Protein AF-A0A0V0QJ19-F1 (afdb_monomer_lite)

Structure (mmCIF, N/CA/C/O backbone):
data_AF-A0A0V0QJ19-F1
#
_entry.id   AF-A0A0V0QJ19-F1
#
loop_
_atom_site.group_PDB
_atom_site.id
_atom_site.type_symbol
_atom_site.label_atom_id
_atom_site.label_alt_id
_atom_site.label_comp_id
_atom_site.label_asym_id
_atom_site.label_entity_id
_atom_site.label_seq_id
_atom_site.pdbx_PDB_ins_code
_atom_site.Cartn_x
_atom_site.Cartn_y
_atom_site.Cartn_z
_atom_site.occupancy
_atom_site.B_iso_or_equiv
_atom_site.auth_seq_id
_atom_site.auth_comp_id
_atom_site.auth_asym_id
_atom_site.auth_atom_id
_atom_site.pdbx_PDB_model_num
ATOM 1 N N . MET A 1 1 ? -19.596 -45.651 6.943 1.00 38.59 1 MET A N 1
ATOM 2 C CA . MET A 1 1 ? -19.412 -46.473 8.155 1.00 38.59 1 MET A CA 1
ATOM 3 C C . MET A 1 1 ? -18.485 -47.663 7.898 1.00 38.59 1 MET A C 1
ATOM 5 O O . MET A 1 1 ? -18.664 -48.693 8.514 1.00 38.59 1 MET A O 1
ATOM 9 N N . GLU A 1 2 ? -17.453 -47.507 7.065 1.00 29.28 2 GLU A N 1
ATOM 10 C CA . GLU A 1 2 ? -16.288 -48.402 6.989 1.00 29.28 2 GLU A CA 1
ATOM 11 C C . GLU A 1 2 ? -15.279 -47.685 6.083 1.00 29.28 2 GLU A C 1
ATOM 13 O O . GLU A 1 2 ? -15.492 -47.658 4.879 1.00 29.28 2 GLU A O 1
ATOM 18 N N . LEU A 1 3 ? -14.320 -46.957 6.686 1.00 26.89 3 LEU A N 1
ATOM 19 C CA . LEU A 1 3 ? -13.044 -46.457 6.109 1.00 26.89 3 LEU A CA 1
ATOM 20 C C . LEU A 1 3 ? -12.362 -45.334 6.933 1.00 26.89 3 LEU A C 1
ATOM 22 O O . LEU A 1 3 ? -11.350 -44.797 6.501 1.00 26.89 3 LEU A O 1
ATOM 26 N N . GLU A 1 4 ? -12.825 -45.015 8.150 1.00 27.14 4 GLU A N 1
ATOM 27 C CA . GLU A 1 4 ? -12.166 -44.034 9.045 1.00 27.14 4 GLU A CA 1
ATOM 28 C C . GLU A 1 4 ? -11.782 -44.623 10.417 1.00 27.14 4 GLU A C 1
ATOM 30 O O . GLU A 1 4 ? -12.104 -44.058 11.459 1.00 27.14 4 GLU A O 1
ATOM 35 N N . LYS A 1 5 ? -11.105 -45.781 10.457 1.00 29.83 5 LYS A N 1
ATOM 36 C CA . LYS A 1 5 ? -10.670 -46.370 11.744 1.00 29.83 5 LYS A CA 1
ATOM 37 C C . LYS A 1 5 ? -9.209 -46.801 11.897 1.00 29.83 5 LYS A C 1
ATOM 39 O O . LYS A 1 5 ? -8.884 -47.287 12.967 1.00 29.83 5 LYS A O 1
ATOM 44 N N . ASN A 1 6 ? -8.309 -46.543 10.944 1.00 28.28 6 ASN A N 1
ATOM 45 C CA . ASN A 1 6 ? -6.908 -47.000 11.054 1.00 28.28 6 ASN A CA 1
ATOM 46 C C . ASN A 1 6 ? -5.848 -45.904 10.850 1.00 28.28 6 ASN A C 1
ATOM 48 O O . ASN A 1 6 ? -4.897 -46.100 10.103 1.00 28.28 6 ASN A O 1
ATOM 52 N N . ILE A 1 7 ? -5.972 -44.756 11.524 1.00 29.95 7 ILE A N 1
ATOM 53 C CA . ILE A 1 7 ? -4.833 -43.841 11.722 1.00 29.95 7 ILE A CA 1
ATOM 54 C C . ILE A 1 7 ? -4.952 -43.224 13.116 1.00 29.95 7 ILE A C 1
ATOM 56 O O . ILE A 1 7 ? -5.562 -42.171 13.269 1.00 29.95 7 ILE A O 1
ATOM 60 N N . ASN A 1 8 ? -4.450 -43.927 14.131 1.00 28.95 8 ASN A N 1
ATOM 61 C CA . ASN A 1 8 ? -3.860 -43.376 15.359 1.00 28.95 8 ASN A CA 1
ATOM 62 C C . ASN A 1 8 ? -3.781 -44.476 16.412 1.00 28.95 8 ASN A C 1
ATOM 64 O O . ASN A 1 8 ? -4.690 -44.650 17.215 1.00 28.95 8 ASN A O 1
ATOM 68 N N . THR A 1 9 ? -2.681 -45.209 16.410 1.00 28.42 9 THR A N 1
ATOM 69 C CA . THR A 1 9 ? -2.032 -45.755 17.605 1.00 28.42 9 THR A CA 1
ATOM 70 C C . THR A 1 9 ? -0.672 -46.274 17.149 1.00 28.42 9 THR A C 1
ATOM 72 O O . THR A 1 9 ? -0.549 -46.741 16.025 1.00 28.42 9 THR A O 1
ATOM 75 N N . GLU A 1 10 ? 0.321 -46.146 18.026 1.00 26.28 10 GLU A N 1
ATOM 76 C CA . GLU A 1 10 ? 1.722 -46.573 17.886 1.00 26.28 10 GLU A CA 1
ATOM 77 C C . GLU A 1 10 ? 2.726 -45.512 17.393 1.00 26.28 10 GLU A C 1
ATOM 79 O O . GLU A 1 10 ? 2.529 -44.801 16.410 1.00 26.28 10 GLU A O 1
ATOM 84 N N . ASN A 1 11 ? 3.829 -45.443 18.149 1.00 27.28 11 ASN A N 1
ATOM 85 C CA . ASN A 1 11 ? 5.039 -44.625 18.006 1.00 27.28 11 ASN A CA 1
ATOM 86 C C . ASN A 1 11 ? 5.053 -43.259 18.715 1.00 27.28 11 ASN A C 1
ATOM 88 O O . ASN A 1 11 ? 5.445 -42.227 18.167 1.00 27.28 11 ASN A O 1
ATOM 92 N N . LYS A 1 12 ? 4.722 -43.288 20.011 1.00 28.73 12 LYS A N 1
ATOM 93 C CA . LYS A 1 12 ? 5.571 -42.639 21.020 1.00 28.73 12 LYS A CA 1
ATOM 94 C C . LYS A 1 12 ? 6.523 -43.703 21.569 1.00 28.73 12 LYS A C 1
ATOM 96 O O . LYS A 1 12 ? 6.094 -44.834 21.748 1.00 28.73 12 LYS A O 1
ATOM 101 N N . ASP A 1 13 ? 7.756 -43.284 21.832 1.00 27.61 13 ASP A N 1
ATOM 102 C CA . ASP A 1 13 ? 8.856 -44.038 22.448 1.00 27.61 13 ASP A CA 1
ATOM 103 C C . ASP A 1 13 ? 9.685 -44.912 21.494 1.00 27.61 13 ASP A C 1
ATOM 105 O O . ASP A 1 13 ? 9.416 -46.086 21.316 1.00 27.61 13 ASP A O 1
ATOM 109 N N . GLU A 1 14 ? 10.730 -44.308 20.907 1.00 25.81 14 GLU A N 1
ATOM 110 C CA . GLU A 1 14 ? 12.067 -44.911 20.741 1.00 25.81 14 GLU A CA 1
ATOM 111 C C . GLU A 1 14 ? 13.042 -43.864 20.160 1.00 25.81 14 GLU A C 1
ATOM 113 O O . GLU A 1 14 ? 13.209 -43.701 18.951 1.00 25.81 14 GLU A O 1
ATOM 118 N N . VAL A 1 15 ? 13.721 -43.113 21.036 1.00 29.77 15 VAL A N 1
ATOM 119 C CA . VAL A 1 15 ? 14.964 -42.409 20.669 1.00 29.77 15 VAL A CA 1
ATOM 120 C C . VAL A 1 15 ? 16.086 -43.443 20.743 1.00 29.77 15 VAL A C 1
ATOM 122 O O . VAL A 1 15 ? 16.846 -43.506 21.706 1.00 29.77 15 VAL A O 1
ATOM 125 N N . GLY A 1 16 ? 16.133 -44.308 19.731 1.00 24.88 16 GLY A N 1
ATOM 126 C CA . GLY A 1 16 ? 17.216 -45.256 19.518 1.00 24.88 16 GLY A CA 1
ATOM 127 C C . GLY A 1 16 ? 18.446 -44.531 18.981 1.00 24.88 16 GLY A C 1
ATOM 128 O O . GLY A 1 16 ? 18.395 -43.836 17.966 1.00 24.88 16 GLY A O 1
ATOM 129 N N . SER A 1 17 ? 19.570 -44.686 19.675 1.00 26.20 17 SER A N 1
ATOM 130 C CA . SER A 1 17 ? 20.891 -44.279 19.209 1.00 26.20 17 SER A CA 1
ATOM 131 C C . SER A 1 17 ? 21.206 -44.940 17.864 1.00 26.20 17 SER A C 1
ATOM 133 O O . SER A 1 17 ? 21.500 -46.134 17.809 1.00 26.20 17 SER A O 1
ATOM 135 N N . MET A 1 18 ? 21.179 -44.162 16.785 1.00 24.83 18 MET A N 1
ATOM 136 C CA . MET A 1 18 ? 21.726 -44.574 15.496 1.00 24.83 18 MET A CA 1
ATOM 137 C C . MET A 1 18 ? 23.249 -44.715 15.650 1.00 24.83 18 MET A C 1
ATOM 139 O O . MET A 1 18 ? 23.981 -43.725 15.656 1.00 24.83 18 MET A O 1
ATOM 143 N N . LYS A 1 19 ? 23.738 -45.948 15.822 1.00 27.84 19 LYS A N 1
ATOM 144 C CA . LYS A 1 19 ? 25.137 -46.273 15.527 1.00 27.84 19 LYS A CA 1
ATOM 145 C C . LYS A 1 19 ? 25.309 -46.107 14.017 1.00 27.84 19 LYS A C 1
ATOM 147 O O . LYS A 1 19 ? 24.700 -46.852 13.258 1.00 27.84 19 LYS A O 1
ATOM 152 N N . MET A 1 20 ? 26.076 -45.100 13.595 1.00 29.30 20 MET A N 1
ATOM 153 C CA . MET A 1 20 ? 26.515 -45.003 12.204 1.00 29.30 20 MET A CA 1
ATOM 154 C C . MET A 1 20 ? 27.410 -46.202 11.893 1.00 29.30 20 MET A C 1
ATOM 156 O O . MET A 1 20 ? 28.327 -46.505 12.659 1.00 29.30 20 MET A O 1
ATOM 160 N N . ASP A 1 21 ? 27.115 -46.865 10.780 1.00 28.78 21 ASP A N 1
ATOM 161 C CA . ASP A 1 21 ? 27.951 -47.905 10.196 1.00 28.78 21 ASP A CA 1
ATOM 162 C C . ASP A 1 21 ? 29.390 -47.402 10.027 1.00 28.78 21 ASP A C 1
ATOM 164 O O . ASP A 1 21 ? 29.640 -46.300 9.531 1.00 28.78 21 ASP A O 1
ATOM 168 N N . SER A 1 22 ? 30.350 -48.228 10.434 1.00 36.84 22 SER A N 1
ATOM 169 C CA . SER A 1 22 ? 31.792 -47.957 10.436 1.00 36.84 22 SER A CA 1
ATOM 170 C C . SER A 1 22 ? 32.433 -47.943 9.038 1.00 36.84 22 SER A C 1
ATOM 172 O O . SER A 1 22 ? 33.622 -48.212 8.898 1.00 36.84 22 SER A O 1
ATOM 174 N N . THR A 1 23 ? 31.662 -47.665 7.990 1.00 35.81 23 THR A N 1
ATOM 175 C CA . THR A 1 23 ? 32.080 -47.773 6.581 1.00 35.81 23 THR A CA 1
ATOM 176 C C . THR A 1 23 ? 31.840 -46.503 5.774 1.00 35.81 23 THR A C 1
ATOM 178 O O . THR A 1 23 ? 32.076 -46.492 4.568 1.00 35.81 23 THR A O 1
ATOM 181 N N . VAL A 1 24 ? 31.438 -45.400 6.411 1.00 38.72 24 VAL A N 1
ATOM 182 C CA . VAL A 1 24 ? 31.343 -44.110 5.721 1.00 38.72 24 VAL A CA 1
ATOM 183 C C . VAL A 1 24 ? 32.750 -43.575 5.458 1.00 38.72 24 VAL A C 1
ATOM 185 O O . VAL A 1 24 ? 33.413 -43.017 6.338 1.00 38.72 24 VAL A O 1
ATOM 188 N N . ASN A 1 25 ? 33.216 -43.760 4.227 1.00 39.91 25 ASN A N 1
ATOM 189 C CA . ASN A 1 25 ? 34.484 -43.229 3.766 1.00 39.91 25 ASN A CA 1
ATOM 190 C C . ASN A 1 25 ? 34.380 -41.696 3.674 1.00 39.91 25 ASN A C 1
ATOM 192 O O . ASN A 1 25 ? 33.677 -41.147 2.829 1.00 39.91 25 ASN A O 1
ATOM 196 N N . PHE A 1 26 ? 35.068 -40.982 4.566 1.00 40.44 26 PHE A N 1
ATOM 197 C CA . PHE A 1 26 ? 35.105 -39.513 4.614 1.00 40.44 26 PHE A CA 1
ATOM 198 C C . PHE A 1 26 ? 35.501 -38.882 3.264 1.00 40.44 26 PHE A C 1
ATOM 200 O O . PHE A 1 26 ? 35.011 -37.804 2.929 1.00 40.44 26 PHE A O 1
ATOM 207 N N . GLN A 1 27 ? 36.316 -39.578 2.456 1.00 40.12 27 GLN A N 1
ATOM 208 C CA . GLN A 1 27 ? 36.669 -39.146 1.098 1.00 40.12 27 GLN A CA 1
ATOM 209 C C . GLN A 1 27 ? 35.476 -39.147 0.126 1.00 40.12 27 GLN A C 1
ATOM 211 O O . GLN A 1 27 ? 35.451 -38.328 -0.791 1.00 40.12 27 GLN A O 1
ATOM 216 N N . GLU A 1 28 ? 34.481 -40.019 0.321 1.00 43.81 28 GLU A N 1
ATOM 217 C CA . GLU A 1 28 ? 33.287 -40.091 -0.535 1.00 43.81 28 GLU A CA 1
ATOM 218 C C . GLU A 1 28 ? 32.259 -39.008 -0.196 1.00 43.81 28 GLU A C 1
ATOM 220 O O . GLU A 1 28 ? 31.606 -38.476 -1.093 1.00 43.81 28 GLU A O 1
ATOM 225 N N . LEU A 1 29 ? 32.135 -38.633 1.082 1.00 42.66 29 LEU A N 1
ATOM 226 C CA . LEU A 1 29 ? 31.233 -37.552 1.497 1.00 42.66 29 LEU A CA 1
ATOM 227 C C . LEU A 1 29 ? 31.748 -36.162 1.104 1.00 42.66 29 LEU A C 1
ATOM 229 O O . LEU A 1 29 ? 30.952 -35.243 0.900 1.00 42.66 29 LEU A O 1
ATOM 233 N N . TYR A 1 30 ? 33.068 -35.999 1.007 1.00 49.44 30 TYR A N 1
ATOM 234 C CA . TYR A 1 30 ? 33.716 -34.697 0.891 1.00 49.44 30 TYR A CA 1
ATOM 235 C C . TYR A 1 30 ? 34.907 -34.736 -0.068 1.00 49.44 30 TYR A C 1
ATOM 237 O O . TYR A 1 30 ? 36.044 -34.520 0.359 1.00 49.44 30 TYR A O 1
ATOM 245 N N . PRO A 1 31 ? 34.688 -34.971 -1.374 1.00 45.25 31 PRO A N 1
ATOM 246 C CA . PRO A 1 31 ? 35.791 -35.067 -2.307 1.00 45.25 31 PRO A CA 1
ATOM 247 C C . PRO A 1 31 ? 36.525 -33.721 -2.365 1.00 45.25 31 PRO A C 1
ATOM 249 O O . PRO A 1 31 ? 36.031 -32.738 -2.923 1.00 45.25 31 PRO A O 1
ATOM 252 N N . ASN A 1 32 ? 37.748 -33.706 -1.826 1.00 50.75 32 ASN A N 1
ATOM 253 C CA . ASN A 1 32 ? 38.823 -32.811 -2.245 1.00 50.75 32 ASN A CA 1
ATOM 254 C C . ASN A 1 32 ? 38.660 -31.312 -1.921 1.00 50.75 32 ASN A C 1
ATOM 256 O O . ASN A 1 32 ? 39.194 -30.464 -2.632 1.00 50.75 32 ASN A O 1
ATOM 260 N N . LYS A 1 33 ? 37.926 -30.926 -0.868 1.00 50.50 33 LYS A N 1
ATOM 261 C CA . LYS A 1 33 ? 37.690 -29.488 -0.595 1.00 50.50 33 LYS A CA 1
ATOM 262 C C . LYS A 1 33 ? 37.782 -29.046 0.856 1.00 50.50 33 LYS A C 1
ATOM 264 O O . LYS A 1 33 ? 37.618 -27.856 1.087 1.00 50.50 33 LYS A O 1
ATOM 269 N N . LEU A 1 34 ? 38.048 -29.944 1.806 1.00 50.78 34 LEU A N 1
ATOM 270 C CA . LEU A 1 34 ? 37.869 -29.656 3.230 1.00 50.78 34 LEU A CA 1
ATOM 271 C C . LEU A 1 34 ? 39.167 -29.753 4.032 1.00 50.78 34 LEU A C 1
ATOM 273 O O . LEU A 1 34 ? 40.005 -30.624 3.785 1.00 50.78 34 LEU A O 1
ATOM 277 N N . ILE A 1 35 ? 39.339 -28.807 4.957 1.00 56.31 35 ILE A N 1
ATOM 278 C CA . ILE A 1 35 ? 40.437 -28.765 5.923 1.00 56.31 35 ILE A CA 1
ATOM 279 C C . ILE A 1 35 ? 39.862 -28.457 7.301 1.00 56.31 35 ILE A C 1
ATOM 281 O O . ILE A 1 35 ? 39.064 -27.528 7.458 1.00 56.31 35 ILE A O 1
ATOM 285 N N . LEU A 1 36 ? 40.280 -29.252 8.282 1.00 53.47 36 LEU A N 1
ATOM 286 C CA . LEU A 1 36 ? 39.767 -29.250 9.640 1.00 53.47 36 LEU A CA 1
ATOM 287 C C . LEU A 1 36 ? 40.794 -28.606 10.569 1.00 53.47 36 LEU A C 1
ATOM 289 O O . LEU A 1 36 ? 41.857 -29.167 10.830 1.00 53.47 36 LEU A O 1
ATOM 293 N N . ILE A 1 37 ? 40.492 -27.405 11.057 1.00 57.59 37 ILE A N 1
ATOM 294 C CA . ILE A 1 37 ? 41.377 -26.674 11.966 1.00 57.59 37 ILE A CA 1
ATOM 295 C C . ILE A 1 37 ? 40.889 -26.889 13.394 1.00 57.59 37 ILE A C 1
ATOM 297 O O . ILE A 1 37 ? 39.824 -26.391 13.747 1.00 57.59 37 ILE A O 1
ATOM 301 N N . ASN A 1 38 ? 41.660 -27.596 14.220 1.00 55.50 38 ASN A N 1
ATOM 302 C CA . ASN A 1 38 ? 41.405 -27.686 15.655 1.00 55.50 38 ASN A CA 1
ATOM 303 C C . ASN A 1 38 ? 42.280 -26.678 16.397 1.00 55.50 38 ASN A C 1
ATOM 305 O O . ASN A 1 38 ? 43.507 -26.663 16.252 1.00 55.50 38 ASN A O 1
ATOM 309 N N . VAL A 1 39 ? 41.643 -25.856 17.217 1.00 56.97 39 VAL A N 1
ATOM 310 C CA . VAL A 1 39 ? 42.301 -24.843 18.022 1.00 56.97 39 VAL A CA 1
ATOM 311 C C . VAL A 1 39 ? 41.973 -25.070 19.487 1.00 56.97 39 VAL A C 1
ATOM 313 O O . VAL A 1 39 ? 40.815 -24.984 19.882 1.00 56.97 39 VAL A O 1
ATOM 316 N N . ASN A 1 40 ? 42.986 -25.294 20.326 1.00 51.22 40 ASN A N 1
ATOM 317 C CA . ASN A 1 40 ? 42.819 -25.479 21.779 1.00 51.22 40 ASN A CA 1
ATOM 318 C C . ASN A 1 40 ? 42.538 -24.158 22.541 1.00 51.22 40 ASN A C 1
ATOM 320 O O . ASN A 1 40 ? 42.883 -24.022 23.714 1.00 51.22 40 ASN A O 1
ATOM 324 N N . LYS A 1 41 ? 41.942 -23.163 21.870 1.00 58.66 41 LYS A N 1
ATOM 325 C CA . LYS A 1 41 ? 41.500 -21.886 22.444 1.00 58.66 41 LYS A CA 1
ATOM 326 C C . LYS A 1 41 ? 40.282 -21.371 21.668 1.00 58.66 41 LYS A C 1
ATOM 328 O O . LYS A 1 41 ? 40.134 -21.660 20.479 1.00 58.66 41 LYS A O 1
ATOM 333 N N . GLN A 1 42 ? 39.400 -20.610 22.321 1.00 57.19 42 GLN A N 1
ATOM 334 C CA . GLN A 1 42 ? 38.264 -19.979 21.642 1.00 57.19 42 GLN A CA 1
ATOM 335 C C . GLN A 1 42 ? 38.731 -18.780 20.809 1.00 57.19 42 GLN A C 1
ATOM 337 O O . GLN A 1 42 ? 39.171 -17.780 21.370 1.00 57.19 42 GLN A O 1
ATOM 342 N N . TYR A 1 43 ? 38.590 -18.869 19.486 1.00 60.94 43 TYR A N 1
ATOM 343 C CA . TYR A 1 43 ? 38.808 -17.754 18.558 1.00 60.94 43 TYR A CA 1
ATOM 344 C C . TYR A 1 43 ? 37.481 -17.325 17.925 1.00 60.94 43 TYR A C 1
ATOM 346 O O . TYR A 1 43 ? 36.564 -18.138 17.777 1.00 60.94 43 TYR A O 1
ATOM 354 N N . ASN A 1 44 ? 37.315 -16.039 17.608 1.00 57.25 44 ASN A N 1
ATOM 355 C CA . ASN A 1 44 ? 36.167 -15.583 16.818 1.00 57.25 44 ASN A CA 1
ATOM 356 C C . ASN A 1 44 ? 36.448 -15.732 15.307 1.00 57.25 44 ASN A C 1
ATOM 358 O O . ASN A 1 44 ? 37.569 -16.021 14.894 1.00 57.25 44 ASN A O 1
ATOM 362 N N . GLU A 1 45 ? 35.411 -15.572 14.486 1.00 56.91 45 GLU A N 1
ATOM 363 C CA . GLU A 1 45 ? 35.485 -15.735 13.027 1.00 56.91 45 GLU A CA 1
ATOM 364 C C . GLU A 1 45 ? 36.521 -14.823 12.370 1.00 56.91 45 GLU A C 1
ATOM 366 O O . GLU A 1 45 ? 37.318 -15.266 11.544 1.00 56.91 45 GLU A O 1
ATOM 371 N N . LYS A 1 46 ? 36.567 -13.567 12.815 1.00 58.41 46 LYS A N 1
ATOM 372 C CA . LYS A 1 46 ? 37.497 -12.556 12.319 1.00 58.41 46 LYS A CA 1
ATOM 373 C C . LYS A 1 46 ? 38.948 -12.901 12.667 1.00 58.41 46 LYS A C 1
ATOM 375 O O . LYS A 1 46 ? 39.830 -12.707 11.836 1.00 58.41 46 LYS A O 1
ATOM 380 N N . ASP A 1 47 ? 39.199 -13.461 13.849 1.00 61.41 47 ASP A N 1
ATOM 381 C CA . ASP A 1 47 ? 40.534 -13.896 14.276 1.00 61.41 47 ASP A CA 1
ATOM 382 C C . ASP A 1 47 ? 41.031 -15.085 13.450 1.00 61.41 47 ASP A C 1
ATOM 384 O O . ASP A 1 47 ? 42.193 -15.110 13.048 1.00 61.41 47 ASP A O 1
ATOM 388 N N . ILE A 1 48 ? 40.151 -16.055 13.173 1.00 58.97 48 ILE A N 1
ATOM 389 C CA . ILE A 1 48 ? 40.471 -17.235 12.358 1.00 58.97 48 ILE A CA 1
ATOM 390 C C . ILE A 1 48 ? 40.747 -16.814 10.914 1.00 58.97 48 ILE A C 1
ATOM 392 O O . ILE A 1 48 ? 41.744 -17.239 10.333 1.00 58.97 48 ILE A O 1
ATOM 396 N N . TYR A 1 49 ? 39.914 -15.935 10.357 1.00 61.00 49 TYR A N 1
ATOM 397 C CA . TYR A 1 49 ? 40.090 -15.414 9.005 1.00 61.00 49 TYR A CA 1
ATOM 398 C C . 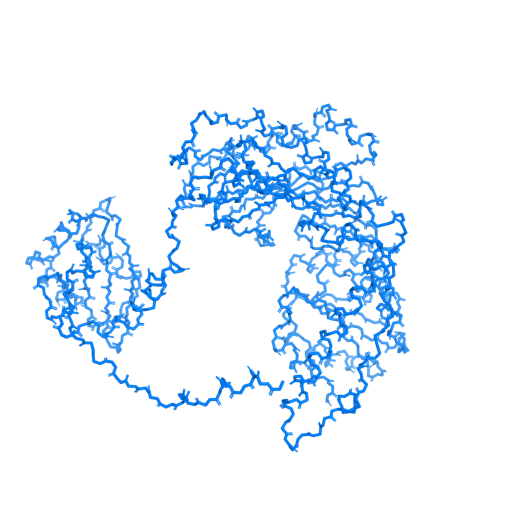TYR A 1 49 ? 41.404 -14.627 8.860 1.00 61.00 49 TYR A C 1
ATOM 400 O O . TYR A 1 49 ? 42.212 -14.916 7.976 1.00 61.00 49 TYR A O 1
ATOM 408 N N . ASN A 1 50 ? 41.676 -13.696 9.781 1.00 62.28 50 ASN A N 1
ATOM 409 C CA . ASN A 1 50 ? 42.918 -12.916 9.799 1.00 62.28 50 ASN A CA 1
ATOM 410 C C . ASN A 1 50 ? 44.158 -13.798 10.015 1.00 62.28 50 ASN A C 1
ATOM 412 O O . ASN A 1 50 ? 45.214 -13.539 9.439 1.00 62.28 50 ASN A O 1
ATOM 416 N N . PHE A 1 51 ? 44.043 -14.849 10.832 1.00 64.44 51 PHE A N 1
ATOM 417 C CA . PHE A 1 51 ? 45.105 -15.831 11.033 1.00 64.44 51 PHE A CA 1
ATOM 418 C C . PHE A 1 51 ? 45.420 -16.587 9.738 1.00 64.44 51 PHE A C 1
ATOM 420 O O . PHE A 1 51 ? 46.585 -16.661 9.349 1.00 64.44 51 PHE A O 1
ATOM 427 N N . ILE A 1 52 ? 44.399 -17.095 9.041 1.00 64.38 52 ILE A N 1
ATOM 428 C CA . ILE A 1 52 ? 44.581 -17.825 7.781 1.00 64.38 52 ILE A CA 1
ATOM 429 C C . ILE A 1 52 ? 45.270 -16.931 6.739 1.00 64.38 52 ILE A C 1
ATOM 431 O O . ILE A 1 52 ? 46.264 -17.344 6.140 1.00 64.38 52 ILE A O 1
ATOM 435 N N . GLN A 1 53 ? 44.829 -15.677 6.598 1.00 64.62 53 GLN A N 1
ATOM 436 C CA . GLN A 1 53 ? 45.444 -14.735 5.657 1.00 64.62 53 GLN A CA 1
ATOM 437 C C . GLN A 1 53 ? 46.895 -14.363 6.004 1.00 64.62 53 GLN A C 1
ATOM 439 O O . GLN A 1 53 ? 47.691 -14.097 5.105 1.00 64.62 53 GLN A O 1
ATOM 444 N N . LYS A 1 54 ? 47.271 -14.363 7.291 1.00 64.00 54 LYS A N 1
ATOM 445 C CA . LYS A 1 54 ? 48.628 -14.010 7.741 1.00 64.00 54 LYS A CA 1
ATOM 446 C C . LYS A 1 54 ? 49.683 -15.063 7.379 1.00 64.00 54 LYS A C 1
ATOM 448 O O . LYS A 1 54 ? 50.823 -14.694 7.110 1.00 64.00 54 LYS A O 1
ATOM 453 N N . TYR A 1 55 ? 49.330 -16.351 7.401 1.00 58.59 55 TYR A N 1
ATOM 454 C CA . TYR A 1 55 ? 50.283 -17.458 7.195 1.00 58.59 55 TYR A CA 1
ATOM 455 C C . TYR A 1 55 ? 50.132 -18.168 5.839 1.00 58.59 55 TYR A C 1
ATOM 457 O O . TYR A 1 55 ? 51.057 -18.860 5.418 1.00 58.59 55 TYR A O 1
ATOM 465 N N . ALA A 1 56 ? 49.018 -17.955 5.130 1.00 57.84 56 ALA A N 1
ATOM 466 C CA . ALA A 1 56 ? 48.818 -18.367 3.740 1.00 57.84 56 ALA A CA 1
ATOM 467 C C . ALA A 1 56 ? 48.341 -17.174 2.881 1.00 57.84 56 ALA A C 1
ATOM 469 O O . ALA A 1 56 ? 47.205 -17.165 2.407 1.00 57.84 56 ALA A O 1
ATOM 470 N N . PRO A 1 57 ? 49.176 -16.133 2.690 1.00 50.09 57 PRO A N 1
ATOM 471 C CA . PRO A 1 57 ? 48.798 -14.978 1.892 1.00 50.09 57 PRO A CA 1
ATOM 472 C C . PRO A 1 57 ? 48.809 -15.359 0.410 1.00 50.09 57 PRO A C 1
ATOM 474 O O . PRO A 1 57 ? 49.862 -15.415 -0.226 1.00 50.09 57 PRO A O 1
ATOM 477 N N . SER A 1 58 ? 47.641 -15.596 -0.177 1.00 46.91 58 SER A N 1
ATOM 478 C CA . SER A 1 58 ? 47.487 -15.578 -1.628 1.00 46.91 58 SER A CA 1
ATOM 479 C C . SER A 1 58 ? 46.514 -14.462 -1.998 1.00 46.91 58 SER A C 1
ATOM 481 O O . SER A 1 58 ? 45.448 -14.300 -1.412 1.00 46.91 58 SER A O 1
ATOM 483 N N . LYS A 1 59 ? 46.916 -13.625 -2.958 1.00 45.25 59 LYS A N 1
ATOM 484 C CA . LYS A 1 59 ? 46.148 -12.448 -3.389 1.00 45.25 59 LYS A CA 1
ATOM 485 C C . LYS A 1 59 ? 44.821 -12.790 -4.093 1.00 45.25 59 LYS A C 1
ATOM 487 O O . LYS A 1 59 ? 44.116 -11.853 -4.424 1.00 45.25 59 LYS A O 1
ATOM 492 N N . ASN A 1 60 ? 44.498 -14.072 -4.320 1.00 44.25 60 ASN A N 1
ATOM 493 C CA . ASN A 1 60 ? 43.416 -14.510 -5.217 1.00 44.25 60 ASN A CA 1
ATOM 494 C C . ASN A 1 60 ? 42.720 -15.842 -4.832 1.00 44.25 60 ASN A C 1
ATOM 496 O O . ASN A 1 60 ? 42.015 -16.383 -5.675 1.00 44.25 60 ASN A O 1
ATOM 500 N N . GLU A 1 61 ? 42.903 -16.424 -3.639 1.00 51.41 61 GLU A N 1
ATOM 501 C CA . GLU A 1 61 ? 42.225 -17.700 -3.312 1.00 51.41 61 GLU A CA 1
ATOM 502 C C . GLU A 1 61 ? 40.989 -17.453 -2.435 1.00 51.41 61 GLU A C 1
ATOM 504 O O . GLU A 1 61 ? 41.090 -17.089 -1.263 1.00 51.41 61 GLU A O 1
ATOM 509 N N . GLU A 1 62 ? 39.809 -17.659 -3.020 1.00 56.28 62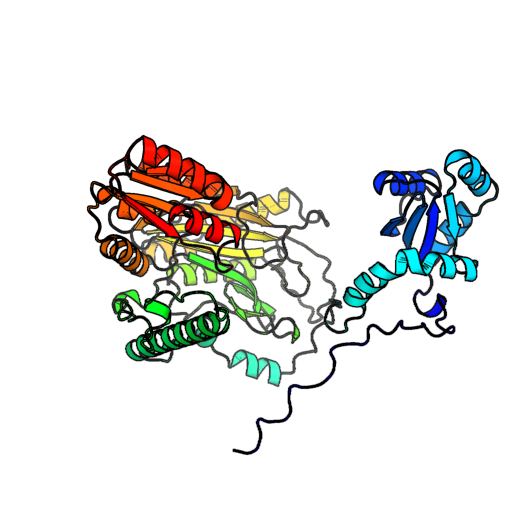 GLU A N 1
ATOM 510 C CA . GLU A 1 62 ? 38.523 -17.642 -2.325 1.00 56.28 62 GLU A CA 1
ATOM 511 C C . GLU A 1 62 ? 38.313 -18.996 -1.630 1.00 56.28 62 GLU A C 1
ATOM 513 O O . GLU A 1 62 ? 37.959 -19.993 -2.265 1.00 56.28 62 GLU A O 1
ATOM 518 N N . PHE A 1 63 ? 38.549 -19.053 -0.317 1.00 58.09 63 PHE A N 1
ATOM 519 C CA . PHE A 1 63 ? 38.017 -20.123 0.525 1.00 58.09 63 PHE A CA 1
ATOM 520 C C . PHE A 1 63 ? 36.774 -19.619 1.260 1.00 58.09 63 PHE A C 1
ATOM 522 O O . PHE A 1 63 ? 36.733 -18.484 1.736 1.00 58.09 63 PHE A O 1
ATOM 529 N N . GLN A 1 64 ? 35.763 -20.476 1.389 1.00 56.53 64 GLN A N 1
ATOM 530 C CA . GLN A 1 64 ? 34.584 -20.185 2.196 1.00 56.53 64 GLN A CA 1
ATOM 531 C C . GLN A 1 64 ? 34.731 -20.826 3.577 1.00 56.53 64 GLN A C 1
ATOM 533 O O . GLN A 1 64 ? 35.047 -22.012 3.707 1.00 56.53 64 GLN A O 1
ATOM 538 N N . LEU A 1 65 ? 34.466 -20.043 4.622 1.00 57.25 65 LEU A N 1
ATOM 539 C CA . LEU A 1 65 ? 34.312 -20.562 5.974 1.00 57.25 65 LEU A CA 1
ATOM 540 C C . LEU A 1 65 ? 32.921 -21.186 6.103 1.00 57.25 65 LEU A C 1
ATOM 542 O O . LEU A 1 65 ? 31.920 -20.477 6.040 1.00 57.25 65 LEU A O 1
ATOM 546 N N . LEU A 1 66 ? 32.840 -22.509 6.248 1.00 51.59 66 LEU A N 1
ATOM 547 C CA . LEU A 1 66 ? 31.541 -23.187 6.293 1.00 51.59 66 LEU A CA 1
ATOM 548 C C . LEU A 1 66 ? 30.937 -23.217 7.694 1.00 51.59 66 LEU A C 1
ATOM 550 O O . LEU A 1 66 ? 29.722 -23.111 7.849 1.00 51.59 66 LEU A O 1
ATOM 554 N N . SER A 1 67 ? 31.774 -23.382 8.718 1.00 53.62 67 SER A N 1
ATOM 555 C CA . SER A 1 67 ? 31.313 -23.433 10.104 1.00 53.62 67 SER A CA 1
ATOM 556 C C . SER A 1 67 ? 32.459 -23.253 11.094 1.00 53.62 67 SER A C 1
ATOM 558 O O . SER A 1 67 ? 33.553 -23.779 10.875 1.00 53.62 67 SER A O 1
ATOM 560 N N . ILE A 1 68 ? 32.16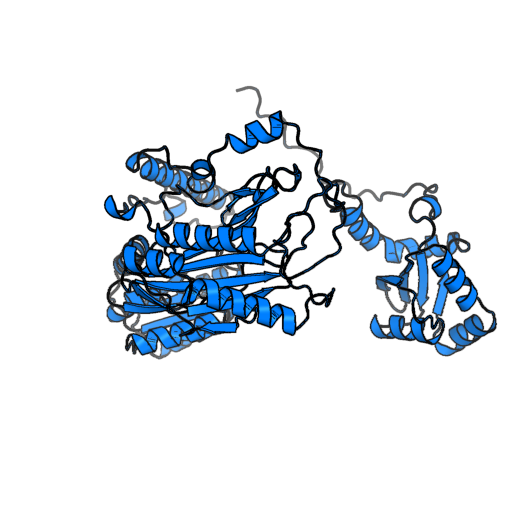5 -22.595 12.218 1.00 54.56 68 ILE A N 1
ATOM 561 C CA . ILE A 1 68 ? 33.010 -22.548 13.415 1.00 54.56 68 ILE A CA 1
ATOM 562 C C . ILE A 1 68 ? 32.234 -23.216 14.544 1.00 54.56 68 ILE A C 1
ATOM 564 O O . ILE A 1 68 ? 31.164 -22.741 14.926 1.00 54.56 68 ILE A O 1
ATOM 568 N N . HIS A 1 69 ? 32.782 -24.283 15.110 1.00 58.22 69 HIS A N 1
ATOM 569 C CA . HIS A 1 69 ? 32.227 -24.908 16.303 1.00 58.22 69 HIS A CA 1
ATOM 570 C C . HIS A 1 69 ? 33.047 -24.536 17.525 1.00 58.22 69 HIS A C 1
ATOM 572 O O . HIS A 1 69 ? 34.273 -24.610 17.488 1.00 58.22 69 HIS A O 1
ATOM 578 N N . LYS A 1 70 ? 32.373 -24.165 18.613 1.00 56.06 70 LYS A N 1
ATOM 579 C CA . LYS A 1 70 ? 33.000 -23.866 19.902 1.00 56.06 70 LYS A CA 1
ATOM 580 C C . LYS A 1 70 ? 32.426 -24.804 20.944 1.00 56.06 70 LYS A C 1
ATOM 582 O O . LYS A 1 70 ? 31.259 -24.681 21.304 1.00 56.06 70 LYS A O 1
ATOM 587 N N . GLU A 1 71 ? 33.253 -25.701 21.466 1.00 53.00 71 GLU A N 1
ATOM 588 C CA . GLU A 1 71 ? 32.857 -26.559 22.578 1.00 53.00 71 GLU A CA 1
ATOM 589 C C . GLU A 1 71 ? 33.943 -26.583 23.645 1.00 53.00 71 GLU A C 1
ATOM 591 O O . GLU A 1 71 ? 35.105 -26.921 23.397 1.00 53.00 71 GLU A O 1
ATOM 596 N N . LYS A 1 72 ? 33.563 -26.176 24.860 1.00 65.19 72 LYS A N 1
ATOM 597 C CA . LYS A 1 72 ? 34.490 -25.915 25.970 1.00 65.19 72 LYS A CA 1
ATOM 598 C C . LYS A 1 72 ? 35.611 -24.952 25.528 1.00 65.19 72 LYS A C 1
ATOM 600 O O . LYS A 1 72 ? 35.325 -23.813 25.163 1.00 65.19 72 LYS A O 1
ATOM 605 N N . GLN A 1 73 ? 36.870 -25.399 25.562 1.00 55.75 73 GLN A N 1
ATOM 606 C CA . GLN A 1 73 ? 38.064 -24.637 25.164 1.00 55.75 73 GLN A CA 1
ATOM 607 C C . GLN A 1 73 ? 38.571 -24.975 23.750 1.00 55.75 73 GLN A C 1
ATOM 609 O O . GLN A 1 73 ? 39.659 -24.539 23.387 1.00 55.75 73 GLN A O 1
ATOM 614 N N . LYS A 1 74 ? 37.823 -25.746 22.950 1.00 55.53 74 LYS A N 1
ATOM 615 C CA . LYS A 1 74 ? 38.231 -26.131 21.594 1.00 55.53 74 LYS A CA 1
ATOM 616 C C . LYS A 1 74 ? 37.375 -25.429 20.544 1.00 55.53 74 LYS A C 1
ATOM 618 O O . LYS A 1 74 ? 36.154 -25.348 20.689 1.00 55.53 74 LYS A O 1
ATOM 623 N N . THR A 1 75 ? 38.026 -24.945 19.493 1.00 60.41 75 THR A N 1
ATOM 624 C CA . THR A 1 75 ? 37.375 -24.426 18.289 1.00 60.41 75 THR A CA 1
ATOM 625 C C . THR A 1 75 ? 37.705 -25.340 17.120 1.00 60.41 75 THR A C 1
ATOM 627 O O . THR A 1 75 ? 38.883 -25.580 16.867 1.00 60.41 75 THR A O 1
ATOM 630 N N . ALA A 1 76 ? 36.691 -25.845 16.421 1.00 62.00 76 ALA A N 1
ATOM 631 C CA . ALA A 1 76 ? 36.871 -26.625 15.202 1.00 62.00 76 ALA A CA 1
ATOM 632 C C . ALA A 1 76 ? 36.286 -25.862 14.013 1.00 62.00 76 ALA A C 1
ATOM 634 O O . ALA A 1 76 ? 35.127 -25.449 14.053 1.00 62.00 76 ALA A O 1
ATOM 635 N N . THR A 1 77 ? 37.083 -25.678 12.966 1.00 60.59 77 THR A N 1
ATOM 636 C CA . THR A 1 77 ? 36.687 -24.896 11.793 1.00 60.59 77 THR A CA 1
ATOM 637 C C . THR A 1 77 ? 36.851 -25.703 10.524 1.00 60.59 77 THR A C 1
ATOM 639 O O . THR A 1 77 ? 37.831 -26.429 10.361 1.00 60.59 77 THR A O 1
ATOM 642 N N . VAL A 1 78 ? 35.891 -25.526 9.621 1.00 62.69 78 VAL A N 1
ATOM 643 C CA . VAL A 1 78 ? 35.816 -26.228 8.348 1.00 62.69 78 VAL A CA 1
ATOM 644 C C . VAL A 1 78 ? 35.974 -25.226 7.203 1.00 62.69 78 VAL A C 1
ATOM 646 O O . VAL A 1 78 ? 35.163 -24.307 7.064 1.00 62.69 78 VAL A O 1
ATOM 649 N N . LEU A 1 79 ? 37.024 -25.399 6.399 1.00 61.53 79 LEU A N 1
ATOM 650 C CA . LEU A 1 79 ? 37.307 -24.563 5.226 1.00 61.53 79 LEU A CA 1
ATOM 651 C C . LEU A 1 79 ? 36.920 -25.281 3.942 1.00 61.53 79 LEU A C 1
ATOM 653 O O . LEU A 1 79 ? 37.306 -26.434 3.776 1.00 61.53 79 LEU A O 1
ATOM 657 N N . GLN A 1 80 ? 36.229 -24.591 3.032 1.00 62.31 80 GLN A N 1
ATOM 658 C CA . GLN A 1 80 ? 35.955 -25.085 1.687 1.00 62.31 80 GLN A CA 1
ATOM 659 C C . GLN A 1 80 ? 36.762 -24.325 0.637 1.00 62.31 80 GLN A C 1
ATOM 661 O O . GLN A 1 80 ? 36.688 -23.100 0.570 1.00 62.31 80 GLN A O 1
ATOM 666 N N . PHE A 1 81 ? 37.484 -25.058 -0.210 1.00 60.41 81 PHE A N 1
ATOM 667 C CA . PHE A 1 81 ? 38.260 -24.493 -1.318 1.00 60.41 81 PHE A CA 1
ATOM 668 C C . PHE A 1 81 ? 37.523 -24.623 -2.654 1.00 60.41 81 PHE A C 1
ATOM 670 O O . PHE A 1 81 ? 36.864 -25.634 -2.924 1.00 60.41 81 PHE A O 1
ATOM 677 N N . THR A 1 82 ? 37.669 -23.615 -3.514 1.00 58.56 82 THR A N 1
ATOM 678 C CA . THR A 1 82 ? 37.038 -23.570 -4.841 1.00 58.56 82 THR A CA 1
ATOM 679 C C . THR A 1 82 ? 37.580 -24.679 -5.747 1.00 58.56 82 THR A C 1
ATOM 681 O O . THR A 1 82 ? 36.794 -25.433 -6.338 1.00 58.56 82 THR A O 1
ATOM 684 N N . THR A 1 83 ? 38.902 -24.884 -5.758 1.00 61.22 83 THR A N 1
ATOM 685 C CA . THR A 1 83 ? 39.577 -25.943 -6.524 1.00 61.22 83 THR A CA 1
ATOM 686 C C . THR A 1 83 ? 40.503 -26.824 -5.670 1.00 61.22 83 THR A C 1
ATOM 688 O O . THR A 1 83 ? 41.065 -26.401 -4.661 1.00 61.22 83 THR A O 1
ATOM 691 N N . GLN A 1 84 ? 40.730 -28.067 -6.117 1.00 61.09 84 GLN A N 1
ATOM 692 C CA . GLN A 1 84 ? 41.663 -29.008 -5.471 1.00 61.09 84 GLN A CA 1
ATOM 693 C C . GLN A 1 84 ? 43.119 -28.511 -5.510 1.00 61.09 84 GLN A C 1
ATOM 695 O O . GLN A 1 84 ? 43.912 -28.801 -4.617 1.00 61.09 84 GLN A O 1
ATOM 700 N N . LYS A 1 85 ? 43.488 -27.739 -6.541 1.00 65.38 85 LYS A N 1
ATOM 701 C CA . LYS A 1 85 ? 44.832 -27.165 -6.680 1.00 65.38 85 LYS A CA 1
ATOM 702 C C . LYS A 1 85 ? 45.115 -26.137 -5.581 1.00 65.38 85 LYS A C 1
ATOM 704 O O . LYS A 1 85 ? 46.198 -26.161 -5.001 1.00 65.38 85 LYS A O 1
ATOM 709 N N . GLU A 1 86 ? 44.142 -25.281 -5.278 1.00 64.94 86 GLU A N 1
ATOM 710 C CA . GLU A 1 86 ? 44.226 -24.288 -4.197 1.00 64.94 86 GLU A CA 1
ATOM 711 C C . GLU A 1 86 ? 44.274 -24.967 -2.836 1.00 64.94 86 GLU A C 1
ATOM 713 O O . GLU A 1 86 ? 45.128 -24.639 -2.017 1.00 64.94 86 GLU A O 1
ATOM 718 N N . ARG A 1 87 ? 43.439 -25.992 -2.630 1.00 68.88 87 ARG A N 1
ATOM 719 C CA . ARG A 1 87 ? 43.489 -26.810 -1.418 1.00 68.88 87 ARG A CA 1
ATOM 720 C C . ARG A 1 87 ? 44.872 -27.426 -1.204 1.00 68.88 87 ARG A C 1
ATOM 722 O O . ARG A 1 87 ? 45.454 -27.261 -0.138 1.00 68.88 87 ARG A O 1
ATOM 729 N N . ASN A 1 88 ? 45.416 -28.118 -2.203 1.00 69.12 88 ASN A N 1
ATOM 730 C CA . ASN A 1 88 ? 46.709 -28.796 -2.077 1.00 69.12 88 ASN A CA 1
ATOM 731 C C . ASN A 1 88 ? 47.848 -27.801 -1.836 1.00 69.12 88 ASN A C 1
ATOM 733 O O . ASN A 1 88 ? 48.749 -28.058 -1.037 1.00 69.12 88 ASN A O 1
ATOM 737 N N . ARG A 1 89 ? 47.786 -26.633 -2.484 1.00 69.31 89 ARG A N 1
ATOM 738 C CA . ARG A 1 89 ? 48.725 -25.539 -2.239 1.00 69.31 89 ARG A CA 1
ATOM 739 C C . ARG A 1 89 ? 48.616 -25.027 -0.805 1.00 69.31 89 ARG A C 1
ATOM 741 O O . ARG A 1 89 ? 49.644 -24.912 -0.140 1.00 69.31 89 ARG A O 1
ATOM 748 N N . PHE A 1 90 ? 47.402 -24.788 -0.314 1.00 71.75 90 PHE A N 1
ATOM 749 C CA . PHE A 1 90 ? 47.151 -24.363 1.059 1.00 71.75 90 PHE A CA 1
ATOM 750 C C . PHE A 1 90 ? 47.710 -25.370 2.068 1.00 71.75 90 PHE A C 1
ATOM 752 O O . PHE A 1 90 ? 48.491 -24.992 2.939 1.00 71.75 90 PHE A O 1
ATOM 759 N N . VAL A 1 91 ? 47.394 -26.659 1.899 1.00 68.88 91 VAL A N 1
ATOM 760 C CA . VAL A 1 91 ? 47.926 -27.752 2.728 1.00 68.88 91 VAL A CA 1
ATOM 761 C C . VAL A 1 91 ? 49.457 -27.746 2.715 1.00 68.88 91 VAL A C 1
ATOM 763 O O . VAL A 1 91 ? 50.069 -27.815 3.775 1.00 68.88 91 VAL A O 1
ATOM 766 N N . SER A 1 92 ? 50.092 -27.593 1.548 1.00 70.44 92 SER A N 1
ATOM 767 C CA . SER A 1 92 ? 51.559 -27.597 1.428 1.00 70.44 92 SER A CA 1
ATOM 768 C C . SER A 1 92 ? 52.239 -26.407 2.116 1.00 70.44 92 SER A C 1
ATOM 770 O O . SER A 1 92 ? 53.267 -26.578 2.770 1.00 70.44 92 SER A O 1
ATOM 772 N N . ILE A 1 93 ? 51.650 -25.208 2.019 1.00 69.94 93 ILE A N 1
ATOM 773 C CA . ILE A 1 93 ? 52.161 -23.998 2.678 1.00 69.94 93 ILE A CA 1
ATOM 774 C C . ILE A 1 93 ? 52.015 -24.150 4.192 1.00 69.94 93 ILE A C 1
ATOM 776 O O . ILE A 1 93 ? 52.919 -23.798 4.953 1.00 69.94 93 ILE A O 1
ATOM 780 N N . PHE A 1 94 ? 50.881 -24.689 4.631 1.00 68.38 94 PHE A N 1
ATOM 781 C CA . PHE A 1 94 ? 50.536 -24.782 6.040 1.00 68.38 94 PHE A CA 1
ATOM 782 C C . PHE A 1 94 ? 51.285 -25.910 6.764 1.00 68.38 94 PHE A C 1
ATOM 784 O O . PHE A 1 94 ? 51.738 -25.722 7.892 1.00 68.38 94 PHE A O 1
ATOM 791 N N . ASN A 1 95 ? 51.480 -27.057 6.107 1.00 68.31 95 ASN A N 1
ATOM 792 C CA . ASN A 1 95 ? 52.223 -28.200 6.643 1.00 68.31 95 ASN A CA 1
ATOM 793 C C . ASN A 1 95 ? 53.747 -28.064 6.514 1.00 68.31 95 ASN A C 1
ATOM 795 O O . ASN A 1 95 ? 54.470 -29.002 6.852 1.00 68.31 95 ASN A O 1
ATOM 799 N N . SER A 1 96 ? 54.260 -26.907 6.081 1.00 75.56 96 SER A N 1
ATOM 800 C CA . SER A 1 96 ? 55.699 -26.656 6.120 1.00 75.56 96 SER A CA 1
ATOM 801 C C . SER A 1 96 ? 56.212 -26.722 7.574 1.00 75.56 96 SER A C 1
ATOM 803 O O . SER A 1 96 ? 55.535 -26.230 8.489 1.00 75.56 96 SER A O 1
ATOM 805 N N . PRO A 1 97 ? 57.397 -27.315 7.830 1.00 71.81 97 PRO A N 1
ATOM 806 C CA . PRO A 1 97 ? 57.924 -27.475 9.189 1.00 71.81 97 PRO A CA 1
ATOM 807 C C . PRO A 1 97 ? 57.998 -26.151 9.961 1.00 71.81 97 PRO A C 1
ATOM 809 O O . PRO A 1 97 ? 57.646 -26.091 11.138 1.00 71.81 97 PRO A O 1
ATOM 812 N N . GLU A 1 98 ? 58.375 -25.074 9.267 1.00 74.81 98 GLU A N 1
ATOM 813 C CA . GLU A 1 98 ? 58.492 -23.727 9.824 1.00 74.81 98 GLU A CA 1
ATOM 814 C C . GLU A 1 98 ? 57.136 -23.160 10.283 1.00 74.81 98 GLU A C 1
ATOM 816 O O . GLU A 1 98 ? 57.029 -22.602 11.381 1.00 74.81 98 GLU A O 1
ATOM 821 N N . ASN A 1 99 ? 56.079 -23.333 9.481 1.00 68.19 99 ASN A N 1
ATOM 822 C CA . ASN A 1 99 ? 54.741 -22.851 9.825 1.00 68.19 99 ASN A CA 1
ATOM 823 C C . ASN A 1 99 ? 54.102 -23.700 10.928 1.00 68.19 99 ASN A C 1
ATOM 825 O O . ASN A 1 99 ? 53.539 -23.138 11.871 1.00 68.19 99 ASN A O 1
ATOM 829 N N . GLN A 1 100 ? 54.258 -25.028 10.892 1.00 67.25 100 GLN A N 1
ATOM 830 C CA . GLN A 1 100 ? 53.758 -25.893 11.962 1.00 67.25 100 GLN A CA 1
ATOM 831 C C . GLN A 1 100 ? 54.397 -25.571 13.321 1.00 67.25 100 GLN A C 1
ATOM 833 O O . GLN A 1 100 ? 53.709 -25.586 14.347 1.00 67.25 100 GLN A O 1
ATOM 838 N N . GLU A 1 101 ? 55.697 -25.269 13.358 1.00 68.81 101 GLU A N 1
ATOM 839 C CA . GLU A 1 101 ? 56.392 -24.942 14.604 1.00 68.81 101 GLU A CA 1
ATOM 840 C C . GLU A 1 101 ? 55.963 -23.572 15.158 1.00 68.81 101 GLU A C 1
ATOM 842 O O . GLU A 1 101 ? 55.652 -23.452 16.350 1.00 68.81 101 GLU A O 1
ATOM 847 N N . LYS A 1 102 ? 55.850 -22.556 14.288 1.00 67.12 102 LYS A N 1
ATOM 848 C CA . LYS A 1 102 ? 55.342 -21.218 14.644 1.00 67.12 102 LYS A CA 1
ATOM 849 C C . LYS A 1 102 ? 53.920 -21.282 15.208 1.00 67.12 102 LYS A C 1
ATOM 851 O O . LYS A 1 102 ? 53.630 -20.654 16.228 1.00 67.12 102 LYS A O 1
ATOM 856 N N . MET A 1 103 ? 53.041 -22.078 14.603 1.00 65.75 103 MET A N 1
ATOM 857 C CA . MET A 1 103 ? 51.636 -22.182 15.013 1.00 65.75 103 MET A CA 1
ATOM 858 C C . MET A 1 103 ? 51.436 -22.984 16.296 1.00 65.75 103 MET A C 1
ATOM 860 O O . MET A 1 103 ? 50.634 -22.580 17.144 1.00 65.75 103 MET A O 1
ATOM 864 N N . LYS A 1 104 ? 52.194 -24.074 16.488 1.00 62.78 104 LYS A N 1
ATOM 865 C CA . LYS A 1 104 ? 52.192 -24.824 17.755 1.00 62.78 104 LYS A CA 1
ATOM 866 C C . LYS A 1 104 ? 52.634 -23.944 18.928 1.00 62.78 104 LYS A C 1
ATOM 868 O O . LYS A 1 104 ? 52.047 -24.072 20.001 1.00 62.78 104 LYS A O 1
ATOM 873 N N . LYS A 1 105 ? 53.614 -23.053 18.716 1.00 62.34 105 LYS A N 1
ATOM 874 C CA . LYS A 1 105 ? 54.151 -22.137 19.740 1.00 62.34 105 LYS A CA 1
ATOM 875 C C . LYS A 1 105 ? 53.261 -20.915 20.012 1.00 62.34 105 LYS A C 1
ATOM 877 O O . LYS A 1 105 ? 53.137 -20.533 21.168 1.00 62.34 105 LYS A O 1
ATOM 882 N N . GLN A 1 106 ? 52.652 -20.300 18.990 1.00 61.41 106 GLN A N 1
ATOM 883 C CA . GLN A 1 106 ? 51.914 -19.031 19.150 1.00 61.41 106 GLN A CA 1
ATOM 884 C C . GLN A 1 106 ? 50.394 -19.181 19.310 1.00 61.41 106 GLN A C 1
ATOM 886 O O . GLN A 1 106 ? 49.775 -18.363 19.990 1.00 61.41 106 GLN A O 1
ATOM 891 N N . HIS A 1 107 ? 49.777 -20.189 18.685 1.00 61.47 107 HIS A N 1
ATOM 892 C CA . HIS A 1 107 ? 48.315 -20.237 18.538 1.00 61.47 107 HIS A CA 1
ATOM 893 C C . HIS A 1 107 ? 47.676 -21.584 18.920 1.00 61.47 107 HIS A C 1
ATOM 895 O O . HIS A 1 107 ? 46.454 -21.667 19.012 1.00 61.47 107 HIS A O 1
ATOM 901 N N . HIS A 1 108 ? 48.471 -22.631 19.180 1.00 62.81 108 HIS A N 1
ATOM 902 C CA . HIS A 1 108 ? 47.994 -23.997 19.461 1.00 62.81 108 HIS A CA 1
ATOM 903 C C . HIS A 1 108 ? 47.007 -24.532 18.406 1.00 62.81 108 HIS A C 1
ATOM 905 O O . HIS A 1 108 ? 46.057 -25.250 18.730 1.00 62.81 108 HIS A O 1
ATOM 911 N N . ILE A 1 109 ? 47.241 -24.171 17.143 1.00 62.88 109 ILE A N 1
ATOM 912 C CA . ILE A 1 109 ? 46.417 -24.559 15.998 1.00 62.88 109 ILE A CA 1
ATOM 913 C C . ILE A 1 109 ? 47.018 -25.799 15.339 1.00 62.88 109 ILE A C 1
ATOM 915 O O . ILE A 1 109 ? 48.227 -25.856 15.103 1.00 62.88 109 ILE A O 1
ATOM 919 N N . ARG A 1 110 ? 46.175 -26.791 15.037 1.00 63.25 110 ARG A N 1
ATOM 920 C CA . ARG A 1 110 ? 46.525 -27.946 14.202 1.00 63.25 110 ARG A CA 1
ATOM 921 C C . ARG A 1 110 ? 45.538 -28.068 13.055 1.00 63.25 110 ARG A C 1
ATOM 923 O O . ARG A 1 110 ? 44.339 -27.889 13.254 1.00 63.25 110 ARG A O 1
ATOM 930 N N . ILE A 1 111 ? 46.067 -28.382 11.882 1.00 62.78 111 ILE A N 1
ATOM 931 C CA . ILE A 1 111 ? 45.284 -28.658 10.688 1.00 62.78 111 ILE A CA 1
ATOM 932 C C . ILE A 1 111 ? 45.333 -30.150 10.400 1.00 62.78 111 ILE A C 1
ATOM 934 O O . ILE A 1 111 ? 46.402 -30.749 10.466 1.00 62.78 111 ILE A O 1
ATOM 938 N N . TYR A 1 112 ? 44.167 -30.703 10.091 1.00 65.44 112 TYR A N 1
ATOM 939 C CA . TYR A 1 112 ? 43.974 -32.072 9.651 1.00 65.44 112 TYR A CA 1
ATOM 940 C C . TYR A 1 112 ? 43.369 -32.050 8.244 1.00 65.44 112 TYR A C 1
ATOM 942 O O . TYR A 1 112 ? 42.446 -31.273 7.966 1.00 65.44 112 TYR A O 1
ATOM 950 N N . ASP A 1 113 ? 43.920 -32.870 7.356 1.00 60.72 113 ASP A N 1
ATOM 951 C CA . ASP A 1 113 ? 43.424 -33.084 5.997 1.00 60.72 113 ASP A CA 1
ATOM 952 C C . ASP A 1 113 ? 42.962 -34.543 5.814 1.00 60.72 113 ASP A C 1
ATOM 954 O O . ASP A 1 113 ? 42.822 -35.290 6.787 1.00 60.72 113 ASP A O 1
ATOM 958 N N . ASP A 1 114 ? 42.696 -34.957 4.572 1.00 56.69 114 ASP A N 1
ATOM 959 C CA . ASP A 1 114 ? 42.189 -36.308 4.279 1.00 56.69 114 ASP A CA 1
ATOM 960 C C . ASP A 1 114 ? 43.179 -37.420 4.666 1.00 56.69 114 ASP A C 1
ATOM 962 O O . ASP A 1 114 ? 42.771 -38.572 4.804 1.00 56.69 114 ASP A O 1
ATOM 966 N N . SER A 1 115 ? 44.467 -37.100 4.836 1.00 57.53 115 SER A N 1
ATOM 967 C CA . SER A 1 115 ? 45.491 -38.058 5.266 1.00 57.53 115 SER A CA 1
ATOM 968 C C . SER A 1 115 ? 45.451 -38.343 6.775 1.00 57.53 115 SER A C 1
ATOM 970 O O . SER A 1 115 ? 45.932 -39.386 7.211 1.00 57.53 115 SER A O 1
ATOM 972 N N . ASP A 1 116 ? 44.805 -37.483 7.572 1.00 60.06 116 ASP A N 1
ATOM 973 C CA . ASP A 1 116 ? 44.610 -37.625 9.024 1.00 60.06 116 ASP A CA 1
ATOM 974 C C . ASP A 1 116 ? 43.215 -38.203 9.364 1.00 60.06 116 ASP A C 1
ATOM 976 O O . ASP A 1 116 ? 42.538 -37.768 10.302 1.00 60.06 116 ASP A O 1
ATOM 980 N N . PHE A 1 117 ? 42.769 -39.194 8.590 1.00 53.91 117 PHE A N 1
ATOM 981 C CA . PHE A 1 117 ? 41.397 -39.714 8.593 1.00 53.91 117 PHE A CA 1
ATOM 982 C C . PHE A 1 117 ? 40.836 -40.057 9.986 1.00 53.91 117 PHE A C 1
ATOM 984 O O . PHE A 1 117 ? 39.752 -39.594 10.343 1.00 53.91 117 PHE A O 1
ATOM 991 N N . GLU A 1 118 ? 41.575 -40.810 10.808 1.00 54.44 118 GLU A N 1
ATOM 992 C CA . GLU A 1 118 ? 41.126 -41.221 12.152 1.00 54.44 118 GLU A CA 1
ATOM 993 C C . GLU A 1 118 ? 40.897 -40.025 13.091 1.00 54.44 118 GLU A C 1
ATOM 995 O O . GLU A 1 118 ? 39.936 -39.994 13.860 1.00 54.44 118 GLU A O 1
ATOM 1000 N N . LYS A 1 119 ? 41.739 -38.988 12.998 1.00 60.72 119 LYS A N 1
ATOM 1001 C CA . LYS A 1 119 ? 41.595 -37.773 13.818 1.00 60.72 119 LYS A CA 1
ATOM 1002 C C . LYS A 1 119 ? 40.455 -36.895 13.312 1.00 60.72 119 LYS A C 1
ATOM 1004 O O . LYS A 1 119 ? 39.748 -36.282 14.111 1.00 60.72 119 LYS A O 1
ATOM 1009 N N . CYS A 1 120 ? 40.251 -36.848 11.996 1.00 56.19 120 CYS A N 1
ATOM 1010 C CA . CYS A 1 120 ? 39.090 -36.202 11.389 1.00 56.19 120 CYS A CA 1
ATOM 1011 C C . CYS A 1 120 ? 37.782 -36.872 11.843 1.00 56.19 120 CYS A C 1
ATOM 1013 O O . CYS A 1 120 ? 36.821 -36.166 12.150 1.00 56.19 120 CYS A O 1
ATOM 1015 N N . GLN A 1 121 ? 37.761 -38.204 11.978 1.00 56.41 121 GLN A N 1
ATOM 1016 C CA . GLN A 1 121 ? 36.629 -38.941 12.548 1.00 56.41 121 GLN A CA 1
ATOM 1017 C C . GLN A 1 121 ? 36.399 -38.629 14.034 1.00 56.41 121 GLN A C 1
ATOM 1019 O O . GLN A 1 121 ? 35.253 -38.447 14.433 1.00 56.41 121 GLN A O 1
ATOM 1024 N N . GLU A 1 122 ? 37.446 -38.496 14.853 1.00 58.91 122 GLU A N 1
ATOM 1025 C CA . GLU A 1 122 ? 37.302 -38.115 16.271 1.00 58.91 122 GLU A CA 1
ATOM 1026 C C . GLU A 1 122 ? 36.716 -36.700 16.441 1.00 58.91 122 GLU A C 1
ATOM 1028 O O . GLU A 1 122 ? 35.939 -36.435 17.360 1.00 58.91 122 GLU A O 1
ATOM 1033 N N . LEU A 1 123 ? 37.053 -35.779 15.533 1.00 56.69 123 LEU A N 1
ATOM 1034 C CA . LEU A 1 123 ? 36.512 -34.416 15.514 1.00 56.69 123 LEU A CA 1
ATOM 1035 C C . LEU A 1 123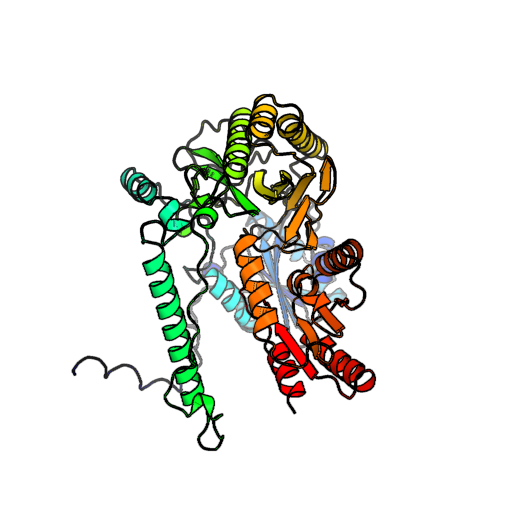 ? 35.119 -34.332 14.879 1.00 56.69 123 LEU A C 1
ATOM 1037 O O . LEU A 1 123 ? 34.431 -33.323 15.037 1.00 56.69 123 LEU A O 1
ATOM 1041 N N . TYR A 1 124 ? 34.673 -35.383 14.192 1.00 52.59 124 TYR A N 1
ATOM 1042 C CA . TYR A 1 124 ? 33.406 -35.397 13.472 1.00 52.59 124 TYR A CA 1
ATOM 1043 C C . TYR A 1 124 ? 32.177 -35.181 14.369 1.00 52.59 124 TYR A C 1
ATOM 1045 O O . TYR A 1 124 ? 31.341 -34.366 13.994 1.00 52.59 124 TYR A O 1
ATOM 1053 N N . PRO A 1 125 ? 32.036 -35.779 15.570 1.00 52.34 125 PRO A N 1
ATOM 1054 C CA . PRO A 1 125 ? 30.872 -35.554 16.434 1.00 52.34 125 PRO A CA 1
ATOM 1055 C C . PRO A 1 125 ? 30.714 -34.100 16.906 1.00 52.34 125 PRO A C 1
ATOM 1057 O O . PRO A 1 125 ? 29.587 -33.648 17.106 1.00 52.34 125 PRO A O 1
ATOM 1060 N N . LEU A 1 126 ? 31.823 -33.358 17.037 1.00 54.06 126 LEU A N 1
ATOM 1061 C CA . LEU A 1 126 ? 31.819 -31.924 17.368 1.00 54.06 126 LEU A CA 1
ATOM 1062 C C . LEU A 1 126 ? 31.182 -31.090 16.244 1.00 54.06 126 LEU A C 1
ATOM 1064 O O . LEU A 1 126 ? 30.571 -30.061 16.494 1.00 54.06 126 LEU A O 1
ATOM 1068 N N . ILE A 1 127 ? 31.294 -31.544 14.998 1.00 51.66 127 ILE A N 1
ATOM 1069 C CA . ILE A 1 127 ? 30.899 -30.797 13.797 1.00 51.66 127 ILE A CA 1
ATOM 1070 C C . ILE A 1 127 ? 29.578 -31.344 13.216 1.00 51.66 127 ILE A C 1
ATOM 1072 O O . ILE A 1 127 ? 28.749 -30.610 12.670 1.00 51.66 127 ILE A O 1
ATOM 1076 N N . GLY A 1 128 ? 29.344 -32.643 13.393 1.00 46.38 128 GLY A N 1
ATOM 1077 C CA . GLY A 1 128 ? 28.322 -33.448 12.732 1.00 46.38 128 GLY A CA 1
ATOM 1078 C C . GLY A 1 128 ? 26.891 -33.052 13.066 1.00 46.38 128 GLY A C 1
ATOM 1079 O O . GLY A 1 128 ? 26.034 -33.136 12.196 1.00 46.38 128 GLY A O 1
ATOM 1080 N N . LYS A 1 129 ? 26.605 -32.513 14.261 1.00 43.47 129 LYS A N 1
ATOM 1081 C CA . LYS A 1 129 ? 25.228 -32.097 14.600 1.00 43.47 129 LYS A CA 1
ATOM 1082 C C . LYS A 1 129 ? 24.713 -30.929 13.757 1.00 43.47 129 LYS A C 1
ATOM 1084 O O . LYS A 1 129 ? 23.508 -30.854 13.534 1.00 43.47 129 LYS A O 1
ATOM 1089 N N . ASN A 1 130 ? 25.594 -30.050 13.272 1.00 41.09 130 ASN A N 1
ATOM 1090 C CA . ASN A 1 130 ? 25.216 -28.952 12.380 1.00 41.09 130 ASN A CA 1
ATOM 1091 C C . ASN A 1 130 ? 25.618 -29.188 10.926 1.00 41.09 130 ASN A C 1
ATOM 1093 O O . ASN A 1 130 ? 24.946 -28.652 10.055 1.00 41.09 130 ASN A O 1
ATOM 1097 N N . ILE A 1 131 ? 26.606 -30.038 10.628 1.00 43.28 131 ILE A N 1
ATOM 1098 C CA . ILE A 1 131 ? 26.793 -30.523 9.256 1.00 43.28 131 ILE A CA 1
ATOM 1099 C C . ILE A 1 131 ? 25.617 -31.393 8.824 1.00 43.28 131 ILE A C 1
ATOM 1101 O O . ILE A 1 131 ? 25.212 -31.259 7.687 1.00 43.28 131 ILE A O 1
ATOM 1105 N N . ASP A 1 132 ? 24.969 -32.160 9.704 1.00 38.69 132 ASP A N 1
ATOM 1106 C CA . ASP A 1 132 ? 23.689 -32.810 9.390 1.00 38.69 132 ASP A CA 1
ATOM 1107 C C . ASP A 1 132 ? 22.517 -31.827 9.301 1.00 38.69 132 ASP A C 1
ATOM 1109 O O . ASP A 1 132 ? 21.497 -32.172 8.723 1.00 38.69 132 ASP A O 1
ATOM 1113 N N . LEU A 1 133 ? 22.614 -30.600 9.822 1.00 36.69 133 LEU A N 1
ATOM 1114 C CA . LEU A 1 133 ? 21.600 -29.553 9.613 1.00 36.69 133 LEU A CA 1
ATOM 1115 C C . LEU A 1 133 ? 21.862 -28.766 8.328 1.00 36.69 133 LEU A C 1
ATOM 1117 O O . LEU A 1 133 ? 20.923 -28.496 7.581 1.00 36.69 133 LEU A O 1
ATOM 1121 N N . ILE A 1 134 ? 23.128 -28.500 8.011 1.00 37.84 134 ILE A N 1
ATOM 1122 C CA . ILE A 1 134 ? 23.578 -27.986 6.719 1.00 37.84 134 ILE A CA 1
ATOM 1123 C C . ILE A 1 134 ? 23.293 -29.034 5.645 1.00 37.84 134 ILE A C 1
ATOM 1125 O O . ILE A 1 134 ? 22.756 -28.654 4.624 1.00 37.84 134 ILE A O 1
ATOM 1129 N N . ASN A 1 135 ? 23.486 -30.331 5.902 1.00 40.25 135 ASN A N 1
ATOM 1130 C CA . ASN A 1 135 ? 23.134 -31.477 5.057 1.00 40.25 135 ASN A CA 1
ATOM 1131 C C . ASN A 1 135 ? 21.665 -31.887 5.165 1.00 40.25 135 ASN A C 1
ATOM 1133 O O . ASN A 1 135 ? 21.159 -32.469 4.231 1.00 40.25 135 ASN A O 1
ATOM 1137 N N . LYS A 1 136 ? 20.883 -31.532 6.182 1.00 36.88 136 LYS A N 1
ATOM 1138 C CA . LYS A 1 136 ? 19.408 -31.601 6.082 1.00 36.88 136 LYS A CA 1
ATOM 1139 C C . LYS A 1 136 ? 18.847 -30.410 5.315 1.00 36.88 136 LYS A C 1
ATOM 1141 O O . LYS A 1 136 ? 17.759 -30.518 4.754 1.00 36.88 136 LYS A O 1
ATOM 1146 N N . ALA A 1 137 ? 19.585 -29.305 5.234 1.00 34.56 137 ALA A N 1
ATOM 1147 C CA . ALA A 1 137 ? 19.325 -28.214 4.302 1.00 34.56 137 ALA A CA 1
ATOM 1148 C C . ALA A 1 137 ? 19.878 -28.520 2.893 1.00 34.56 137 ALA A C 1
ATOM 1150 O O . ALA A 1 137 ? 19.279 -28.104 1.905 1.00 34.56 137 ALA A O 1
ATOM 1151 N N . GLN A 1 138 ? 20.962 -29.299 2.792 1.00 37.75 138 GLN A N 1
ATOM 1152 C CA . GLN A 1 138 ? 21.691 -29.594 1.557 1.00 37.75 138 GLN A CA 1
ATOM 1153 C C . GLN A 1 138 ? 21.349 -30.973 0.936 1.00 37.75 138 GLN A C 1
ATOM 1155 O O . GLN A 1 138 ? 21.469 -31.153 -0.266 1.00 37.75 138 GLN A O 1
ATOM 1160 N N . ASN A 1 139 ? 20.880 -31.943 1.705 1.00 34.03 139 ASN A N 1
ATOM 1161 C CA . ASN A 1 139 ? 20.498 -33.304 1.293 1.00 34.03 139 ASN A CA 1
ATOM 1162 C C . ASN A 1 139 ? 19.038 -33.620 1.663 1.00 34.03 139 ASN A C 1
ATOM 1164 O O . ASN A 1 139 ? 18.617 -34.767 1.567 1.00 34.03 139 ASN A O 1
ATOM 1168 N N . ASN A 1 140 ? 18.222 -32.610 1.999 1.00 31.27 140 ASN A N 1
ATOM 1169 C CA . ASN A 1 140 ? 16.820 -32.675 1.591 1.00 31.27 140 ASN A CA 1
ATOM 1170 C C . ASN A 1 140 ? 16.799 -32.495 0.070 1.00 31.27 140 ASN A C 1
ATOM 1172 O O . ASN A 1 140 ? 17.118 -31.390 -0.389 1.00 31.27 140 ASN A O 1
ATOM 1176 N N . PRO A 1 141 ? 16.342 -33.488 -0.713 1.00 33.59 141 PRO A N 1
ATOM 1177 C CA . PRO A 1 141 ? 16.168 -33.324 -2.158 1.00 33.59 141 PRO A CA 1
ATOM 1178 C C . PRO A 1 141 ? 15.216 -32.165 -2.499 1.00 33.59 141 PRO A C 1
ATOM 1180 O O . PRO A 1 141 ? 15.202 -31.672 -3.617 1.00 33.59 141 PRO A O 1
ATOM 1183 N N . ASN A 1 142 ? 14.454 -31.682 -1.510 1.00 34.00 142 ASN A N 1
ATOM 1184 C CA . ASN A 1 142 ? 13.490 -30.599 -1.647 1.00 34.00 142 ASN A CA 1
ATOM 1185 C C . ASN A 1 142 ? 13.970 -29.203 -1.200 1.00 34.00 142 ASN A C 1
ATOM 1187 O O . ASN A 1 142 ? 13.163 -28.273 -1.267 1.00 34.00 142 ASN A O 1
ATOM 1191 N N . LYS A 1 143 ? 15.219 -29.005 -0.735 1.00 30.25 143 LYS A N 1
ATOM 1192 C CA . LYS A 1 143 ? 15.678 -27.666 -0.282 1.00 30.25 143 LYS A CA 1
ATOM 1193 C C . LYS A 1 143 ? 17.139 -27.257 -0.564 1.00 30.25 143 LYS A C 1
ATOM 1195 O O . LYS A 1 143 ? 17.513 -26.165 -0.140 1.00 30.25 143 LYS A O 1
ATOM 1200 N N . LYS A 1 144 ? 17.911 -27.970 -1.398 1.00 26.61 144 LYS A N 1
ATOM 1201 C CA . LYS A 1 144 ? 18.923 -27.282 -2.231 1.00 26.61 144 LYS A CA 1
ATOM 1202 C C . LYS A 1 144 ? 18.179 -26.605 -3.373 1.00 26.61 144 LYS A C 1
ATOM 1204 O O . LYS A 1 144 ? 17.622 -27.291 -4.221 1.00 26.61 144 LYS A O 1
ATOM 1209 N N . ARG A 1 145 ? 18.209 -25.272 -3.456 1.00 31.56 145 ARG A N 1
ATOM 1210 C CA . ARG A 1 145 ? 18.049 -24.611 -4.759 1.00 31.56 145 ARG A CA 1
ATOM 1211 C C . ARG A 1 145 ? 19.298 -24.931 -5.585 1.00 31.56 145 ARG A C 1
ATOM 1213 O O . ARG A 1 145 ? 20.178 -24.094 -5.734 1.00 31.56 145 ARG A O 1
ATOM 1220 N N . GLN A 1 146 ? 19.395 -26.159 -6.095 1.00 26.86 146 GLN A N 1
ATOM 1221 C CA . GLN A 1 146 ? 20.010 -26.320 -7.400 1.00 26.86 146 GLN A CA 1
ATOM 1222 C C . GLN A 1 146 ? 19.132 -25.496 -8.336 1.00 26.86 146 GLN A C 1
ATOM 1224 O O . GLN A 1 146 ? 17.930 -25.747 -8.437 1.00 26.86 146 GLN A O 1
ATOM 1229 N N . PHE A 1 147 ? 19.708 -24.484 -8.975 1.00 33.38 147 PHE A N 1
ATOM 1230 C CA . PHE A 1 147 ? 19.142 -23.964 -10.208 1.00 33.38 147 PHE A CA 1
ATOM 1231 C C . PHE A 1 147 ? 19.254 -25.072 -11.249 1.00 33.38 147 PHE A C 1
ATOM 1233 O O . PHE A 1 147 ? 20.161 -25.087 -12.071 1.00 33.38 147 PHE A O 1
ATOM 1240 N N . GLN A 1 148 ? 18.353 -26.050 -11.175 1.00 31.89 148 GLN A N 1
ATOM 1241 C CA . GLN A 1 148 ? 17.982 -26.759 -12.379 1.00 31.89 148 GLN A CA 1
ATOM 1242 C C . GLN A 1 148 ? 17.305 -25.713 -13.248 1.00 31.89 148 GLN A C 1
ATOM 1244 O O . GLN A 1 148 ? 16.323 -25.091 -12.827 1.00 31.89 148 GLN A O 1
ATOM 1249 N N . MET A 1 149 ? 17.870 -25.485 -14.435 1.00 33.94 149 MET A N 1
ATOM 1250 C CA . MET A 1 149 ? 17.087 -24.882 -15.496 1.00 33.94 149 MET A CA 1
ATOM 1251 C C . MET A 1 149 ? 15.766 -25.641 -15.539 1.00 33.94 149 MET A C 1
ATOM 1253 O O . MET A 1 149 ? 15.786 -26.878 -15.512 1.00 33.94 149 MET A O 1
ATOM 1257 N N . PRO A 1 150 ? 14.632 -24.935 -15.526 1.00 37.66 150 PRO A N 1
ATOM 1258 C CA . PRO A 1 150 ? 13.375 -25.626 -15.643 1.00 37.66 150 PRO A CA 1
ATOM 1259 C C . PRO A 1 150 ? 13.369 -26.536 -16.875 1.00 37.66 150 PRO A C 1
ATOM 1261 O O . PRO A 1 150 ? 14.030 -26.207 -17.867 1.00 37.66 150 PRO A O 1
ATOM 1264 N N . PRO A 1 151 ? 12.652 -27.673 -16.826 1.00 42.50 151 PRO A N 1
ATOM 1265 C CA . PRO A 1 151 ? 12.509 -28.533 -17.992 1.00 42.50 151 PRO A CA 1
ATOM 1266 C C . PRO A 1 151 ? 12.075 -27.687 -19.192 1.00 42.50 151 PRO A C 1
ATOM 1268 O O . PRO A 1 151 ? 11.235 -26.795 -19.048 1.00 42.50 151 PRO A O 1
ATOM 1271 N N . GLN A 1 152 ? 12.681 -27.931 -20.360 1.00 49.59 152 GLN A N 1
ATOM 1272 C CA . GLN A 1 152 ? 12.278 -27.252 -21.590 1.00 49.59 152 GLN A CA 1
ATOM 1273 C C . GLN A 1 152 ? 10.777 -27.470 -21.781 1.00 49.59 152 GLN A C 1
ATOM 1275 O O . GLN A 1 152 ? 10.329 -28.604 -21.951 1.00 49.59 152 GLN A O 1
ATOM 1280 N N . LEU A 1 153 ? 10.010 -26.383 -21.697 1.00 52.12 153 LEU A N 1
ATOM 1281 C CA . LEU A 1 153 ? 8.563 -26.435 -21.828 1.00 52.12 153 LEU A CA 1
ATOM 1282 C C . LEU A 1 153 ? 8.208 -26.981 -23.209 1.00 52.12 153 LEU A C 1
ATOM 1284 O O . LEU A 1 153 ? 8.691 -26.480 -24.230 1.00 52.12 153 LEU A O 1
ATOM 1288 N N . THR A 1 154 ? 7.343 -27.990 -23.256 1.00 54.53 154 THR A N 1
ATOM 1289 C CA . THR A 1 154 ? 6.779 -28.429 -24.529 1.00 54.53 154 THR A CA 1
ATOM 1290 C C . THR A 1 154 ? 5.773 -27.385 -25.023 1.00 54.53 154 THR A C 1
ATOM 1292 O O . THR A 1 154 ? 5.212 -26.611 -24.243 1.00 54.53 154 THR A O 1
ATOM 1295 N N . LYS A 1 155 ? 5.488 -27.359 -26.333 1.00 55.94 155 LYS A N 1
ATOM 1296 C CA . LYS A 1 155 ? 4.434 -26.484 -26.887 1.00 55.94 155 LYS A CA 1
ATOM 1297 C C . LYS A 1 155 ? 3.084 -26.687 -26.181 1.00 55.94 155 LYS A C 1
ATOM 1299 O O . LYS A 1 155 ? 2.329 -25.732 -26.035 1.00 55.94 155 LYS A O 1
ATOM 1304 N N . THR A 1 156 ? 2.812 -27.903 -25.713 1.00 53.38 156 THR A N 1
ATOM 1305 C CA . THR A 1 156 ? 1.599 -28.263 -24.972 1.00 53.38 156 THR A CA 1
ATOM 1306 C C . THR A 1 156 ? 1.566 -27.634 -23.575 1.00 53.38 156 THR A C 1
ATOM 1308 O O . THR A 1 156 ? 0.536 -27.084 -23.192 1.00 53.38 156 THR A O 1
ATOM 1311 N N . ASP A 1 157 ? 2.688 -27.637 -22.845 1.00 55.03 157 ASP A N 1
ATOM 1312 C CA . ASP A 1 157 ? 2.795 -26.999 -21.519 1.00 55.03 157 ASP A CA 1
ATOM 1313 C C . ASP A 1 157 ? 2.579 -25.482 -21.613 1.00 55.03 157 ASP A C 1
ATOM 1315 O O . ASP A 1 157 ? 1.877 -24.881 -20.797 1.00 55.03 157 ASP A O 1
ATOM 1319 N N . ILE A 1 158 ? 3.127 -24.868 -22.667 1.00 57.31 158 ILE A N 1
ATOM 1320 C CA . ILE A 1 158 ? 2.937 -23.447 -22.980 1.00 57.31 158 ILE A CA 1
ATOM 1321 C C . ILE A 1 158 ? 1.459 -23.156 -23.276 1.00 57.31 158 ILE A C 1
ATOM 1323 O O . ILE A 1 158 ? 0.902 -22.207 -22.731 1.00 57.31 158 ILE A O 1
ATOM 1327 N N . GLN A 1 159 ? 0.793 -23.977 -24.095 1.00 53.72 159 GLN A N 1
ATOM 1328 C CA . GLN A 1 159 ? -0.625 -23.793 -24.434 1.00 53.72 159 GLN A CA 1
ATOM 1329 C C . GLN A 1 159 ? -1.553 -23.925 -23.219 1.00 53.72 159 GLN A C 1
ATOM 1331 O O . GLN A 1 159 ? -2.479 -23.125 -23.068 1.00 53.72 159 GLN A O 1
ATOM 1336 N N . GLN A 1 160 ? -1.301 -24.896 -22.338 1.00 58.47 160 GLN A N 1
ATOM 1337 C CA . GLN A 1 160 ? -2.083 -25.064 -21.112 1.00 58.47 160 GLN A CA 1
ATOM 1338 C C . GLN A 1 160 ? -1.908 -23.877 -20.163 1.00 58.47 160 GLN A C 1
ATOM 1340 O O . GLN A 1 160 ? -2.905 -23.357 -19.664 1.00 58.47 160 GLN A O 1
ATOM 1345 N N . GLU A 1 161 ? -0.684 -23.384 -19.961 1.00 62.25 161 GLU A N 1
ATOM 1346 C CA . GLU A 1 161 ? -0.488 -22.217 -19.098 1.00 62.25 161 GLU A CA 1
ATOM 1347 C C . GLU A 1 161 ? -1.040 -20.934 -19.704 1.00 62.25 161 GLU A C 1
ATOM 1349 O O . GLU A 1 161 ? -1.612 -20.118 -18.984 1.00 62.25 161 GLU A O 1
ATOM 1354 N N . ILE A 1 162 ? -0.971 -20.756 -21.025 1.00 57.84 162 ILE A N 1
ATOM 1355 C CA . ILE A 1 162 ? -1.642 -19.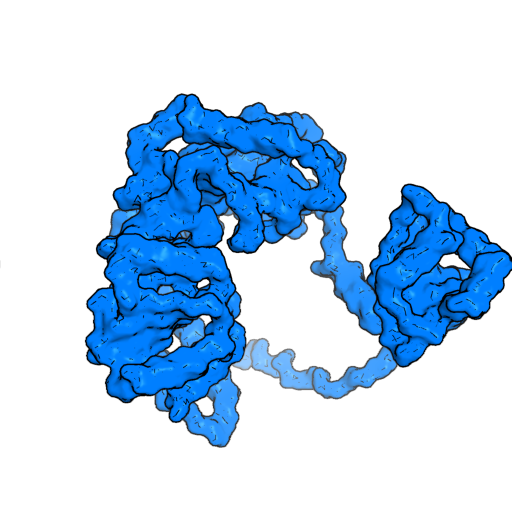636 -21.698 1.00 57.84 162 ILE A CA 1
ATOM 1356 C C . ILE A 1 162 ? -3.154 -19.675 -21.435 1.00 57.84 162 ILE A C 1
ATOM 1358 O O . ILE A 1 162 ? -3.739 -18.624 -21.180 1.00 57.84 162 ILE A O 1
ATOM 1362 N N . SER A 1 163 ? -3.770 -20.863 -21.415 1.00 53.56 163 SER A N 1
ATOM 1363 C CA . SER A 1 163 ? -5.226 -21.019 -21.276 1.00 53.56 163 SER A CA 1
ATOM 1364 C C . SER A 1 163 ? -5.811 -20.521 -19.944 1.00 53.56 163 SER A C 1
ATOM 1366 O O . SER A 1 163 ? -7.001 -20.205 -19.879 1.00 53.56 163 SER A O 1
ATOM 1368 N N . VAL A 1 164 ? -5.002 -20.406 -18.882 1.00 61.22 164 VAL A N 1
ATOM 1369 C CA . VAL A 1 164 ? -5.465 -19.882 -17.587 1.00 61.22 164 VAL A CA 1
ATOM 1370 C C . VAL A 1 164 ? -5.560 -18.354 -17.643 1.00 61.22 164 VAL A C 1
ATOM 1372 O O . VAL A 1 164 ? -4.564 -17.649 -17.537 1.00 61.22 164 VAL A O 1
ATOM 1375 N N . ASP A 1 165 ? -6.762 -17.819 -17.803 1.00 67.94 165 ASP A N 1
ATOM 1376 C CA . ASP A 1 165 ? -7.019 -16.374 -17.857 1.00 67.94 165 ASP A CA 1
ATOM 1377 C C . ASP A 1 165 ? -6.522 -15.639 -16.586 1.00 67.94 165 ASP A C 1
ATOM 1379 O O . ASP A 1 165 ? -6.737 -16.085 -15.456 1.00 67.94 165 ASP A O 1
ATOM 1383 N N . LEU A 1 166 ? -5.838 -14.501 -16.764 1.00 70.75 166 LEU A N 1
ATOM 1384 C CA . LEU A 1 166 ? -5.304 -13.678 -15.674 1.00 70.75 166 LEU A CA 1
ATOM 1385 C C . LEU A 1 166 ? -6.409 -13.183 -14.730 1.00 70.75 166 LEU A C 1
ATOM 1387 O O . LEU A 1 166 ? -6.176 -13.081 -13.520 1.00 70.75 166 LEU A O 1
ATOM 1391 N N . GLN A 1 167 ? -7.619 -12.944 -15.247 1.00 73.06 167 GLN A N 1
ATOM 1392 C CA . GLN A 1 167 ? -8.778 -12.618 -14.422 1.00 73.06 167 GLN A CA 1
ATOM 1393 C C . GLN A 1 167 ? -9.056 -13.729 -13.400 1.00 73.06 167 GLN A C 1
ATOM 1395 O O . GLN A 1 167 ? -9.337 -13.417 -12.248 1.00 73.06 167 GLN A O 1
ATOM 1400 N N . VAL A 1 168 ? -8.859 -15.011 -13.742 1.00 69.62 168 VAL A N 1
ATOM 1401 C CA . VAL A 1 168 ? -9.018 -16.138 -12.799 1.00 69.62 168 VAL A CA 1
ATOM 1402 C C . VAL A 1 168 ? -8.025 -16.031 -11.639 1.00 69.62 168 VAL A C 1
ATOM 1404 O O . VAL A 1 168 ? -8.395 -16.242 -10.487 1.00 69.62 168 VAL A O 1
ATOM 1407 N N . SER A 1 169 ? -6.759 -15.705 -11.917 1.00 74.00 169 SER A N 1
ATOM 1408 C CA . SER A 1 169 ? -5.719 -15.672 -10.880 1.00 74.00 169 SER A CA 1
ATOM 1409 C C . SER A 1 169 ? -5.796 -14.422 -10.006 1.00 74.00 169 SER A C 1
ATOM 1411 O O . SER A 1 169 ? -5.579 -14.501 -8.797 1.00 74.00 169 SER A O 1
ATOM 1413 N N . ALA A 1 170 ? -6.047 -13.258 -10.607 1.00 74.06 170 ALA A N 1
ATOM 1414 C CA . ALA A 1 170 ? -6.086 -11.986 -9.889 1.00 74.06 170 ALA A CA 1
ATOM 1415 C C . ALA A 1 170 ? -7.451 -11.735 -9.226 1.00 74.06 170 ALA A C 1
ATOM 1417 O O . ALA A 1 170 ? -7.519 -11.091 -8.177 1.00 74.06 170 ALA A O 1
ATOM 1418 N N . CYS A 1 171 ? -8.525 -12.251 -9.830 1.00 80.75 171 CYS A N 1
ATOM 1419 C CA . CYS A 1 171 ? -9.920 -12.038 -9.453 1.00 80.75 171 CYS A CA 1
ATOM 1420 C C . CYS A 1 171 ? -10.681 -13.383 -9.466 1.00 80.75 171 CYS A C 1
ATOM 1422 O O . CYS A 1 171 ? -11.533 -13.599 -10.321 1.00 80.75 171 CYS A O 1
ATOM 1424 N N . PRO A 1 172 ? -10.448 -14.301 -8.508 1.00 83.88 172 PRO A N 1
ATOM 1425 C CA . PRO A 1 172 ? -10.947 -15.686 -8.565 1.00 83.88 172 PRO A CA 1
ATOM 1426 C C . PRO A 1 172 ? -12.473 -15.841 -8.668 1.00 83.88 172 PRO A C 1
ATOM 1428 O O . PRO A 1 172 ? -12.962 -16.900 -9.054 1.00 83.88 172 PRO A O 1
ATOM 1431 N N . TYR A 1 173 ? -13.235 -14.792 -8.352 1.00 87.88 173 TYR A N 1
ATOM 1432 C CA . TYR A 1 173 ? -14.691 -14.771 -8.472 1.00 87.88 173 TYR A CA 1
ATOM 1433 C C . TYR A 1 173 ? -15.222 -13.940 -9.649 1.00 87.88 173 TYR A C 1
ATOM 1435 O O . TYR A 1 173 ? -16.421 -13.700 -9.697 1.00 87.88 173 TYR A O 1
ATOM 1443 N N . TYR A 1 174 ? -14.387 -13.524 -10.606 1.00 85.19 174 TYR A N 1
ATOM 1444 C CA . TYR A 1 174 ? -14.799 -12.638 -11.707 1.00 85.19 174 TYR A CA 1
ATOM 1445 C C . TYR A 1 174 ? -15.984 -13.171 -12.537 1.00 85.19 174 TYR A C 1
ATOM 1447 O O . TYR A 1 174 ? -16.852 -12.406 -12.932 1.00 85.19 174 TYR A O 1
ATOM 1455 N N . LYS A 1 175 ? -16.081 -14.497 -12.724 1.00 88.50 175 LYS A N 1
ATOM 1456 C CA . LYS A 1 175 ? -17.207 -15.169 -13.408 1.00 88.50 175 LYS A CA 1
ATOM 1457 C C . LYS A 1 175 ? -18.443 -15.396 -12.531 1.00 88.50 175 LYS A C 1
ATOM 1459 O O . LYS A 1 175 ? -19.462 -15.866 -13.021 1.00 88.50 175 LYS A O 1
ATOM 1464 N N . THR A 1 176 ? -18.344 -15.161 -11.225 1.00 91.50 176 THR A N 1
ATOM 1465 C CA . THR A 1 176 ? -19.448 -15.378 -10.280 1.00 91.50 176 THR A CA 1
ATOM 1466 C C . THR A 1 176 ? -20.255 -14.082 -10.142 1.00 91.50 176 THR A C 1
ATOM 1468 O O . THR A 1 176 ? -19.656 -13.052 -9.823 1.00 91.50 176 THR A O 1
ATOM 1471 N N . PRO A 1 177 ? -21.591 -14.100 -10.305 1.00 93.75 177 PRO A N 1
ATOM 1472 C CA . PRO A 1 177 ? -22.439 -12.937 -10.046 1.00 93.75 177 PRO A CA 1
ATOM 1473 C C . PRO A 1 177 ? -22.206 -12.347 -8.651 1.00 93.75 177 PRO A C 1
ATOM 1475 O O . PRO A 1 177 ? -22.062 -13.077 -7.672 1.00 93.75 177 PRO A O 1
ATOM 1478 N N . TYR A 1 178 ? -22.186 -11.018 -8.533 1.00 93.19 178 TYR A N 1
ATOM 1479 C CA . TYR A 1 178 ? -21.798 -10.344 -7.288 1.00 93.19 178 TYR A CA 1
ATOM 1480 C C . TYR A 1 178 ? -22.586 -10.784 -6.030 1.00 93.19 178 TYR A C 1
ATOM 1482 O O . TYR A 1 178 ? -21.944 -11.037 -5.007 1.00 93.19 178 TYR A O 1
ATOM 1490 N N . PRO A 1 179 ? -23.925 -10.968 -6.066 1.00 93.88 179 PRO A N 1
ATOM 1491 C CA . PRO A 1 179 ? -24.667 -11.480 -4.909 1.00 93.88 179 PRO A CA 1
ATOM 1492 C C . PRO A 1 179 ? -24.189 -12.865 -4.449 1.00 93.88 179 PRO A C 1
ATOM 1494 O O . PRO A 1 179 ? -24.042 -13.111 -3.252 1.00 93.88 179 PRO A O 1
ATOM 1497 N N . GLU A 1 180 ? -23.862 -13.754 -5.389 1.00 95.12 180 GLU A N 1
ATOM 1498 C CA . GLU A 1 180 ? -23.302 -15.070 -5.074 1.00 95.12 180 GLU A CA 1
ATOM 1499 C C . GLU A 1 180 ? -21.883 -14.964 -4.507 1.00 95.12 180 GLU A C 1
ATOM 1501 O O . GLU A 1 180 ? -21.498 -15.766 -3.656 1.00 95.12 180 GLU A O 1
ATOM 1506 N N . GLN A 1 181 ? -21.092 -13.968 -4.930 1.00 93.94 181 GLN A N 1
ATOM 1507 C CA . GLN A 1 181 ? -19.783 -13.716 -4.321 1.00 93.94 181 GLN A CA 1
ATOM 1508 C C . GLN A 1 181 ? -19.923 -13.379 -2.834 1.00 93.94 181 GLN A C 1
ATOM 1510 O O . GLN A 1 181 ? -19.154 -13.895 -2.022 1.00 93.94 181 GLN A O 1
ATOM 1515 N N . LEU A 1 182 ? -20.895 -12.533 -2.471 1.00 93.69 182 LEU A N 1
ATOM 1516 C CA . LEU A 1 182 ? -21.168 -12.183 -1.075 1.00 93.69 182 LEU A CA 1
ATOM 1517 C C . LEU A 1 182 ? -21.584 -13.417 -0.271 1.00 93.69 182 LEU A C 1
ATOM 1519 O O . LEU A 1 182 ? -20.998 -13.677 0.776 1.00 93.69 182 LEU A O 1
ATOM 1523 N N . GLN A 1 183 ? -22.503 -14.231 -0.796 1.00 92.94 183 GLN A N 1
ATOM 1524 C CA . GLN A 1 183 ? -22.933 -15.474 -0.143 1.00 92.94 183 GLN A CA 1
ATOM 1525 C C . GLN A 1 183 ? -21.777 -16.463 0.050 1.00 92.94 183 GLN A C 1
ATOM 1527 O O . GLN A 1 183 ? -21.606 -17.016 1.137 1.00 92.94 183 GLN A O 1
ATOM 1532 N N . LYS A 1 184 ? -20.932 -16.658 -0.973 1.00 93.62 184 LYS A N 1
ATOM 1533 C CA . LYS A 1 184 ? -19.745 -17.523 -0.876 1.00 93.62 184 LYS A CA 1
ATOM 1534 C C . LYS A 1 184 ? -18.771 -17.025 0.192 1.00 93.62 184 LYS A C 1
ATOM 1536 O O . LYS A 1 184 ? -18.259 -17.835 0.963 1.00 93.62 184 LYS A O 1
ATOM 1541 N N . LYS A 1 185 ? -18.522 -15.713 0.262 1.00 92.56 185 LYS A N 1
ATOM 1542 C CA . LYS A 1 185 ? -17.649 -15.107 1.281 1.00 92.56 185 LYS A CA 1
ATOM 1543 C C . LYS A 1 185 ? -18.238 -15.237 2.689 1.00 92.56 185 LYS A C 1
ATOM 1545 O O . LYS A 1 185 ? -17.513 -15.633 3.600 1.00 92.56 185 LYS A O 1
ATOM 1550 N N . GLN A 1 186 ? -19.538 -14.989 2.848 1.00 91.44 186 GLN A N 1
ATOM 1551 C CA . GLN A 1 186 ? -20.261 -15.172 4.109 1.00 91.44 186 GLN A CA 1
ATOM 1552 C C . GLN A 1 186 ? -20.112 -16.614 4.614 1.00 91.44 186 GLN A C 1
ATOM 1554 O O . GLN A 1 186 ? -19.608 -16.844 5.713 1.00 91.44 186 GLN A O 1
ATOM 1559 N N . ALA A 1 187 ? -20.439 -17.595 3.767 1.00 90.88 187 ALA A N 1
ATOM 1560 C CA . ALA A 1 187 ? -20.340 -19.014 4.101 1.00 90.88 187 ALA A CA 1
ATOM 1561 C C . ALA A 1 187 ? -18.901 -19.446 4.443 1.00 90.88 187 ALA A C 1
ATOM 1563 O O . ALA A 1 187 ? -18.684 -20.291 5.315 1.00 90.88 187 ALA A O 1
ATOM 1564 N N . GLN A 1 188 ? -17.894 -18.862 3.780 1.00 92.38 188 GLN A N 1
ATOM 1565 C CA . GLN A 1 188 ? -16.485 -19.107 4.099 1.00 92.38 188 GLN A CA 1
ATOM 1566 C C . GLN A 1 188 ? -16.117 -18.610 5.499 1.00 92.38 188 GLN A C 1
ATOM 1568 O O . GLN A 1 188 ? -15.480 -19.354 6.247 1.00 92.38 188 GLN A O 1
ATOM 1573 N N . VAL A 1 189 ? -16.535 -17.400 5.880 1.00 91.44 189 VAL A N 1
ATOM 1574 C CA . VAL A 1 189 ? -16.268 -16.872 7.226 1.00 91.44 189 VAL A CA 1
ATOM 1575 C C . VAL A 1 189 ? -17.011 -17.676 8.289 1.00 91.44 189 VAL A C 1
ATOM 1577 O O . VAL A 1 189 ? -16.394 -18.066 9.278 1.00 91.44 189 VAL A O 1
ATOM 1580 N N . GLU A 1 190 ? -18.274 -18.040 8.061 1.00 88.69 190 GLU A N 1
ATOM 1581 C CA . GLU A 1 190 ? -19.019 -18.922 8.969 1.00 88.69 190 GLU A CA 1
ATOM 1582 C C . GLU A 1 190 ? -18.298 -20.249 9.208 1.00 88.69 190 GLU A C 1
ATOM 1584 O O . GLU A 1 190 ? -18.197 -20.718 10.344 1.00 88.69 190 GLU A O 1
ATOM 1589 N N . LYS A 1 191 ? -17.752 -20.853 8.146 1.00 90.75 191 LYS A N 1
ATOM 1590 C CA . LYS A 1 191 ? -16.976 -22.092 8.250 1.00 90.75 191 LYS A CA 1
ATOM 1591 C C . LYS A 1 191 ? -15.702 -21.900 9.078 1.00 90.75 191 LYS A C 1
ATOM 1593 O O . LYS A 1 191 ? -15.380 -22.765 9.892 1.00 90.75 191 LYS A O 1
ATOM 1598 N N . ILE A 1 192 ? -14.993 -20.785 8.894 1.00 91.69 192 ILE A N 1
ATOM 1599 C CA . ILE A 1 192 ? -13.780 -20.453 9.659 1.00 91.69 192 ILE A CA 1
ATOM 1600 C C . ILE A 1 192 ? -14.112 -20.248 11.143 1.00 91.69 192 ILE A C 1
ATOM 1602 O O . ILE A 1 192 ? -13.429 -20.815 11.996 1.00 91.69 192 ILE A O 1
ATOM 1606 N N . ILE A 1 193 ? -15.172 -19.500 11.462 1.00 87.69 193 ILE A N 1
ATOM 1607 C CA . ILE A 1 193 ? -15.597 -19.265 12.850 1.00 87.69 193 ILE A CA 1
ATOM 1608 C C . ILE A 1 193 ? -16.009 -20.583 13.515 1.00 87.69 193 ILE A C 1
ATOM 1610 O O . ILE A 1 193 ? -15.520 -20.887 14.601 1.00 87.69 193 ILE A O 1
ATOM 1614 N N . LYS A 1 194 ? -16.820 -21.414 12.843 1.00 85.69 194 LYS A N 1
ATOM 1615 C CA . LYS A 1 194 ? -17.186 -22.763 13.319 1.00 85.69 194 LYS A CA 1
ATOM 1616 C C . LYS A 1 194 ? -15.949 -23.615 13.620 1.00 85.69 194 LYS A C 1
ATOM 1618 O O . LYS A 1 194 ? -15.868 -24.241 14.674 1.00 85.69 194 LYS A O 1
ATOM 1623 N N . PHE A 1 195 ? -14.968 -23.615 12.715 1.00 88.69 195 PHE A N 1
ATOM 1624 C CA . PHE A 1 195 ? -13.723 -24.363 12.893 1.00 88.69 195 PHE A CA 1
ATOM 1625 C C . PHE A 1 195 ? -12.947 -23.912 14.141 1.00 88.69 195 PHE A C 1
ATOM 1627 O O . PHE A 1 195 ? -12.539 -24.748 14.950 1.00 88.69 195 PHE A O 1
ATOM 1634 N N . TRP A 1 196 ? -12.760 -22.601 14.324 1.00 86.25 196 TRP A N 1
ATOM 1635 C CA . TRP A 1 196 ? -12.021 -22.071 15.472 1.00 86.25 196 TRP A CA 1
ATOM 1636 C C . TRP A 1 196 ? -12.774 -22.221 16.790 1.00 86.25 196 TRP A C 1
ATOM 1638 O O . TRP A 1 196 ? -12.139 -22.551 17.790 1.00 86.25 196 TRP A O 1
ATOM 1648 N N . LYS A 1 197 ? -14.104 -22.079 16.785 1.00 82.25 197 LYS A N 1
ATOM 1649 C CA . LYS A 1 197 ? -14.962 -22.363 17.941 1.00 82.25 197 LYS A CA 1
ATOM 1650 C C . LYS A 1 197 ? -14.779 -23.801 18.426 1.00 82.25 197 LYS A C 1
ATOM 1652 O O . LYS A 1 197 ? -14.420 -24.014 19.579 1.00 82.25 197 LYS A O 1
ATOM 1657 N N . ASN A 1 198 ? -14.921 -24.781 17.532 1.00 82.56 198 ASN A N 1
ATOM 1658 C CA . ASN A 1 198 ? -14.759 -26.198 17.877 1.00 82.56 198 ASN A CA 1
ATOM 1659 C C . ASN A 1 198 ? -13.346 -26.501 18.394 1.00 82.56 198 ASN A C 1
ATOM 1661 O O . ASN A 1 198 ? -13.160 -27.258 19.344 1.00 82.56 198 ASN A O 1
ATOM 1665 N N . ARG A 1 199 ? -12.326 -25.877 17.793 1.00 85.00 199 ARG A N 1
ATOM 1666 C CA . ARG A 1 199 ? -10.941 -26.014 18.253 1.00 85.00 199 ARG A CA 1
ATOM 1667 C C . ARG A 1 199 ? -10.709 -25.379 19.626 1.00 85.00 199 ARG A C 1
ATOM 1669 O O . ARG A 1 199 ? -9.872 -25.889 20.367 1.00 85.00 199 ARG A O 1
ATOM 1676 N N . ALA A 1 200 ? -11.384 -24.275 19.940 1.00 81.12 200 ALA A N 1
ATOM 1677 C CA . ALA A 1 200 ? -11.323 -23.637 21.250 1.00 81.12 200 ALA A CA 1
ATOM 1678 C C . ALA A 1 200 ? -12.006 -24.509 22.311 1.00 81.12 200 ALA A C 1
ATOM 1680 O O . ALA A 1 200 ? -11.364 -24.804 23.312 1.00 81.12 200 ALA A O 1
ATOM 1681 N N . LEU A 1 201 ? -13.217 -25.012 22.041 1.00 78.56 201 LEU A N 1
ATOM 1682 C CA . LEU A 1 201 ? -13.944 -25.939 22.919 1.00 78.56 201 LEU A CA 1
ATOM 1683 C C . LEU A 1 201 ? -13.107 -27.172 23.282 1.00 78.56 201 LEU A C 1
ATOM 1685 O O . LEU A 1 201 ? -12.925 -27.468 24.454 1.00 78.56 201 LEU A O 1
ATOM 1689 N N . ASN A 1 202 ? -12.481 -27.820 22.295 1.00 79.00 202 ASN A N 1
ATOM 1690 C CA . ASN A 1 202 ? -11.627 -28.992 22.533 1.00 79.00 202 ASN A CA 1
ATOM 1691 C C . ASN A 1 202 ? -10.352 -28.698 23.348 1.00 79.00 202 ASN A C 1
ATOM 1693 O O . ASN A 1 202 ? -9.661 -29.628 23.761 1.00 79.00 202 ASN A O 1
ATOM 1697 N N . LYS A 1 203 ? -9.966 -27.425 23.496 1.00 76.56 203 LYS A N 1
ATOM 1698 C CA . LYS A 1 203 ? -8.766 -27.005 24.236 1.00 76.56 203 LYS A CA 1
ATOM 1699 C C . LYS A 1 203 ? -9.059 -26.540 25.656 1.00 76.56 203 LYS A C 1
ATOM 1701 O O . LYS A 1 203 ? -8.107 -26.385 26.421 1.00 76.56 203 LYS A O 1
ATOM 1706 N N . ILE A 1 204 ? -10.317 -26.274 25.985 1.00 72.12 204 ILE A N 1
ATOM 1707 C CA . ILE A 1 204 ? -10.712 -25.949 27.349 1.00 72.12 204 ILE A CA 1
ATOM 1708 C C . ILE A 1 204 ? -10.574 -27.240 28.152 1.00 72.12 204 ILE A C 1
ATOM 1710 O O . ILE A 1 204 ? -11.200 -28.251 27.847 1.00 72.12 204 ILE A O 1
ATOM 1714 N N . GLN A 1 205 ? -9.629 -27.237 29.092 1.00 61.38 205 GLN A N 1
ATOM 1715 C CA . GLN A 1 205 ? -9.425 -28.352 30.012 1.00 61.38 205 GLN A CA 1
ATOM 1716 C C . GLN A 1 205 ? -10.660 -28.489 30.908 1.00 61.38 205 GLN A C 1
ATOM 1718 O O . GLN A 1 205 ? -11.330 -27.495 31.165 1.00 61.38 205 GLN A O 1
ATOM 1723 N N . HIS A 1 206 ? -10.929 -29.702 31.400 1.00 57.28 206 HIS A N 1
ATOM 1724 C CA . HIS A 1 206 ? -12.132 -30.035 32.176 1.00 57.28 206 HIS A CA 1
ATOM 1725 C C . HIS A 1 206 ? -12.407 -29.139 33.406 1.00 57.28 206 HIS A C 1
ATOM 1727 O O . HIS A 1 206 ? -13.544 -29.124 33.861 1.00 57.28 206 HIS A O 1
ATOM 1733 N N . ASP A 1 207 ? -11.423 -28.367 33.884 1.00 55.91 207 ASP A N 1
ATOM 1734 C CA . ASP A 1 207 ? -11.531 -27.493 35.065 1.00 55.91 207 ASP A CA 1
ATOM 1735 C C . ASP A 1 207 ? -11.571 -25.983 34.742 1.00 55.91 207 ASP A C 1
ATOM 1737 O O . ASP A 1 207 ? -11.453 -25.151 35.640 1.00 55.91 207 ASP A O 1
ATOM 1741 N N . MET A 1 208 ? -11.689 -25.594 33.468 1.00 65.25 208 MET A N 1
ATOM 1742 C CA . MET A 1 208 ? -11.860 -24.190 33.080 1.00 65.25 208 MET A CA 1
ATOM 1743 C C . MET A 1 208 ? -13.292 -23.936 32.612 1.00 65.25 208 MET A C 1
ATOM 1745 O O . MET A 1 208 ? -13.737 -24.560 31.652 1.00 65.25 208 MET A O 1
ATOM 1749 N N . GLU A 1 209 ? -13.976 -22.973 33.230 1.00 65.19 209 GLU A N 1
ATOM 1750 C CA . GLU A 1 209 ? -15.249 -22.456 32.715 1.00 65.19 209 GLU A CA 1
ATOM 1751 C C . GLU A 1 209 ? -15.029 -21.857 31.320 1.00 65.19 209 GLU A C 1
ATOM 1753 O O . GLU A 1 209 ? -14.123 -21.037 31.100 1.00 65.19 209 GLU A O 1
ATOM 1758 N N . ALA A 1 210 ? -15.822 -22.305 30.348 1.00 67.31 210 ALA A N 1
ATOM 1759 C CA . ALA A 1 210 ? -15.808 -21.712 29.028 1.00 67.31 210 ALA A CA 1
ATOM 1760 C C . ALA A 1 210 ? -16.643 -20.420 29.061 1.00 67.31 210 ALA A C 1
ATOM 1762 O O . ALA A 1 210 ? -17.657 -20.359 29.745 1.00 67.31 210 ALA A O 1
ATOM 1763 N N . PRO A 1 211 ? -16.243 -19.358 28.338 1.00 69.50 211 PRO A N 1
ATOM 1764 C CA . PRO A 1 211 ? -17.080 -18.167 28.238 1.00 69.50 211 PRO A CA 1
ATOM 1765 C C . PRO A 1 211 ? -18.457 -18.517 27.655 1.00 69.50 211 PRO A C 1
ATOM 1767 O O . PRO A 1 211 ? -18.508 -19.278 26.688 1.00 69.50 211 PRO A O 1
ATOM 1770 N N . ASP A 1 212 ? -19.533 -17.896 28.145 1.00 69.31 212 ASP A N 1
ATOM 1771 C CA . ASP A 1 212 ? -20.924 -18.173 27.731 1.00 69.31 212 ASP A CA 1
ATOM 1772 C C . ASP A 1 212 ? -21.118 -18.232 26.204 1.00 69.31 212 ASP A C 1
ATOM 1774 O O . ASP A 1 212 ? -21.789 -19.116 25.673 1.00 69.31 212 ASP A O 1
ATOM 1778 N N . TRP A 1 213 ? -20.469 -17.323 25.464 1.00 70.00 213 TRP A N 1
ATOM 1779 C CA . TRP A 1 213 ? -20.548 -17.259 23.996 1.00 70.00 213 TRP A CA 1
ATOM 1780 C C . TRP A 1 213 ? -19.931 -18.474 23.285 1.00 70.00 213 TRP A C 1
ATOM 1782 O O . TRP A 1 213 ? -20.194 -18.714 22.104 1.00 70.00 213 TRP A O 1
ATOM 1792 N N . LEU A 1 214 ? -19.050 -19.203 23.969 1.00 70.56 214 LEU A N 1
ATOM 1793 C CA . LEU A 1 214 ? -18.390 -20.395 23.462 1.00 70.56 214 LEU A CA 1
ATOM 1794 C C . LEU A 1 214 ? -19.189 -21.662 23.802 1.00 70.56 214 LEU A C 1
ATOM 1796 O O . LEU A 1 214 ? -19.213 -22.574 22.971 1.00 70.56 214 LEU A O 1
ATOM 1800 N N . GLU A 1 215 ? -19.839 -21.697 24.972 1.00 64.56 215 GLU A N 1
ATOM 1801 C CA . GLU A 1 215 ? -20.701 -22.799 25.431 1.00 64.56 215 GLU A CA 1
ATOM 1802 C C . GLU A 1 215 ? -22.037 -22.864 24.690 1.00 64.56 215 GLU A C 1
ATOM 1804 O O . GLU A 1 215 ? -22.496 -23.957 24.346 1.00 64.56 215 GLU A O 1
ATOM 1809 N N . ASP A 1 216 ? -22.639 -21.710 24.388 1.00 64.31 216 ASP A N 1
ATOM 1810 C CA . ASP A 1 216 ? -23.849 -21.652 23.573 1.00 64.31 216 ASP A CA 1
ATOM 1811 C C . ASP A 1 216 ? -23.568 -22.315 22.214 1.00 64.31 216 ASP A C 1
ATOM 1813 O O . ASP A 1 216 ? -22.624 -21.944 21.522 1.00 64.31 216 ASP A O 1
ATOM 1817 N N . GLN A 1 217 ? -24.351 -23.319 21.798 1.00 54.56 217 GLN A N 1
ATOM 1818 C CA . GLN A 1 217 ? -24.158 -24.041 20.530 1.00 54.56 217 GLN A CA 1
ATOM 1819 C C . GLN A 1 217 ? -24.338 -23.151 19.289 1.00 54.56 217 GLN A C 1
ATOM 1821 O O . GLN A 1 217 ? -23.974 -23.556 18.180 1.00 54.56 217 GLN A O 1
ATOM 1826 N N . THR A 1 218 ? -24.812 -21.916 19.446 1.00 60.50 218 THR A N 1
ATOM 1827 C CA . THR A 1 218 ? -24.952 -20.970 18.341 1.00 60.50 218 THR A CA 1
ATOM 1828 C C . THR A 1 218 ? -23.592 -20.442 17.862 1.00 60.50 218 THR A C 1
ATOM 1830 O O . THR A 1 218 ? -22.683 -20.103 18.619 1.00 60.50 218 THR A O 1
ATOM 1833 N N . VAL A 1 219 ? -23.372 -20.453 16.548 1.00 64.00 219 VAL A N 1
ATOM 1834 C CA . VAL A 1 219 ? -22.239 -19.728 15.952 1.00 64.00 219 VAL A CA 1
ATOM 1835 C C . VAL A 1 219 ? -22.509 -18.244 16.169 1.00 64.00 219 VAL A C 1
ATOM 1837 O O . VAL A 1 219 ? -23.653 -17.848 15.930 1.00 64.00 219 VAL A O 1
ATOM 1840 N N . PRO A 1 220 ? -21.512 -17.431 16.580 1.00 69.25 220 PRO A N 1
ATOM 1841 C CA . PRO A 1 220 ? -21.700 -15.993 16.701 1.00 69.25 220 PRO A CA 1
ATOM 1842 C C . PRO A 1 220 ? -22.416 -15.453 15.468 1.00 69.25 220 PRO A C 1
ATOM 1844 O O . PRO A 1 220 ? -22.013 -15.756 14.339 1.00 69.25 220 PRO A O 1
ATOM 1847 N N . LYS A 1 221 ? -23.507 -14.713 15.687 1.00 74.06 221 LYS A N 1
ATOM 1848 C CA . LYS A 1 221 ? -24.281 -14.127 14.597 1.00 74.06 221 LYS A CA 1
ATOM 1849 C C . LYS A 1 221 ? -23.346 -13.231 13.794 1.00 74.06 221 LYS A C 1
ATOM 1851 O O . LYS A 1 221 ? -22.796 -12.270 14.320 1.00 74.06 221 LYS A O 1
ATOM 1856 N N . ILE A 1 222 ? -23.155 -13.582 12.530 1.00 81.25 222 ILE A N 1
ATOM 1857 C CA . ILE A 1 222 ? -22.373 -12.775 11.606 1.00 81.25 222 ILE A CA 1
ATOM 1858 C C . ILE A 1 222 ? -23.354 -11.862 10.894 1.00 81.25 222 ILE A C 1
ATOM 1860 O O . ILE A 1 222 ? -24.300 -12.342 10.264 1.00 81.25 222 ILE A O 1
ATOM 1864 N N . ASP A 1 223 ? -23.129 -10.559 10.997 1.00 85.00 223 ASP A N 1
ATOM 1865 C CA . ASP A 1 223 ? -23.882 -9.603 10.202 1.00 85.00 223 ASP A CA 1
ATOM 1866 C C . ASP A 1 223 ? -23.670 -9.860 8.708 1.00 85.00 223 ASP A C 1
ATOM 1868 O O . ASP A 1 223 ? -22.684 -10.469 8.272 1.00 85.00 223 ASP A O 1
ATOM 1872 N N . GLN A 1 224 ? -24.638 -9.428 7.905 1.00 87.62 224 GLN A N 1
ATOM 1873 C CA . GLN A 1 224 ? -24.524 -9.554 6.460 1.00 87.62 224 GLN A CA 1
ATOM 1874 C C . GLN A 1 224 ? -23.339 -8.731 5.959 1.00 87.62 224 GLN A C 1
ATOM 1876 O O . GLN A 1 224 ? -23.127 -7.594 6.381 1.00 87.62 224 GLN A O 1
ATOM 1881 N N . PHE A 1 225 ? -22.581 -9.298 5.023 1.00 91.19 225 PHE A N 1
ATOM 1882 C CA . PHE A 1 225 ? -21.480 -8.580 4.396 1.00 91.19 225 PHE A CA 1
ATOM 1883 C C . PHE A 1 225 ? -21.973 -7.302 3.722 1.00 91.19 225 PHE A C 1
ATOM 1885 O O . PHE A 1 225 ? -22.878 -7.327 2.887 1.00 91.19 225 PHE A O 1
ATOM 1892 N N . ILE A 1 226 ? -21.311 -6.195 4.049 1.00 91.25 226 ILE A N 1
ATOM 1893 C CA . ILE A 1 226 ? -21.576 -4.897 3.440 1.00 91.25 226 ILE A CA 1
ATOM 1894 C C . ILE A 1 226 ? -21.236 -4.986 1.950 1.00 91.25 226 ILE A C 1
ATOM 1896 O O . ILE A 1 226 ? -20.095 -5.261 1.566 1.00 91.25 226 ILE A O 1
ATOM 1900 N N . ALA A 1 227 ? -22.246 -4.772 1.111 1.00 92.69 227 ALA A N 1
ATOM 1901 C CA . ALA A 1 227 ? -22.096 -4.790 -0.332 1.00 92.69 227 ALA A CA 1
ATOM 1902 C C . ALA A 1 227 ? -21.363 -3.535 -0.834 1.00 92.69 227 ALA A C 1
ATOM 1904 O O . ALA A 1 227 ? -21.555 -2.425 -0.335 1.00 92.69 227 ALA A O 1
ATOM 1905 N N . CYS A 1 228 ? -20.554 -3.735 -1.869 1.00 93.38 228 CYS A N 1
ATOM 1906 C CA . CYS A 1 228 ? -20.004 -2.674 -2.699 1.00 93.38 228 CYS A CA 1
ATOM 1907 C C . CYS A 1 228 ? -21.050 -2.246 -3.731 1.00 93.38 228 CYS A C 1
ATOM 1909 O O . CYS A 1 228 ? -21.740 -3.096 -4.327 1.00 93.38 228 CYS A O 1
ATOM 1911 N N . ASP A 1 229 ? -21.149 -0.940 -3.942 1.00 92.50 229 ASP A N 1
ATOM 1912 C CA . ASP A 1 229 ? -22.094 -0.349 -4.882 1.00 92.50 229 ASP A CA 1
ATOM 1913 C C . ASP A 1 229 ? -21.706 -0.733 -6.316 1.00 92.50 229 ASP A C 1
ATOM 1915 O O . ASP A 1 229 ? -20.562 -1.089 -6.598 1.00 92.50 229 ASP A O 1
ATOM 1919 N N . GLN A 1 230 ? -22.685 -0.815 -7.218 1.00 88.62 230 GLN A N 1
ATOM 1920 C CA . GLN A 1 230 ? -22.484 -1.463 -8.519 1.00 88.62 230 GLN A CA 1
ATOM 1921 C C . GLN A 1 230 ? -21.408 -0.780 -9.372 1.00 88.62 230 GLN A C 1
ATOM 1923 O O . GLN A 1 230 ? -20.625 -1.469 -10.025 1.00 88.62 230 GLN A O 1
ATOM 1928 N N . ASP A 1 231 ? -21.372 0.544 -9.338 1.00 87.19 231 ASP A N 1
ATOM 1929 C CA . ASP A 1 231 ? -20.418 1.419 -10.014 1.00 87.19 231 ASP A CA 1
ATOM 1930 C C . ASP A 1 231 ? -19.009 1.380 -9.401 1.00 87.19 231 ASP A C 1
ATOM 1932 O O . ASP A 1 231 ? -18.041 1.748 -10.062 1.00 87.19 231 ASP A O 1
ATOM 1936 N N . GLU A 1 232 ? -18.867 0.856 -8.183 1.00 90.06 232 GLU A N 1
ATOM 1937 C CA . GLU A 1 232 ? -17.599 0.792 -7.449 1.00 90.06 232 GLU A CA 1
ATOM 1938 C C . GLU A 1 232 ? -16.928 -0.593 -7.502 1.00 90.06 232 GLU A C 1
ATOM 1940 O O . GLU A 1 2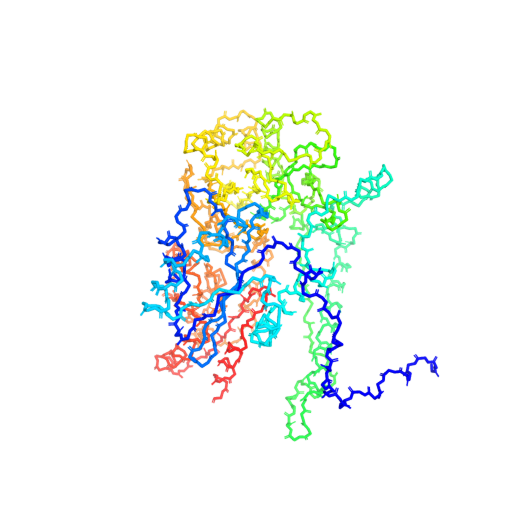32 ? -15.816 -0.773 -7.009 1.00 90.06 232 GLU A O 1
ATOM 1945 N N . ARG A 1 233 ? -17.574 -1.596 -8.109 1.00 89.75 233 ARG A N 1
ATOM 1946 C CA . ARG A 1 233 ? -17.063 -2.984 -8.164 1.00 89.75 233 ARG A CA 1
ATOM 1947 C C . ARG A 1 233 ? -15.911 -3.183 -9.140 1.00 89.75 233 ARG A C 1
ATOM 1949 O O . ARG A 1 233 ? -15.197 -4.182 -9.034 1.00 89.75 233 ARG A O 1
ATOM 1956 N N . LEU A 1 234 ? -15.751 -2.267 -10.089 1.00 90.25 234 LEU A N 1
ATOM 1957 C CA . LEU A 1 234 ? -14.741 -2.310 -11.142 1.00 90.25 234 LEU A CA 1
ATOM 1958 C C . LEU A 1 234 ? -13.817 -1.097 -11.013 1.00 90.25 234 LEU A C 1
ATOM 1960 O O . LEU A 1 234 ? -14.180 -0.075 -10.442 1.00 90.25 234 LEU A O 1
ATOM 1964 N N . ASN A 1 235 ? -12.608 -1.215 -11.549 1.00 90.81 235 ASN A N 1
ATOM 1965 C CA . ASN A 1 235 ? -11.581 -0.181 -11.621 1.00 90.81 235 ASN A CA 1
ATOM 1966 C C . ASN A 1 235 ? -11.243 0.466 -10.272 1.00 90.81 235 ASN A C 1
ATOM 1968 O O . ASN A 1 235 ? -10.751 1.586 -10.253 1.00 90.81 235 ASN A O 1
ATOM 1972 N N . TYR A 1 236 ? -11.482 -0.220 -9.152 1.00 93.38 236 TYR A N 1
ATOM 1973 C CA . TYR A 1 236 ? -11.405 0.377 -7.818 1.00 93.38 236 TYR A CA 1
ATOM 1974 C C . TYR A 1 236 ? -9.993 0.439 -7.234 1.00 93.38 236 TYR A C 1
ATOM 1976 O O . TYR A 1 236 ? -9.785 1.123 -6.230 1.00 93.38 236 TYR A O 1
ATOM 1984 N N . ARG A 1 237 ? -9.025 -0.306 -7.792 1.00 94.12 237 ARG A N 1
ATOM 1985 C CA . ARG A 1 237 ? -7.674 -0.369 -7.224 1.00 94.12 237 ARG A CA 1
ATOM 1986 C C . ARG A 1 237 ? -6.943 0.958 -7.396 1.00 94.12 237 ARG A C 1
ATOM 1988 O O . ARG A 1 237 ? -6.567 1.321 -8.506 1.00 94.12 237 ARG A O 1
ATOM 1995 N N . ASN A 1 238 ? -6.691 1.632 -6.277 1.00 94.31 238 ASN A N 1
ATOM 1996 C CA . ASN A 1 238 ? -5.923 2.881 -6.213 1.00 94.31 238 ASN A CA 1
ATOM 1997 C C . ASN A 1 238 ? -4.396 2.664 -6.146 1.00 94.31 238 ASN A C 1
ATOM 1999 O O . ASN A 1 238 ? -3.630 3.613 -6.269 1.00 94.31 238 ASN A O 1
ATOM 2003 N N . SER A 1 239 ? -3.942 1.426 -5.941 1.00 94.38 239 SER A N 1
ATOM 2004 C CA . SER A 1 239 ? -2.532 1.074 -5.784 1.00 94.38 239 SER A CA 1
ATOM 2005 C C . SER A 1 239 ? -2.271 -0.282 -6.420 1.00 94.38 239 SER A C 1
ATOM 2007 O O . SER A 1 239 ? -2.910 -1.287 -6.084 1.00 94.38 239 SER A O 1
ATOM 2009 N N . VAL A 1 240 ? -1.343 -0.306 -7.371 1.00 93.69 240 VAL A N 1
ATOM 2010 C CA . VAL A 1 240 ? -1.059 -1.475 -8.196 1.00 93.69 240 VAL A CA 1
ATOM 2011 C C . VAL A 1 240 ? 0.445 -1.652 -8.310 1.00 93.69 240 VAL A C 1
ATOM 2013 O O . VAL A 1 240 ? 1.158 -0.746 -8.724 1.00 93.69 240 VAL A O 1
ATOM 2016 N N . ASN A 1 241 ? 0.927 -2.835 -7.931 1.00 93.00 241 ASN A N 1
ATOM 2017 C CA . ASN A 1 241 ? 2.333 -3.212 -8.023 1.00 93.00 241 ASN A CA 1
ATOM 2018 C C . ASN A 1 241 ? 2.503 -4.198 -9.178 1.00 93.00 241 ASN A C 1
ATOM 2020 O O . ASN A 1 241 ? 2.098 -5.356 -9.056 1.00 93.00 241 ASN A O 1
ATOM 2024 N N . PHE A 1 242 ? 3.094 -3.739 -10.274 1.00 94.06 242 PHE A N 1
ATOM 2025 C CA . PHE A 1 242 ? 3.404 -4.553 -11.439 1.00 94.06 242 PHE A CA 1
ATOM 2026 C C . PHE A 1 242 ? 4.797 -5.171 -11.312 1.00 94.06 242 PHE A C 1
ATOM 2028 O O . PHE A 1 242 ? 5.764 -4.514 -10.920 1.00 94.06 242 PHE A O 1
ATOM 2035 N N . SER A 1 243 ? 4.908 -6.446 -11.665 1.00 93.38 243 SER A N 1
ATOM 2036 C CA . SER A 1 243 ? 6.176 -7.114 -11.928 1.00 93.38 243 SER A CA 1
ATOM 2037 C C . SER A 1 243 ? 6.652 -6.782 -13.336 1.00 93.38 243 SER A C 1
ATOM 2039 O O . SER A 1 243 ? 5.858 -6.755 -14.275 1.00 93.38 243 SER A O 1
ATOM 2041 N N . VAL A 1 244 ? 7.956 -6.568 -13.474 1.00 93.06 244 VAL A N 1
ATOM 2042 C CA . VAL A 1 244 ? 8.628 -6.411 -14.764 1.00 93.06 244 VAL A CA 1
ATOM 2043 C C . VAL A 1 244 ? 9.381 -7.703 -15.052 1.00 93.06 244 VAL A C 1
ATOM 2045 O O . VAL A 1 244 ? 10.090 -8.214 -14.186 1.00 93.06 244 VAL A O 1
ATOM 2048 N N . GLY A 1 245 ? 9.204 -8.257 -16.246 1.00 90.25 245 GLY A N 1
ATOM 2049 C CA . GLY A 1 245 ? 9.861 -9.499 -16.639 1.00 90.25 245 GLY A CA 1
ATOM 2050 C C . GLY A 1 245 ? 9.569 -9.852 -18.088 1.00 90.25 245 GLY A C 1
ATOM 2051 O O . GLY A 1 245 ? 9.264 -8.976 -18.893 1.00 90.25 245 GLY A O 1
ATOM 2052 N N . ARG A 1 246 ? 9.666 -11.138 -18.429 1.00 86.94 246 ARG A N 1
ATOM 2053 C CA . ARG A 1 246 ? 9.374 -11.645 -19.775 1.00 86.94 246 ARG A CA 1
ATOM 2054 C C . ARG A 1 246 ? 8.193 -12.613 -19.766 1.00 86.94 246 ARG A C 1
ATOM 2056 O O . ARG A 1 246 ? 7.983 -13.314 -18.772 1.00 86.94 246 ARG A O 1
ATOM 2063 N N . ASP A 1 247 ? 7.440 -12.653 -20.860 1.00 84.00 247 ASP A N 1
ATOM 2064 C CA . ASP A 1 247 ? 6.417 -13.674 -21.101 1.00 84.00 247 ASP A CA 1
ATOM 2065 C C . ASP A 1 247 ? 7.014 -14.992 -21.639 1.00 84.00 247 ASP A C 1
ATOM 2067 O O . ASP A 1 247 ? 8.231 -15.144 -21.778 1.00 84.00 247 ASP A O 1
ATOM 2071 N N . LEU A 1 248 ? 6.149 -15.962 -21.957 1.00 76.94 248 LEU A N 1
ATOM 2072 C CA . LEU A 1 248 ? 6.546 -17.250 -22.544 1.00 76.94 248 LEU A CA 1
ATOM 2073 C C . LEU A 1 248 ? 7.140 -17.118 -23.959 1.00 76.94 248 LEU A C 1
ATOM 2075 O O . LEU A 1 248 ? 7.858 -18.011 -24.404 1.00 76.94 248 LEU A O 1
ATOM 2079 N N . TYR A 1 249 ? 6.878 -16.006 -24.650 1.00 75.94 249 TYR A N 1
ATOM 2080 C CA . TYR A 1 249 ? 7.448 -15.667 -25.956 1.00 75.94 249 TYR A CA 1
ATOM 2081 C C . TYR A 1 249 ? 8.702 -14.791 -25.839 1.00 75.94 249 TYR A C 1
ATOM 2083 O O . TYR A 1 249 ? 9.209 -14.307 -26.850 1.00 75.94 249 TYR A O 1
ATOM 2091 N N . LYS A 1 250 ? 9.219 -14.606 -24.615 1.00 77.12 250 LYS A N 1
ATOM 2092 C CA . LYS A 1 250 ? 10.399 -13.795 -24.281 1.00 77.12 250 LYS A CA 1
ATOM 2093 C C . LYS A 1 250 ? 10.225 -12.296 -24.515 1.00 77.12 250 LYS A C 1
ATOM 2095 O O . LYS A 1 250 ? 11.195 -11.541 -24.396 1.00 77.12 250 LYS A O 1
ATOM 2100 N N . GLN A 1 251 ? 9.009 -11.839 -24.785 1.00 84.12 251 GLN A N 1
ATOM 2101 C CA . GLN A 1 251 ? 8.723 -10.417 -24.888 1.00 84.12 251 GLN A CA 1
ATOM 2102 C C . GLN A 1 251 ? 8.724 -9.802 -23.495 1.00 84.12 251 GLN A C 1
ATOM 2104 O O . GLN A 1 251 ? 8.266 -10.418 -22.533 1.00 84.12 251 GLN A O 1
ATOM 2109 N N . ILE A 1 252 ? 9.259 -8.588 -23.379 1.00 90.50 252 ILE A N 1
ATOM 2110 C CA . ILE A 1 252 ? 9.222 -7.852 -22.117 1.00 90.50 252 ILE A CA 1
ATOM 2111 C C . ILE A 1 252 ? 7.774 -7.487 -21.819 1.00 90.50 252 ILE A C 1
ATOM 2113 O O . ILE A 1 252 ? 7.101 -6.913 -22.677 1.00 90.50 252 ILE A O 1
ATOM 2117 N N . LYS A 1 253 ? 7.332 -7.816 -20.604 1.00 92.50 253 LYS A N 1
ATOM 2118 C CA . LYS A 1 253 ? 6.004 -7.516 -20.080 1.00 92.50 253 LYS A CA 1
ATOM 2119 C C . LYS A 1 253 ? 6.068 -6.792 -18.746 1.00 92.50 253 LYS A C 1
ATOM 2121 O O . LYS A 1 253 ? 6.927 -7.078 -17.905 1.00 92.50 253 LYS A O 1
ATOM 2126 N N . VAL A 1 254 ? 5.108 -5.894 -18.542 1.00 94.62 254 VAL A N 1
ATOM 2127 C CA . VAL A 1 254 ? 4.858 -5.219 -17.264 1.00 94.62 254 VAL A CA 1
ATOM 2128 C C . VAL A 1 254 ? 3.447 -5.565 -16.809 1.00 94.62 254 VAL A C 1
ATOM 2130 O O . VAL A 1 254 ? 2.454 -5.168 -17.414 1.00 94.62 254 VAL A O 1
ATOM 2133 N N . GLY A 1 255 ? 3.340 -6.328 -15.725 1.00 93.00 255 GLY A N 1
ATOM 2134 C CA . GLY A 1 255 ? 2.039 -6.766 -15.240 1.00 93.00 255 GLY A CA 1
ATOM 2135 C C . GLY A 1 255 ? 2.132 -7.718 -14.059 1.00 93.00 255 GLY A C 1
ATOM 2136 O O . GLY A 1 255 ? 2.689 -7.361 -13.025 1.00 93.00 255 GLY A O 1
ATOM 2137 N N . TYR A 1 256 ? 1.569 -8.916 -14.177 1.00 89.56 256 TYR A N 1
ATOM 2138 C CA . TYR A 1 256 ? 1.508 -9.879 -13.078 1.00 89.56 256 TYR A CA 1
ATOM 2139 C C . TYR A 1 256 ? 2.347 -11.123 -13.350 1.00 89.56 256 TYR A C 1
ATOM 2141 O O . TYR A 1 256 ? 2.365 -11.618 -14.479 1.00 89.56 256 TYR A O 1
ATOM 2149 N N . PRO A 1 257 ? 3.010 -11.668 -12.317 1.00 86.81 257 PRO A N 1
ATOM 2150 C CA . PRO A 1 257 ? 3.651 -12.961 -12.431 1.00 86.81 257 PRO A CA 1
ATOM 2151 C C . PRO A 1 257 ? 2.580 -14.051 -12.554 1.00 86.81 257 PRO A C 1
ATOM 2153 O O . PRO A 1 257 ? 1.604 -14.067 -11.802 1.00 86.81 257 PRO A O 1
ATOM 2156 N N . LYS A 1 258 ? 2.791 -14.983 -13.477 1.00 83.62 258 LYS A N 1
ATOM 2157 C CA . LYS A 1 258 ? 1.935 -16.142 -13.736 1.00 83.62 258 LYS A CA 1
ATOM 2158 C C . LYS A 1 258 ? 2.793 -17.398 -13.866 1.00 83.62 258 LYS A C 1
ATOM 2160 O O . LYS A 1 258 ? 3.952 -17.302 -14.252 1.00 83.62 258 LYS A O 1
ATOM 2165 N N . GLY A 1 259 ? 2.220 -18.557 -13.548 1.00 76.50 259 GLY A N 1
ATOM 2166 C CA . GLY A 1 259 ? 2.891 -19.857 -13.596 1.00 76.50 259 GLY A CA 1
ATOM 2167 C C . GLY A 1 259 ? 3.701 -20.179 -12.338 1.00 76.50 259 GLY A C 1
ATOM 2168 O O . GLY A 1 259 ? 3.686 -19.446 -11.346 1.00 76.50 259 GLY A O 1
ATOM 2169 N N . ASP A 1 260 ? 4.401 -21.309 -12.368 1.00 68.62 260 ASP A N 1
ATOM 2170 C CA . ASP A 1 260 ? 5.135 -21.866 -11.236 1.00 68.62 260 ASP A CA 1
ATOM 2171 C C . ASP A 1 260 ? 6.639 -21.878 -11.524 1.00 68.62 260 ASP A C 1
ATOM 2173 O O . ASP A 1 260 ? 7.122 -22.505 -12.468 1.00 68.62 260 ASP A O 1
ATOM 2177 N N . ILE A 1 261 ? 7.399 -21.211 -10.655 1.00 68.12 261 ILE A N 1
ATOM 2178 C CA . ILE A 1 261 ? 8.863 -21.138 -10.731 1.00 68.12 261 ILE A CA 1
ATOM 2179 C C . ILE A 1 261 ? 9.472 -22.540 -10.662 1.00 68.12 261 ILE A C 1
ATOM 2181 O O . ILE A 1 261 ? 10.449 -22.817 -11.346 1.00 68.12 261 ILE A O 1
ATOM 2185 N N . LYS A 1 262 ? 8.900 -23.446 -9.859 1.00 64.44 262 LYS A N 1
ATOM 2186 C CA . LYS A 1 262 ? 9.413 -24.816 -9.719 1.00 64.44 262 LYS A CA 1
ATOM 2187 C C . LYS A 1 262 ? 9.203 -25.644 -10.980 1.00 64.44 262 LYS A C 1
ATOM 2189 O O . LYS A 1 262 ? 9.978 -26.557 -11.233 1.00 64.44 262 LYS A O 1
ATOM 2194 N N . LYS A 1 263 ? 8.155 -25.334 -11.747 1.00 64.50 263 LYS A N 1
ATOM 2195 C CA . LYS A 1 263 ? 7.837 -26.005 -13.012 1.00 64.50 263 LYS A CA 1
ATOM 2196 C C . LYS A 1 263 ? 8.478 -25.332 -14.219 1.00 64.50 263 LYS A C 1
ATOM 2198 O O . LYS A 1 263 ? 8.385 -25.870 -15.313 1.00 64.50 263 LYS A O 1
ATOM 2203 N N . GLY A 1 264 ? 9.083 -24.157 -14.044 1.00 65.19 264 GLY A N 1
ATOM 2204 C CA . GLY A 1 264 ? 9.609 -23.391 -15.167 1.00 65.19 264 GLY A CA 1
ATOM 2205 C C . GLY A 1 264 ? 8.615 -22.591 -15.963 1.00 65.19 264 GLY A C 1
ATOM 2206 O O . GLY A 1 264 ? 8.979 -22.038 -16.996 1.00 65.19 264 GLY A O 1
ATOM 2207 N N . THR A 1 265 ? 7.373 -22.527 -15.497 1.00 71.00 265 THR A N 1
ATOM 2208 C CA . THR A 1 265 ? 6.312 -21.803 -16.184 1.00 71.00 265 THR A CA 1
ATOM 2209 C C . THR A 1 265 ? 6.147 -20.391 -15.649 1.00 71.00 265 THR A C 1
ATOM 2211 O O . THR A 1 265 ? 5.288 -19.682 -16.143 1.00 71.00 265 THR A O 1
ATOM 2214 N N . ALA A 1 266 ? 6.938 -19.940 -14.669 1.00 76.94 266 ALA A N 1
ATOM 2215 C CA . ALA A 1 266 ? 6.917 -18.552 -14.215 1.00 76.94 266 ALA A CA 1
ATOM 2216 C C . ALA A 1 266 ? 7.300 -17.574 -15.337 1.00 76.94 266 ALA A C 1
ATOM 2218 O O . ALA A 1 266 ? 8.402 -17.631 -15.882 1.00 76.94 266 ALA A O 1
ATOM 2219 N N . HIS A 1 267 ? 6.385 -16.664 -15.640 1.00 83.44 267 HIS A N 1
ATOM 2220 C CA . HIS A 1 267 ? 6.512 -15.603 -16.631 1.00 83.44 267 HIS A CA 1
ATOM 2221 C C . HIS A 1 267 ? 5.695 -14.385 -16.180 1.00 83.44 267 HIS A C 1
ATOM 2223 O O . HIS A 1 267 ? 4.972 -14.448 -15.184 1.00 83.44 267 HIS A O 1
ATOM 2229 N N . VAL A 1 268 ? 5.818 -13.264 -16.885 1.00 87.56 268 VAL A N 1
ATOM 2230 C CA . VAL A 1 268 ? 5.004 -12.065 -16.647 1.00 87.56 268 VAL A CA 1
ATOM 2231 C C . VAL A 1 268 ? 4.009 -11.898 -17.786 1.00 87.56 268 VAL A C 1
ATOM 2233 O O . VAL A 1 268 ? 4.359 -12.069 -18.949 1.00 87.56 268 VAL A O 1
ATOM 2236 N N . VAL A 1 269 ? 2.769 -11.564 -17.444 1.00 88.25 269 VAL A N 1
ATOM 2237 C CA . VAL A 1 269 ? 1.718 -11.184 -18.396 1.00 88.25 269 VAL A CA 1
ATOM 2238 C C . VAL A 1 269 ? 1.301 -9.743 -18.144 1.00 88.25 269 VAL A C 1
ATOM 2240 O O . VAL A 1 269 ? 1.343 -9.293 -16.998 1.00 88.25 269 VAL A O 1
ATOM 2243 N N . ASN A 1 270 ? 0.900 -9.020 -19.189 1.00 86.56 270 ASN A N 1
ATOM 2244 C CA . ASN A 1 270 ? 0.391 -7.658 -19.048 1.00 86.56 270 ASN A CA 1
ATOM 2245 C C . ASN A 1 270 ? -0.926 -7.633 -18.252 1.00 86.56 270 ASN A C 1
ATOM 2247 O O . ASN A 1 270 ? -1.622 -8.636 -18.111 1.00 86.56 270 ASN A O 1
ATOM 2251 N N . ALA A 1 271 ? -1.262 -6.471 -17.698 1.00 83.25 271 ALA A N 1
ATOM 2252 C CA . ALA A 1 271 ? -2.454 -6.297 -16.865 1.00 83.25 271 ALA A CA 1
ATOM 2253 C C . ALA A 1 271 ? -3.729 -5.935 -17.654 1.00 83.25 271 ALA A C 1
ATOM 2255 O O . ALA A 1 271 ? -4.756 -5.633 -17.043 1.00 83.25 271 ALA A O 1
ATOM 2256 N N . THR A 1 272 ? -3.665 -5.934 -18.988 1.00 80.31 272 THR A N 1
ATOM 2257 C CA . THR A 1 272 ? -4.757 -5.502 -19.867 1.00 80.31 272 THR A CA 1
ATOM 2258 C C . THR A 1 272 ? -6.013 -6.344 -19.656 1.00 80.31 272 THR A C 1
ATOM 2260 O O . THR A 1 272 ? -5.961 -7.572 -19.632 1.00 80.31 272 THR A O 1
ATOM 2263 N N . GLY A 1 273 ? -7.158 -5.675 -19.521 1.00 77.12 273 GLY A N 1
ATOM 2264 C CA . GLY A 1 273 ? -8.459 -6.330 -19.371 1.00 77.12 273 GLY A CA 1
ATOM 2265 C C . GLY A 1 273 ? -8.773 -6.782 -17.945 1.00 77.12 273 GLY A C 1
ATOM 2266 O O . GLY A 1 273 ? -9.812 -7.394 -17.718 1.00 77.12 273 GLY A O 1
ATOM 2267 N N . LEU A 1 274 ? -7.924 -6.479 -16.957 1.00 84.44 274 LEU A N 1
ATOM 2268 C CA . LEU A 1 274 ? -8.257 -6.715 -15.554 1.00 84.44 274 LEU A CA 1
ATOM 2269 C C . LEU A 1 274 ? -9.224 -5.650 -15.038 1.00 84.44 274 LEU A C 1
ATOM 2271 O O . LEU A 1 274 ? -8.823 -4.542 -14.695 1.00 84.44 274 LEU A O 1
ATOM 2275 N N . GLU A 1 275 ? -10.492 -6.024 -14.898 1.00 86.50 275 GLU A N 1
ATOM 2276 C CA . GLU A 1 275 ? -11.567 -5.091 -14.547 1.00 86.50 275 GLU A CA 1
ATOM 2277 C C . GLU A 1 275 ? -11.444 -4.474 -13.151 1.00 86.50 275 GLU A C 1
ATOM 2279 O O . GLU A 1 275 ? -12.151 -3.527 -12.854 1.00 86.50 275 GLU A O 1
ATOM 2284 N N . THR A 1 276 ? -10.579 -4.981 -12.268 1.00 88.88 276 THR A N 1
ATOM 2285 C CA . THR A 1 276 ? -10.360 -4.395 -10.930 1.00 88.88 276 THR A CA 1
ATOM 2286 C C . THR A 1 276 ? -9.268 -3.326 -10.910 1.00 88.88 276 THR A C 1
ATOM 2288 O O . THR A 1 276 ? -9.137 -2.598 -9.925 1.00 88.88 276 THR A O 1
ATOM 2291 N N . ILE A 1 277 ? -8.476 -3.226 -11.977 1.00 91.69 277 ILE A N 1
ATOM 2292 C CA . ILE A 1 277 ? -7.333 -2.320 -12.092 1.00 91.69 277 ILE A CA 1
ATOM 2293 C C . ILE A 1 277 ? -7.758 -1.101 -12.885 1.00 91.69 277 ILE A C 1
ATOM 2295 O O . ILE A 1 277 ? -8.294 -1.244 -13.977 1.00 91.69 277 ILE A O 1
ATOM 2299 N N . SER A 1 278 ? -7.468 0.091 -12.371 1.00 92.75 278 SER A N 1
ATOM 2300 C CA . SER A 1 278 ? -7.825 1.330 -13.054 1.00 92.75 278 SER A CA 1
ATOM 2301 C C . SER A 1 278 ? -7.219 1.431 -14.458 1.00 92.75 278 SER A C 1
ATOM 2303 O O . SER A 1 278 ? -6.083 1.018 -14.708 1.00 92.75 278 SER A O 1
ATOM 2305 N N . GLU A 1 279 ? -7.969 2.052 -15.367 1.00 92.94 279 GLU A N 1
ATOM 2306 C CA . GLU A 1 279 ? -7.550 2.262 -16.754 1.00 92.94 279 GLU A CA 1
ATOM 2307 C C . GLU A 1 279 ? -6.214 3.014 -16.855 1.00 92.94 279 GLU A C 1
ATOM 2309 O O . GLU A 1 279 ? -5.333 2.619 -17.618 1.00 92.94 279 GLU A O 1
ATOM 2314 N N . ILE A 1 280 ? -6.020 4.059 -16.042 1.00 95.62 280 ILE A N 1
ATOM 2315 C CA . ILE A 1 280 ? -4.763 4.818 -16.015 1.00 95.62 280 ILE A CA 1
ATOM 2316 C C . ILE A 1 280 ? -3.586 3.943 -15.556 1.00 95.62 280 ILE A C 1
ATOM 2318 O O . ILE A 1 280 ? -2.514 4.021 -16.150 1.00 95.62 280 ILE A O 1
ATOM 2322 N N . SER A 1 281 ? -3.774 3.048 -14.576 1.00 95.94 281 SER A N 1
ATOM 2323 C CA . SER A 1 281 ? -2.709 2.126 -14.153 1.00 95.94 281 SER A CA 1
ATOM 2324 C C . SER A 1 281 ? -2.342 1.146 -15.264 1.00 95.94 281 SER A C 1
ATOM 2326 O O . SER A 1 281 ? -1.158 0.902 -15.484 1.00 95.94 281 SER A O 1
ATOM 2328 N N . GLN A 1 282 ? -3.337 0.611 -15.985 1.00 94.12 282 GLN A N 1
ATOM 2329 C CA . GLN A 1 282 ? -3.101 -0.278 -17.128 1.00 94.12 282 GLN A CA 1
ATOM 2330 C C . GLN A 1 282 ? -2.341 0.450 -18.247 1.00 94.12 282 GLN A C 1
ATOM 2332 O O . GLN A 1 282 ? -1.317 -0.049 -18.708 1.00 94.12 282 GLN A O 1
ATOM 2337 N N . LYS A 1 283 ? -2.777 1.658 -18.629 1.00 95.44 283 LYS A N 1
ATOM 2338 C CA . LYS A 1 283 ? -2.147 2.446 -19.702 1.00 95.44 283 LYS A CA 1
ATOM 2339 C C . LYS A 1 283 ? -0.728 2.904 -19.363 1.00 95.44 283 LYS A C 1
ATOM 2341 O O . LYS A 1 283 ? 0.142 2.887 -20.228 1.00 95.44 283 LYS A O 1
ATOM 2346 N N . LEU A 1 284 ? -0.461 3.292 -18.114 1.00 96.88 284 LEU A N 1
ATOM 2347 C CA . LEU A 1 284 ? 0.895 3.662 -17.690 1.00 96.88 284 LEU A CA 1
ATOM 2348 C C . LEU A 1 284 ? 1.824 2.440 -17.617 1.00 96.88 284 LEU A C 1
ATOM 2350 O O . LEU A 1 284 ? 3.002 2.559 -17.951 1.00 96.88 284 LEU A O 1
ATOM 2354 N N . ALA A 1 285 ? 1.308 1.268 -17.230 1.00 96.44 285 ALA A N 1
ATOM 2355 C CA . ALA A 1 285 ? 2.063 0.016 -17.283 1.00 96.44 285 ALA A CA 1
ATOM 2356 C C . ALA A 1 285 ? 2.393 -0.390 -18.725 1.00 96.44 285 ALA A C 1
ATOM 2358 O O . ALA A 1 285 ? 3.540 -0.720 -19.007 1.00 96.44 285 ALA A O 1
ATOM 2359 N N . GLU A 1 286 ? 1.427 -0.293 -19.641 1.00 95.31 286 GLU A N 1
ATOM 2360 C CA . GLU A 1 286 ? 1.632 -0.530 -21.074 1.00 95.31 286 GLU A CA 1
ATOM 2361 C C . GLU A 1 286 ? 2.655 0.449 -21.666 1.00 95.31 286 GLU A C 1
ATOM 2363 O O . GLU A 1 286 ? 3.568 0.049 -22.387 1.00 95.31 286 GLU A O 1
ATOM 2368 N N . ARG A 1 287 ? 2.580 1.735 -21.300 1.00 95.75 287 ARG A N 1
ATOM 2369 C CA . ARG A 1 287 ? 3.571 2.719 -21.745 1.00 95.75 287 ARG A CA 1
ATOM 2370 C C . ARG A 1 287 ? 4.978 2.371 -21.266 1.00 95.75 287 ARG A C 1
ATOM 2372 O O . ARG A 1 287 ? 5.929 2.534 -22.036 1.00 95.75 287 ARG A O 1
ATOM 2379 N N . PHE A 1 288 ? 5.112 1.905 -20.024 1.00 96.88 288 PHE A N 1
ATOM 2380 C CA . PHE A 1 288 ? 6.393 1.454 -19.489 1.00 96.88 288 PHE A CA 1
ATOM 2381 C C . PHE A 1 288 ? 6.886 0.176 -20.177 1.00 96.88 288 PHE A C 1
ATOM 2383 O O . PHE A 1 288 ? 8.065 0.082 -20.503 1.00 96.88 288 PHE A O 1
ATOM 2390 N N . GLU A 1 289 ? 5.989 -0.771 -20.460 1.00 95.56 289 GLU A N 1
ATOM 2391 C CA . GLU A 1 289 ? 6.286 -1.978 -21.237 1.00 95.56 289 GLU A CA 1
ATOM 2392 C C . GLU A 1 289 ? 6.868 -1.628 -22.611 1.00 95.56 289 GLU A C 1
ATOM 2394 O O . GLU A 1 289 ? 7.945 -2.115 -22.949 1.00 95.56 289 GLU A O 1
ATOM 2399 N N . ASN A 1 290 ? 6.218 -0.731 -23.358 1.00 94.44 290 ASN A N 1
ATOM 2400 C CA . ASN A 1 290 ? 6.684 -0.296 -24.677 1.00 94.44 290 ASN A CA 1
ATOM 2401 C C . ASN A 1 290 ? 8.062 0.373 -24.603 1.00 94.44 290 ASN A C 1
ATOM 2403 O O . ASN A 1 290 ? 8.943 0.067 -25.402 1.00 94.44 290 ASN A O 1
ATOM 2407 N N . PHE A 1 291 ? 8.284 1.233 -23.600 1.00 95.06 291 PHE A N 1
ATOM 2408 C CA . PHE A 1 291 ? 9.607 1.814 -23.363 1.00 95.06 291 PHE A CA 1
ATOM 2409 C C . PHE A 1 291 ? 10.665 0.731 -23.139 1.00 95.06 291 PHE A C 1
ATOM 2411 O O . PHE A 1 291 ? 11.717 0.777 -23.767 1.00 95.06 291 PHE A O 1
ATOM 2418 N N . LEU A 1 292 ? 10.403 -0.252 -22.275 1.00 93.88 292 LEU A N 1
ATOM 2419 C CA . LEU A 1 292 ? 11.373 -1.311 -22.009 1.00 93.88 292 LEU A CA 1
ATOM 2420 C C . LEU A 1 292 ? 11.626 -2.177 -23.248 1.00 93.88 292 LEU A C 1
ATOM 2422 O O . LEU A 1 292 ? 12.759 -2.582 -23.468 1.00 93.88 292 LEU A O 1
ATOM 2426 N N . GLN A 1 293 ? 10.619 -2.434 -24.083 1.00 91.69 293 GLN A N 1
ATOM 2427 C CA . GLN A 1 293 ? 10.802 -3.165 -25.344 1.00 91.69 293 GLN A CA 1
ATOM 2428 C C . GLN A 1 293 ? 11.707 -2.427 -26.346 1.00 91.69 293 GLN A C 1
ATOM 2430 O O . GLN A 1 293 ? 12.399 -3.081 -27.126 1.00 91.69 293 GLN A O 1
ATOM 2435 N N . GLU A 1 294 ? 11.713 -1.092 -26.327 1.00 90.69 294 GLU A N 1
ATOM 2436 C CA . GLU A 1 294 ? 12.587 -0.251 -27.158 1.00 90.69 294 GLU A CA 1
ATOM 2437 C C . GLU A 1 294 ? 13.977 -0.047 -26.536 1.00 90.69 294 GLU A C 1
ATOM 2439 O O . GLU A 1 294 ? 14.982 -0.006 -27.245 1.00 90.69 294 GLU A O 1
ATOM 2444 N N . PHE A 1 295 ? 14.032 0.107 -25.212 1.00 89.50 295 PHE A N 1
ATOM 2445 C CA . PHE A 1 295 ? 15.232 0.473 -24.464 1.00 89.50 295 PHE A CA 1
ATOM 2446 C C . PHE A 1 295 ? 16.132 -0.724 -24.141 1.00 89.50 295 PHE A C 1
ATOM 2448 O O . PHE A 1 295 ? 17.361 -0.600 -24.128 1.00 89.50 295 PHE A O 1
ATOM 2455 N N . CYS A 1 296 ? 15.532 -1.877 -23.850 1.00 87.25 296 CYS A N 1
ATOM 2456 C CA . CYS A 1 296 ? 16.254 -3.092 -23.501 1.00 87.25 296 CYS A CA 1
ATOM 2457 C C . CYS A 1 296 ? 16.783 -3.816 -24.743 1.00 87.25 296 CYS A C 1
ATOM 2459 O O . CYS A 1 296 ? 16.213 -3.749 -25.831 1.00 87.25 296 CYS A O 1
ATOM 2461 N N . GLU A 1 297 ? 17.876 -4.555 -24.571 1.00 69.56 297 GLU A N 1
ATOM 2462 C CA . GLU A 1 297 ? 18.476 -5.314 -25.667 1.00 69.56 297 GLU A CA 1
ATOM 2463 C C . GLU A 1 297 ? 17.606 -6.526 -26.038 1.00 69.56 297 GLU A C 1
ATOM 2465 O O . GLU A 1 297 ? 17.017 -7.206 -25.185 1.00 69.56 297 GLU A O 1
ATOM 2470 N N . LYS A 1 298 ? 17.497 -6.787 -27.346 1.00 64.00 298 LYS A N 1
ATOM 2471 C CA . LYS A 1 298 ? 16.870 -8.005 -27.861 1.00 64.00 298 LYS A CA 1
ATOM 2472 C C . LYS A 1 298 ? 17.873 -9.142 -27.696 1.00 64.00 298 LYS A C 1
ATOM 2474 O O . LYS A 1 298 ? 18.841 -9.223 -28.441 1.00 64.00 298 LYS A O 1
ATOM 2479 N N . GLU A 1 299 ? 17.649 -10.010 -26.719 1.00 57.44 299 GLU A N 1
ATOM 2480 C CA . GLU A 1 299 ? 18.427 -11.243 -26.577 1.00 57.44 299 GLU A CA 1
ATOM 2481 C C . GLU A 1 299 ? 18.089 -12.185 -27.747 1.00 57.44 299 GLU A C 1
ATOM 2483 O O . GLU A 1 299 ? 16.982 -12.720 -27.827 1.00 57.44 299 GLU A O 1
ATOM 2488 N N . GLU A 1 300 ? 19.029 -12.370 -28.679 1.00 44.53 300 GLU A N 1
ATOM 2489 C CA . GLU A 1 300 ? 18.852 -13.241 -29.854 1.00 44.53 300 GLU A CA 1
ATOM 2490 C C . GLU A 1 300 ? 18.991 -14.741 -29.531 1.00 44.53 300 GLU A C 1
ATOM 2492 O O . GLU A 1 300 ? 18.549 -15.582 -30.314 1.00 44.53 300 GLU A O 1
ATOM 2497 N N . SER A 1 301 ? 19.569 -15.113 -28.382 1.00 42.72 301 SER A N 1
ATOM 2498 C CA . SER A 1 301 ? 19.860 -16.519 -28.071 1.00 42.72 301 SER A CA 1
ATOM 2499 C C . SER A 1 301 ? 18.814 -17.161 -27.156 1.00 42.72 301 SER A C 1
ATOM 2501 O O . SER A 1 301 ? 18.356 -16.592 -26.165 1.00 42.72 301 SER A O 1
ATOM 2503 N N . ILE A 1 302 ? 18.375 -18.369 -27.533 1.00 35.72 302 ILE A N 1
ATOM 2504 C CA . ILE A 1 302 ? 17.270 -19.070 -26.872 1.00 35.72 302 ILE A CA 1
ATOM 2505 C C . ILE A 1 302 ? 17.685 -19.795 -25.589 1.00 35.72 302 ILE A C 1
ATOM 2507 O O . ILE A 1 302 ? 16.812 -20.195 -24.814 1.00 35.72 302 ILE A O 1
ATOM 2511 N N . GLU A 1 303 ? 18.972 -19.932 -25.319 1.00 40.06 303 GLU A N 1
ATOM 2512 C CA . GLU A 1 303 ? 19.418 -20.621 -24.124 1.00 40.06 303 GLU A CA 1
ATOM 2513 C C . GLU A 1 303 ? 19.245 -19.718 -22.909 1.00 40.06 303 GLU A C 1
ATOM 2515 O O . GLU A 1 303 ? 19.572 -18.537 -22.941 1.00 40.06 303 GLU A O 1
ATOM 2520 N N . TYR A 1 304 ? 18.799 -20.295 -21.793 1.00 43.53 304 TYR A N 1
ATOM 2521 C CA . TYR A 1 304 ? 19.008 -19.725 -20.459 1.00 43.53 304 TYR A CA 1
ATOM 2522 C C . TYR A 1 304 ? 20.512 -19.764 -20.111 1.00 43.53 304 TYR A C 1
ATOM 2524 O O . TYR A 1 304 ? 20.909 -20.169 -19.017 1.00 43.53 304 TYR A O 1
ATOM 2532 N N . ALA A 1 305 ? 21.355 -19.429 -21.088 1.00 32.69 305 ALA A N 1
ATOM 2533 C CA . ALA A 1 305 ? 22.771 -19.265 -20.950 1.00 32.69 305 ALA A CA 1
ATOM 2534 C C . ALA A 1 305 ? 22.983 -18.138 -19.951 1.00 32.69 305 ALA A C 1
ATOM 2536 O O . ALA A 1 305 ? 22.208 -17.183 -19.872 1.00 32.69 305 ALA A O 1
ATOM 2537 N N . TYR A 1 306 ? 24.017 -18.311 -19.143 1.00 39.22 306 TYR A N 1
ATOM 2538 C CA . TYR A 1 306 ? 24.536 -17.309 -18.237 1.00 39.22 306 TYR A CA 1
ATOM 2539 C C . TYR A 1 306 ? 24.852 -16.033 -19.022 1.00 39.22 306 TYR A C 1
ATOM 2541 O O . TYR A 1 306 ? 25.980 -15.833 -19.461 1.00 39.22 306 TYR A O 1
ATOM 2549 N N . ASP A 1 307 ? 23.861 -15.167 -19.206 1.00 41.25 307 ASP A N 1
ATOM 2550 C CA . ASP A 1 307 ? 24.140 -13.808 -19.608 1.00 41.25 307 ASP A CA 1
ATOM 2551 C C . ASP A 1 307 ? 24.671 -13.090 -18.365 1.00 41.25 307 ASP A C 1
ATOM 2553 O O . ASP A 1 307 ? 23.963 -12.808 -17.388 1.00 41.25 307 ASP A O 1
ATOM 2557 N N . ASP A 1 308 ? 25.988 -12.921 -18.348 1.00 48.59 308 ASP A N 1
ATOM 2558 C CA . ASP A 1 308 ? 26.703 -12.184 -17.318 1.00 48.59 308 ASP A CA 1
ATOM 2559 C C . ASP A 1 308 ? 26.680 -10.666 -17.560 1.00 48.59 308 ASP A C 1
ATOM 2561 O O . ASP A 1 308 ? 27.223 -9.919 -16.731 1.00 48.59 308 ASP A O 1
ATOM 2565 N N . SER A 1 309 ? 26.009 -10.195 -18.622 1.00 55.88 309 SER A N 1
ATOM 2566 C CA . SER A 1 309 ? 25.784 -8.775 -18.902 1.00 55.88 309 SER A CA 1
ATOM 2567 C C . SER A 1 309 ? 24.621 -8.214 -18.065 1.00 55.88 309 SER A C 1
ATOM 2569 O O . SER A 1 309 ? 23.502 -7.960 -18.496 1.00 55.88 309 SER A O 1
ATOM 2571 N N . PHE A 1 310 ? 24.883 -8.005 -16.777 1.00 68.88 310 PHE A N 1
ATOM 2572 C CA . PHE A 1 310 ? 23.978 -7.226 -15.934 1.00 68.88 310 PHE A CA 1
ATOM 2573 C C . PHE A 1 310 ? 24.095 -5.738 -16.299 1.00 68.88 310 PHE A C 1
ATOM 2575 O O . PHE A 1 310 ? 25.105 -5.115 -15.978 1.00 68.88 310 PHE A O 1
ATOM 2582 N N . SER A 1 311 ? 23.078 -5.176 -16.960 1.00 79.44 311 SER A N 1
ATOM 2583 C CA . SER A 1 311 ? 23.024 -3.759 -17.353 1.00 79.44 311 SER A CA 1
ATOM 2584 C C . SER A 1 311 ? 21.645 -3.141 -17.101 1.00 79.44 311 SER A C 1
ATOM 2586 O O . SER A 1 311 ? 20.653 -3.855 -16.919 1.00 79.44 311 SER A O 1
ATOM 2588 N N . ILE A 1 312 ? 21.543 -1.807 -17.163 1.00 84.38 312 ILE A N 1
ATOM 2589 C CA . ILE A 1 312 ? 20.255 -1.086 -17.071 1.00 84.38 312 ILE A CA 1
ATOM 2590 C C . ILE A 1 312 ? 19.275 -1.428 -18.203 1.00 84.38 312 ILE A C 1
ATOM 2592 O O . ILE A 1 312 ? 18.094 -1.092 -18.127 1.00 84.38 312 ILE A O 1
ATOM 2596 N N . LYS A 1 313 ? 19.747 -2.116 -19.247 1.00 86.81 313 LYS A N 1
ATOM 2597 C CA . LYS A 1 313 ? 18.950 -2.583 -20.383 1.00 86.81 313 LYS A CA 1
ATOM 2598 C C . LYS A 1 313 ? 18.397 -3.996 -20.190 1.00 86.81 313 LYS A C 1
ATOM 2600 O O . LYS A 1 313 ? 17.940 -4.604 -21.152 1.00 86.81 313 LYS A O 1
ATOM 2605 N N . THR A 1 314 ? 18.403 -4.517 -18.966 1.00 87.38 314 THR A N 1
ATOM 2606 C CA . THR A 1 314 ? 17.877 -5.851 -18.643 1.00 87.38 314 THR A CA 1
ATOM 2607 C C . THR A 1 314 ? 16.668 -5.774 -17.712 1.00 87.38 314 THR A C 1
ATOM 2609 O O . THR A 1 314 ? 16.581 -4.908 -16.837 1.00 87.38 314 THR A O 1
ATOM 2612 N N . VAL A 1 315 ? 15.730 -6.709 -17.867 1.00 89.31 315 VAL A N 1
ATOM 2613 C CA . VAL A 1 315 ? 14.573 -6.870 -16.969 1.00 89.31 315 VAL A CA 1
ATOM 2614 C C . VAL A 1 315 ? 14.797 -8.020 -15.999 1.00 89.31 315 VAL A C 1
ATOM 2616 O O . VAL A 1 315 ? 15.537 -8.959 -16.293 1.00 89.31 315 VAL A O 1
ATOM 2619 N N . PHE A 1 316 ? 14.169 -7.956 -14.829 1.00 85.62 316 PHE A N 1
ATOM 2620 C CA . PHE A 1 316 ? 14.387 -8.937 -13.777 1.00 85.62 316 PHE A CA 1
ATOM 2621 C C . PHE A 1 316 ? 13.911 -10.334 -14.192 1.00 85.62 316 PHE A C 1
ATOM 2623 O O . PHE A 1 316 ? 12.743 -10.577 -14.502 1.00 85.62 316 PHE A O 1
ATOM 2630 N N . ASN A 1 317 ? 14.834 -11.285 -14.140 1.00 80.06 317 ASN A N 1
ATOM 2631 C CA . ASN A 1 317 ? 14.593 -12.700 -14.316 1.00 80.06 317 ASN A CA 1
ATOM 2632 C C . ASN A 1 317 ? 14.502 -13.363 -12.939 1.00 80.06 317 ASN A C 1
ATOM 2634 O O . ASN A 1 317 ? 15.502 -13.548 -12.243 1.00 80.06 317 ASN A O 1
ATOM 2638 N N . LYS A 1 318 ? 13.285 -13.763 -12.564 1.00 75.88 318 LYS A N 1
ATOM 2639 C CA . LYS A 1 318 ? 12.989 -14.375 -11.262 1.00 75.88 318 LYS A CA 1
ATOM 2640 C C . LYS A 1 318 ? 13.646 -15.740 -11.051 1.00 75.88 318 LYS A C 1
ATOM 2642 O O . LYS A 1 318 ? 13.833 -16.147 -9.907 1.00 75.88 318 LYS A O 1
ATOM 2647 N N . TYR A 1 319 ? 13.994 -16.447 -12.127 1.00 72.31 319 TYR A N 1
ATOM 2648 C CA . TYR A 1 319 ? 14.811 -17.648 -12.012 1.00 72.31 319 TYR A CA 1
ATOM 2649 C C . TYR A 1 319 ? 16.212 -17.226 -11.609 1.00 72.31 319 TYR A C 1
ATOM 2651 O O . TYR A 1 319 ? 16.624 -17.468 -10.487 1.00 72.31 319 TYR A O 1
ATOM 2659 N N . LEU A 1 320 ? 16.911 -16.485 -12.460 1.00 72.38 320 LEU A N 1
ATOM 2660 C CA . LEU A 1 320 ? 18.318 -16.165 -12.226 1.00 72.38 320 LEU A CA 1
ATOM 2661 C C . LEU A 1 320 ? 18.549 -15.216 -11.038 1.00 72.38 320 LEU A C 1
ATOM 2663 O O . LEU A 1 320 ? 19.673 -15.118 -10.556 1.00 72.38 320 LEU A O 1
ATOM 2667 N N . ASN A 1 321 ? 17.504 -14.533 -10.556 1.00 75.44 321 ASN A N 1
ATOM 2668 C CA . ASN A 1 321 ? 17.595 -13.400 -9.632 1.00 75.44 321 ASN A CA 1
ATOM 2669 C C . ASN A 1 321 ? 18.592 -12.348 -10.138 1.00 75.44 321 ASN A C 1
ATOM 2671 O O . ASN A 1 321 ? 19.406 -11.823 -9.384 1.00 75.44 321 ASN A O 1
ATOM 2675 N N . LYS A 1 322 ? 18.540 -12.090 -11.446 1.00 76.94 322 LYS A N 1
ATOM 2676 C CA . LYS A 1 322 ? 19.377 -11.133 -12.177 1.00 76.94 322 LYS A CA 1
ATOM 2677 C C . LYS A 1 322 ? 18.478 -10.219 -13.006 1.00 76.94 322 LYS A C 1
ATOM 2679 O O . LYS A 1 322 ? 17.324 -10.554 -13.246 1.00 76.94 322 LYS A O 1
ATOM 2684 N N . GLY A 1 323 ? 19.019 -9.103 -13.472 1.00 81.50 323 GLY A N 1
ATOM 2685 C CA . GLY A 1 323 ? 18.310 -8.088 -14.247 1.00 81.50 323 GLY A CA 1
ATOM 2686 C C . GLY A 1 323 ? 17.983 -6.842 -13.429 1.00 81.50 323 GLY A C 1
ATOM 2687 O O . GLY A 1 323 ? 17.879 -6.915 -12.205 1.00 81.50 323 GLY A O 1
ATOM 2688 N N . PHE A 1 324 ? 17.848 -5.704 -14.106 1.00 87.56 324 PHE A N 1
ATOM 2689 C CA . PHE A 1 324 ? 17.752 -4.395 -13.464 1.00 87.56 324 PHE A CA 1
ATOM 2690 C C . PHE A 1 324 ? 16.312 -3.998 -13.115 1.00 87.56 324 PHE A C 1
ATOM 2692 O O . PHE A 1 324 ? 15.990 -3.814 -11.942 1.00 87.56 324 PHE A O 1
ATOM 2699 N N . TRP A 1 325 ? 15.413 -3.903 -14.098 1.00 91.81 325 TRP A N 1
ATOM 2700 C CA . TRP A 1 325 ? 14.031 -3.464 -13.861 1.00 91.81 325 TRP A CA 1
ATOM 2701 C C . TRP A 1 325 ? 13.202 -4.571 -13.211 1.00 91.81 325 TRP A C 1
ATOM 2703 O O . TRP A 1 325 ? 12.955 -5.600 -13.839 1.00 91.81 325 TRP A O 1
ATOM 2713 N N . LYS A 1 326 ? 12.755 -4.370 -11.965 1.00 91.00 326 LYS A N 1
ATOM 2714 C CA . LYS A 1 326 ? 12.096 -5.419 -11.171 1.00 91.00 326 LYS A CA 1
ATOM 2715 C C . LYS A 1 326 ? 10.603 -5.185 -10.979 1.00 91.00 326 LYS A C 1
ATOM 2717 O O . LYS A 1 326 ? 9.807 -6.108 -11.164 1.00 91.00 326 LYS A O 1
ATOM 2722 N N . LYS A 1 327 ? 10.209 -3.981 -10.563 1.00 94.25 327 LYS A N 1
ATOM 2723 C CA . LYS A 1 327 ? 8.795 -3.631 -10.361 1.00 94.25 327 LYS A CA 1
ATOM 2724 C C . LYS A 1 327 ? 8.500 -2.209 -10.785 1.00 94.25 327 LYS A C 1
ATOM 2726 O O . LYS A 1 327 ? 9.367 -1.340 -10.749 1.00 94.25 327 LYS A O 1
ATOM 2731 N N . PHE A 1 328 ? 7.236 -1.994 -11.101 1.00 96.31 328 PHE A N 1
ATOM 2732 C CA . PHE A 1 328 ? 6.665 -0.692 -11.371 1.00 96.31 328 PHE A CA 1
ATOM 2733 C C . PHE A 1 328 ? 5.367 -0.557 -10.586 1.00 96.31 328 PHE A C 1
ATOM 2735 O O . PHE A 1 328 ? 4.456 -1.367 -10.737 1.00 96.31 328 PHE A O 1
ATOM 2742 N N . THR A 1 329 ? 5.290 0.439 -9.717 1.00 96.12 329 THR A N 1
ATOM 2743 C CA . THR A 1 329 ? 4.108 0.694 -8.900 1.00 96.12 329 THR A CA 1
ATOM 2744 C C . THR A 1 329 ? 3.436 1.967 -9.373 1.00 96.12 329 THR A C 1
ATOM 2746 O O . THR A 1 329 ? 4.080 3.011 -9.483 1.00 96.12 329 THR A O 1
ATOM 2749 N N . VAL A 1 330 ? 2.128 1.879 -9.594 1.00 97.12 330 VAL A N 1
ATOM 2750 C CA . VAL A 1 330 ? 1.261 3.027 -9.849 1.00 97.12 330 VAL A CA 1
ATOM 2751 C C . VAL A 1 330 ? 0.334 3.171 -8.653 1.00 97.12 330 VAL A C 1
ATOM 2753 O O . VAL A 1 330 ? -0.434 2.257 -8.340 1.00 97.12 330 VAL A O 1
ATOM 2756 N N . LYS A 1 331 ? 0.420 4.311 -7.971 1.00 97.31 331 LYS A N 1
ATOM 2757 C CA . LYS A 1 331 ? -0.587 4.748 -7.007 1.00 97.31 331 LYS A CA 1
ATOM 2758 C C . LYS A 1 331 ? -1.329 5.944 -7.575 1.00 97.31 331 LYS A C 1
ATOM 2760 O O . LYS A 1 331 ? -0.741 6.777 -8.261 1.00 97.31 331 LYS A O 1
ATOM 2765 N N . GLN A 1 332 ? -2.612 6.036 -7.283 1.00 96.38 332 GLN A N 1
ATOM 2766 C CA . GLN A 1 332 ? -3.462 7.110 -7.762 1.00 96.38 332 GLN A CA 1
ATOM 2767 C C . GLN A 1 332 ? -4.499 7.489 -6.719 1.00 96.38 332 GLN A C 1
ATOM 2769 O O . GLN A 1 332 ? -4.855 6.681 -5.865 1.00 96.38 332 GLN A O 1
ATOM 2774 N N . SER A 1 333 ? -5.065 8.676 -6.880 1.00 96.94 333 SER A N 1
ATOM 2775 C CA . SER A 1 333 ? -6.321 9.048 -6.244 1.00 96.94 333 SER A CA 1
ATOM 2776 C C . SER A 1 333 ? -7.414 9.208 -7.293 1.00 96.94 333 SER A C 1
ATOM 2778 O O . SER A 1 333 ? -7.248 9.904 -8.297 1.00 96.94 333 SER A O 1
ATOM 2780 N N . PHE A 1 334 ? -8.565 8.578 -7.055 1.00 94.56 334 PHE A N 1
ATOM 2781 C CA . PHE A 1 334 ? -9.746 8.777 -7.902 1.00 94.56 334 PHE A CA 1
ATOM 2782 C C . PHE A 1 334 ? -10.371 10.160 -7.710 1.00 94.56 334 PHE A C 1
ATOM 2784 O O . PHE A 1 334 ? -10.975 10.682 -8.648 1.00 94.56 334 PHE A O 1
ATOM 2791 N N . SER A 1 335 ? -10.211 10.729 -6.511 1.00 94.88 335 SER A N 1
ATOM 2792 C CA . SER A 1 335 ? -10.831 11.980 -6.077 1.00 94.88 335 SER A CA 1
ATOM 2793 C C . SER A 1 335 ? -10.014 13.211 -6.476 1.00 94.88 335 SER A C 1
ATOM 2795 O O . SER A 1 335 ? -10.577 14.169 -6.998 1.00 94.88 335 SER A O 1
ATOM 2797 N N . THR A 1 336 ? -8.694 13.187 -6.276 1.00 96.62 336 THR A N 1
ATOM 2798 C CA . THR A 1 336 ? -7.800 14.319 -6.585 1.00 96.62 336 THR A CA 1
ATOM 2799 C C . THR A 1 336 ? -7.159 14.222 -7.966 1.00 96.62 336 THR A C 1
ATOM 2801 O O . THR A 1 336 ? -6.499 15.167 -8.395 1.00 96.62 336 THR A O 1
ATOM 2804 N N . LYS A 1 337 ? -7.321 13.082 -8.654 1.00 97.31 337 LYS A N 1
ATOM 2805 C CA . LYS A 1 337 ? -6.716 12.799 -9.965 1.00 97.31 337 LYS A CA 1
ATOM 2806 C C . LYS A 1 337 ? -5.184 12.865 -9.987 1.00 97.31 337 LYS A C 1
ATOM 2808 O O . LYS A 1 337 ? -4.559 13.018 -11.039 1.00 97.31 337 LYS A O 1
ATOM 2813 N N . GLN A 1 338 ? -4.553 12.713 -8.827 1.00 98.06 338 GLN A N 1
ATOM 2814 C CA . GLN A 1 338 ? -3.101 12.656 -8.707 1.00 98.06 338 GLN A CA 1
ATOM 2815 C C . GLN A 1 338 ? -2.583 11.229 -8.914 1.00 98.06 338 GLN A C 1
ATOM 2817 O O . GLN A 1 338 ? -3.229 10.262 -8.508 1.00 98.06 338 GLN A O 1
ATOM 2822 N N . VAL A 1 339 ? -1.404 11.105 -9.526 1.00 98.06 339 VAL A N 1
ATOM 2823 C CA . VAL A 1 339 ? -0.690 9.841 -9.756 1.00 98.06 339 VAL A CA 1
ATOM 2824 C C . VAL A 1 339 ? 0.724 9.925 -9.187 1.00 98.06 339 VAL A C 1
ATOM 2826 O O . VAL A 1 339 ? 1.447 10.900 -9.411 1.00 98.06 339 VAL A O 1
ATOM 2829 N N . LEU A 1 340 ? 1.124 8.866 -8.489 1.00 98.06 340 LEU A N 1
ATOM 2830 C CA . LEU A 1 340 ? 2.474 8.623 -8.005 1.00 98.06 340 LEU A CA 1
ATOM 2831 C C . LEU A 1 340 ? 3.026 7.356 -8.652 1.00 98.06 340 LEU A C 1
ATOM 2833 O O . LEU A 1 340 ? 2.414 6.288 -8.595 1.00 98.06 340 LEU A O 1
ATOM 2837 N N . LEU A 1 341 ? 4.215 7.477 -9.233 1.00 98.06 341 LEU A N 1
ATOM 2838 C CA . LEU A 1 341 ? 4.945 6.379 -9.853 1.00 98.06 341 LEU A CA 1
ATOM 2839 C C . LEU A 1 341 ? 6.137 5.987 -8.985 1.00 98.06 341 LEU A C 1
ATOM 2841 O O . LEU A 1 341 ? 6.843 6.859 -8.475 1.00 98.06 341 LEU A O 1
ATOM 2845 N N . ASN A 1 342 ? 6.379 4.687 -8.828 1.00 96.62 342 ASN A N 1
ATOM 2846 C CA . ASN A 1 342 ? 7.575 4.174 -8.166 1.00 96.62 342 ASN A CA 1
ATOM 2847 C C . ASN A 1 342 ? 8.215 3.053 -8.990 1.00 96.62 342 ASN A C 1
ATOM 2849 O O . ASN A 1 342 ? 7.565 2.059 -9.316 1.00 96.62 342 ASN A O 1
ATOM 2853 N N . PHE A 1 343 ? 9.496 3.212 -9.307 1.00 95.62 343 PHE A N 1
ATOM 2854 C CA . PHE A 1 343 ? 10.296 2.245 -10.053 1.00 95.62 343 PHE A CA 1
ATOM 2855 C C . PHE A 1 343 ? 11.215 1.520 -9.085 1.00 95.62 343 PHE A C 1
ATOM 2857 O O . PHE A 1 343 ? 12.019 2.155 -8.410 1.00 95.62 343 PHE A O 1
ATOM 2864 N N . VAL A 1 344 ? 11.114 0.195 -9.029 1.00 92.81 344 VAL A N 1
ATOM 2865 C CA . VAL A 1 344 ? 11.984 -0.628 -8.188 1.00 92.81 344 VAL A CA 1
ATOM 2866 C C . VAL A 1 344 ? 12.966 -1.367 -9.080 1.00 92.81 344 VAL A C 1
ATOM 2868 O O . VAL A 1 344 ? 12.572 -2.216 -9.887 1.00 92.81 344 VAL A O 1
ATOM 2871 N N . CYS A 1 345 ? 14.243 -1.059 -8.898 1.00 89.81 345 CYS A N 1
ATOM 2872 C CA . CYS A 1 345 ? 15.346 -1.666 -9.621 1.00 89.81 345 CYS A CA 1
ATOM 2873 C C . CYS A 1 345 ? 16.152 -2.566 -8.688 1.00 89.81 345 CYS A C 1
ATOM 2875 O O . CYS A 1 345 ? 16.387 -2.234 -7.528 1.00 89.81 345 CYS A O 1
ATOM 2877 N N . PHE A 1 346 ? 16.560 -3.723 -9.189 1.00 85.12 346 PHE A N 1
ATOM 2878 C CA . PHE A 1 346 ? 17.392 -4.654 -8.448 1.00 85.12 346 PHE A CA 1
ATOM 2879 C C . PHE A 1 346 ? 18.864 -4.291 -8.651 1.00 85.12 346 PHE A C 1
ATOM 2881 O O . PHE A 1 346 ? 19.310 -4.141 -9.785 1.00 85.12 346 PHE A O 1
ATOM 2888 N N . ASN A 1 347 ? 19.615 -4.146 -7.564 1.00 74.38 347 ASN A N 1
ATOM 2889 C CA . ASN A 1 347 ? 21.063 -3.972 -7.599 1.00 74.38 347 ASN A CA 1
ATOM 2890 C C . ASN A 1 347 ? 21.665 -4.656 -6.370 1.00 74.38 347 ASN A C 1
ATOM 2892 O O . ASN A 1 347 ? 21.464 -4.211 -5.242 1.00 74.38 347 ASN A O 1
ATOM 2896 N N . THR A 1 348 ? 22.383 -5.758 -6.569 1.00 59.06 348 THR A N 1
ATOM 2897 C CA . THR A 1 348 ? 23.108 -6.408 -5.475 1.00 59.06 348 THR A CA 1
ATOM 2898 C C . THR A 1 348 ? 24.449 -5.720 -5.278 1.00 59.06 348 THR A C 1
ATOM 2900 O O . THR A 1 348 ? 25.269 -5.718 -6.200 1.00 59.06 348 THR A O 1
ATOM 2903 N N . GLU A 1 349 ? 24.733 -5.273 -4.055 1.00 51.44 349 GLU A N 1
ATOM 2904 C CA . GLU A 1 349 ? 26.075 -4.825 -3.643 1.00 51.44 349 GLU A CA 1
ATOM 2905 C C . GLU A 1 349 ? 27.164 -5.889 -3.900 1.00 51.44 349 GLU A C 1
ATOM 2907 O O . GLU A 1 349 ? 28.339 -5.567 -4.025 1.00 51.44 349 GLU A O 1
ATOM 2912 N N . LEU A 1 350 ? 26.775 -7.159 -4.072 1.00 41.22 350 LEU A N 1
ATOM 2913 C CA . LEU A 1 350 ? 27.673 -8.275 -4.378 1.00 41.22 350 LEU A CA 1
ATOM 2914 C C . LEU A 1 350 ? 28.330 -8.221 -5.769 1.00 41.22 350 LEU A C 1
ATOM 2916 O O . LEU A 1 350 ? 29.285 -8.958 -5.980 1.00 41.22 350 LEU A O 1
ATOM 2920 N N . ASN A 1 351 ? 27.855 -7.391 -6.711 1.00 51.41 351 ASN A N 1
ATOM 2921 C CA . ASN A 1 351 ? 28.378 -7.395 -8.086 1.00 51.41 351 ASN A CA 1
ATOM 2922 C C . ASN A 1 351 ? 28.910 -6.053 -8.614 1.00 51.41 351 ASN A C 1
ATOM 2924 O O . ASN A 1 351 ? 29.625 -6.102 -9.607 1.00 51.41 351 ASN A O 1
ATOM 2928 N N . ASN A 1 352 ? 28.595 -4.885 -8.026 1.00 53.66 352 ASN A N 1
ATOM 2929 C CA . ASN A 1 352 ? 29.085 -3.559 -8.476 1.00 53.66 352 ASN A CA 1
ATOM 2930 C C . ASN A 1 352 ? 29.195 -3.379 -10.016 1.00 53.66 352 ASN A C 1
ATOM 2932 O O . ASN A 1 352 ? 30.141 -2.765 -10.508 1.00 53.66 352 ASN A O 1
ATOM 2936 N N . LYS A 1 353 ? 28.251 -3.934 -10.796 1.00 61.75 353 LYS A N 1
ATOM 2937 C CA . LYS A 1 353 ? 28.314 -3.895 -12.270 1.00 61.75 353 LYS A CA 1
ATOM 2938 C C . LYS A 1 353 ? 27.664 -2.651 -12.874 1.00 61.75 353 LYS A C 1
ATOM 2940 O O . LYS A 1 353 ? 28.066 -2.261 -13.959 1.00 61.75 353 LYS A O 1
ATOM 2945 N N . ILE A 1 354 ? 26.695 -2.033 -12.189 1.00 72.12 354 ILE A N 1
ATOM 2946 C CA . ILE A 1 354 ? 26.041 -0.807 -12.669 1.00 72.12 354 ILE A CA 1
ATOM 2947 C C . ILE A 1 354 ? 26.746 0.407 -12.076 1.00 72.12 354 ILE A C 1
ATOM 2949 O O . ILE A 1 354 ? 26.810 0.580 -10.857 1.00 72.12 354 ILE A O 1
ATOM 2953 N N . THR A 1 355 ? 27.255 1.258 -12.954 1.00 80.25 355 THR A N 1
ATOM 2954 C CA . THR A 1 355 ? 27.911 2.515 -12.599 1.00 80.25 355 THR A CA 1
ATOM 2955 C C . THR A 1 355 ? 26.897 3.579 -12.168 1.00 80.25 355 THR A C 1
ATOM 2957 O O . THR A 1 355 ? 25.735 3.572 -12.578 1.00 80.25 355 THR A O 1
ATOM 2960 N N . THR A 1 356 ? 27.340 4.572 -11.389 1.00 83.38 356 THR A N 1
ATOM 2961 C CA . THR A 1 356 ? 26.510 5.746 -11.055 1.00 83.38 356 THR A CA 1
ATOM 2962 C C . THR A 1 356 ? 25.981 6.444 -12.311 1.00 83.38 356 THR A C 1
ATOM 2964 O O . THR A 1 356 ? 24.846 6.906 -12.325 1.00 83.38 356 THR A O 1
ATOM 2967 N N . GLN A 1 357 ? 26.770 6.477 -13.388 1.00 85.50 357 GLN A N 1
ATOM 2968 C CA . GLN A 1 357 ? 26.369 7.079 -14.659 1.00 85.50 357 GLN A CA 1
ATOM 2969 C C . GLN A 1 357 ? 25.205 6.326 -15.318 1.00 85.50 357 GLN A C 1
ATOM 2971 O O . GLN A 1 357 ? 24.270 6.958 -15.803 1.00 85.50 357 GLN A O 1
ATOM 2976 N N . GLU A 1 358 ? 25.227 4.993 -15.306 1.00 86.94 358 GLU A N 1
ATOM 2977 C CA . GLU A 1 358 ? 24.123 4.177 -15.821 1.00 86.94 358 GLU A CA 1
ATOM 2978 C C . GLU A 1 358 ? 22.855 4.322 -14.968 1.00 86.94 358 GLU A C 1
ATOM 2980 O O . GLU A 1 358 ? 21.753 4.398 -15.511 1.00 86.94 358 GLU A O 1
ATOM 2985 N N . LEU A 1 359 ? 22.986 4.430 -13.641 1.00 88.38 359 LEU A N 1
ATOM 2986 C CA . LEU A 1 359 ? 21.840 4.723 -12.771 1.00 88.38 359 LEU A CA 1
ATOM 2987 C C . LEU A 1 359 ? 21.220 6.085 -13.101 1.00 88.38 359 LEU A C 1
ATOM 2989 O O . LEU A 1 359 ? 20.003 6.182 -13.247 1.00 88.38 359 LEU A O 1
ATOM 2993 N N . GLU A 1 360 ? 22.039 7.125 -13.266 1.00 91.12 360 GLU A N 1
ATOM 2994 C CA . GLU A 1 360 ? 21.556 8.448 -13.674 1.00 91.12 360 GLU A CA 1
ATOM 2995 C C . GLU A 1 360 ? 20.922 8.425 -15.070 1.00 91.12 360 GLU A C 1
ATOM 2997 O O . GLU A 1 360 ? 19.890 9.060 -15.293 1.00 91.12 360 GLU A O 1
ATOM 3002 N N . GLN A 1 361 ? 21.468 7.640 -16.001 1.00 92.56 361 GLN A N 1
ATOM 3003 C CA . GLN A 1 361 ? 20.848 7.425 -17.306 1.00 92.56 361 GLN A CA 1
ATOM 3004 C C . GLN A 1 361 ? 19.452 6.803 -17.165 1.00 92.56 361 GLN A C 1
ATOM 3006 O O . GLN A 1 361 ? 18.495 7.334 -17.727 1.00 92.56 361 GLN A O 1
ATOM 3011 N N . ALA A 1 362 ? 19.305 5.730 -16.382 1.00 92.19 362 ALA A N 1
ATOM 3012 C CA . ALA A 1 362 ? 18.012 5.084 -16.160 1.00 92.19 362 ALA A CA 1
ATOM 3013 C C . ALA A 1 362 ? 16.980 6.047 -15.543 1.00 92.19 362 ALA A C 1
ATOM 3015 O O . ALA A 1 362 ? 15.834 6.106 -15.994 1.00 92.19 362 ALA A O 1
ATOM 3016 N N . LYS A 1 363 ? 17.390 6.852 -14.553 1.00 94.88 363 LYS A N 1
ATOM 3017 C CA . LYS A 1 363 ? 16.537 7.885 -13.940 1.00 94.88 363 LYS A CA 1
ATOM 3018 C C . LYS A 1 363 ? 16.097 8.943 -14.956 1.00 94.88 363 LYS A C 1
ATOM 3020 O O . LYS A 1 363 ? 14.933 9.345 -14.959 1.00 94.88 363 LYS A O 1
ATOM 3025 N N . ASN A 1 364 ? 17.008 9.395 -15.817 1.00 95.94 364 ASN A N 1
ATOM 3026 C CA . ASN A 1 364 ? 16.714 10.399 -16.839 1.00 95.94 364 ASN A CA 1
ATOM 3027 C C . ASN A 1 364 ? 15.758 9.872 -17.914 1.00 95.94 364 ASN A C 1
ATOM 3029 O O . ASN A 1 364 ? 14.837 10.592 -18.303 1.00 95.94 364 ASN A O 1
ATOM 3033 N N . GLU A 1 365 ? 15.910 8.617 -18.343 1.00 95.19 365 GLU A N 1
ATOM 3034 C CA . GLU A 1 365 ? 14.971 7.995 -19.282 1.00 95.19 365 GLU A CA 1
ATOM 3035 C C . GLU A 1 365 ? 13.569 7.866 -18.673 1.00 95.19 365 GLU A C 1
ATOM 3037 O O . GLU A 1 365 ? 12.593 8.250 -19.314 1.00 95.19 365 GLU A O 1
ATOM 3042 N N . VAL A 1 366 ? 13.452 7.462 -17.401 1.00 95.12 366 VAL A N 1
ATOM 3043 C CA . VAL A 1 366 ? 12.159 7.435 -16.687 1.00 95.12 366 VAL A CA 1
ATOM 3044 C C . VAL A 1 366 ? 11.499 8.818 -16.658 1.00 95.12 366 VAL A C 1
ATOM 3046 O O . VAL A 1 366 ? 10.309 8.944 -16.954 1.00 95.12 366 VAL A O 1
ATOM 3049 N N . LYS A 1 367 ? 12.253 9.880 -16.343 1.00 96.31 367 LYS A N 1
ATOM 3050 C CA . LYS A 1 367 ? 11.722 11.255 -16.381 1.00 96.31 367 LYS A CA 1
ATOM 3051 C C . LYS A 1 367 ? 11.243 11.624 -17.781 1.00 96.31 367 LYS A C 1
ATOM 3053 O O . LYS A 1 367 ? 10.153 12.166 -17.935 1.00 96.31 367 LYS A O 1
ATOM 3058 N N . LYS A 1 368 ? 12.037 11.316 -18.804 1.00 95.19 368 LYS A N 1
ATOM 3059 C CA . LYS A 1 368 ? 11.723 11.632 -20.199 1.00 95.19 368 LYS A CA 1
ATOM 3060 C C . LYS A 1 368 ? 10.425 10.960 -20.649 1.00 95.19 368 LYS A C 1
ATOM 3062 O O . LYS A 1 368 ? 9.562 11.651 -21.185 1.00 95.19 368 LYS A O 1
ATOM 3067 N N . ILE A 1 369 ? 10.252 9.663 -20.386 1.00 96.38 369 ILE A N 1
ATOM 3068 C CA . ILE A 1 369 ? 9.059 8.930 -20.834 1.00 96.38 369 ILE A CA 1
ATOM 3069 C C . ILE A 1 369 ? 7.785 9.321 -20.080 1.00 96.38 369 ILE A C 1
ATOM 3071 O O . ILE A 1 369 ? 6.701 9.216 -20.643 1.00 96.38 369 ILE A O 1
ATOM 3075 N N . PHE A 1 370 ? 7.879 9.765 -18.822 1.00 96.50 370 PHE A N 1
ATOM 3076 C CA . PHE A 1 370 ? 6.687 10.084 -18.029 1.00 96.50 370 PHE A CA 1
ATOM 3077 C C . PHE A 1 370 ? 6.345 11.574 -17.964 1.00 96.50 370 PHE A C 1
ATOM 3079 O O . PHE A 1 370 ? 5.211 11.907 -17.635 1.00 96.50 370 PHE A O 1
ATOM 3086 N N . LEU A 1 371 ? 7.280 12.467 -18.300 1.00 93.88 371 LEU A N 1
ATOM 3087 C CA . LEU A 1 371 ? 7.045 13.917 -18.285 1.00 93.88 371 LEU A CA 1
ATOM 3088 C C . LEU A 1 371 ? 6.972 14.529 -19.689 1.00 93.88 371 LEU A C 1
ATOM 3090 O O . LEU A 1 371 ? 6.200 15.459 -19.912 1.00 93.88 371 LEU A O 1
ATOM 3094 N N . ASN A 1 372 ? 7.757 14.017 -20.641 1.00 91.31 372 ASN A N 1
ATOM 3095 C CA . ASN A 1 372 ? 7.951 14.675 -21.940 1.00 91.31 372 ASN A CA 1
ATOM 3096 C C . ASN A 1 372 ? 7.372 13.883 -23.119 1.00 91.31 372 ASN A C 1
ATOM 3098 O O . ASN A 1 372 ? 7.276 14.408 -24.227 1.00 91.31 372 ASN A O 1
ATOM 3102 N N . ASP A 1 373 ? 6.994 12.626 -22.905 1.00 93.69 373 ASP A N 1
ATOM 3103 C CA . ASP A 1 373 ? 6.458 11.762 -23.948 1.00 93.69 373 ASP A CA 1
ATOM 3104 C C . ASP A 1 373 ? 5.036 12.156 -24.363 1.00 93.69 373 ASP A C 1
ATOM 3106 O O . ASP A 1 373 ? 4.146 12.356 -23.531 1.00 93.69 373 ASP A O 1
ATOM 3110 N N . LEU A 1 374 ? 4.806 12.222 -25.676 1.00 92.00 374 LEU A N 1
ATOM 3111 C CA . LEU A 1 374 ? 3.509 12.595 -26.238 1.00 92.00 374 LEU A CA 1
ATOM 3112 C C . LEU A 1 374 ? 2.407 11.587 -25.888 1.00 92.00 374 LEU A C 1
ATOM 3114 O O . LEU A 1 374 ? 1.283 12.008 -25.616 1.00 92.00 374 LEU A O 1
ATOM 3118 N N . GLN A 1 375 ? 2.706 10.282 -25.872 1.00 93.06 375 GLN A N 1
ATOM 3119 C CA . GLN A 1 375 ? 1.703 9.262 -25.556 1.00 93.06 375 GLN A CA 1
ATOM 3120 C C . GLN A 1 375 ? 1.329 9.317 -24.075 1.00 93.06 375 GLN A C 1
ATOM 3122 O O . GLN A 1 375 ? 0.141 9.318 -23.760 1.00 93.06 375 GLN A O 1
ATOM 3127 N N . THR A 1 376 ? 2.304 9.451 -23.170 1.00 94.56 376 THR A N 1
ATOM 3128 C CA . THR A 1 376 ? 2.024 9.649 -21.740 1.00 94.56 376 THR A CA 1
ATOM 3129 C C . THR A 1 376 ? 1.164 10.889 -21.509 1.00 94.56 376 THR A C 1
ATOM 3131 O O . THR A 1 376 ? 0.144 10.817 -20.824 1.00 94.56 376 THR A O 1
ATOM 3134 N N . ASN A 1 377 ? 1.520 12.017 -22.127 1.00 94.62 377 ASN A N 1
ATOM 3135 C CA . ASN A 1 377 ? 0.750 13.254 -22.006 1.00 94.62 377 ASN A CA 1
ATOM 3136 C C . ASN A 1 377 ? -0.676 13.109 -22.558 1.00 94.62 377 ASN A C 1
ATOM 3138 O O . ASN A 1 377 ? -1.622 13.627 -21.962 1.00 94.62 377 ASN A O 1
ATOM 3142 N N . LEU A 1 378 ? -0.858 12.365 -23.653 1.00 95.94 378 LEU A N 1
ATOM 3143 C CA . LEU A 1 378 ? -2.179 12.052 -24.191 1.00 95.94 378 LEU A CA 1
ATOM 3144 C C . LEU A 1 378 ? -2.990 11.166 -23.235 1.00 95.94 378 LEU A C 1
ATOM 3146 O O . LEU A 1 378 ? -4.166 11.453 -23.015 1.00 95.94 378 LEU A O 1
ATOM 3150 N N . ILE A 1 379 ? -2.381 10.133 -22.642 1.00 96.12 379 ILE A N 1
ATOM 3151 C CA . ILE A 1 379 ? -3.022 9.251 -21.651 1.00 96.12 379 ILE A CA 1
ATOM 3152 C C . ILE A 1 379 ? -3.524 10.077 -20.460 1.00 96.12 379 ILE A C 1
ATOM 3154 O O . ILE A 1 379 ? -4.702 9.998 -20.110 1.00 96.12 379 ILE A O 1
ATOM 3158 N N . LEU A 1 380 ? -2.645 10.898 -19.878 1.00 96.88 380 LEU A N 1
ATOM 3159 C CA . LEU A 1 380 ? -2.945 11.735 -18.717 1.00 96.88 380 LEU A CA 1
ATOM 3160 C C . LEU A 1 380 ? -4.044 12.757 -19.018 1.00 96.88 380 LEU A C 1
ATOM 3162 O O . LEU A 1 380 ? -4.987 12.882 -18.244 1.00 96.88 380 LEU A O 1
ATOM 3166 N N . LYS A 1 381 ? -3.974 13.435 -20.170 1.00 96.31 381 LYS A N 1
ATOM 3167 C CA . LYS A 1 381 ? -4.991 14.410 -20.586 1.00 96.31 381 LYS A CA 1
ATOM 3168 C C . LYS A 1 381 ? -6.344 13.760 -20.875 1.00 96.31 381 LYS A C 1
ATOM 3170 O O . LYS A 1 381 ? -7.371 14.333 -20.536 1.00 96.31 381 LYS A O 1
ATOM 3175 N N . THR A 1 382 ? -6.353 12.587 -21.507 1.00 97.25 382 THR A N 1
ATOM 3176 C CA . THR A 1 382 ? -7.597 11.887 -21.875 1.00 97.25 382 THR A CA 1
ATOM 3177 C C . THR A 1 382 ? -8.344 11.389 -20.644 1.00 97.25 382 THR A C 1
ATOM 3179 O O . THR A 1 382 ? -9.568 11.436 -20.614 1.00 97.25 382 THR A O 1
ATOM 3182 N N . LEU A 1 383 ? -7.612 10.918 -19.632 1.00 96.25 383 LEU A N 1
ATOM 3183 C CA . LEU A 1 383 ? -8.194 10.394 -18.397 1.00 96.25 383 LEU A CA 1
ATOM 3184 C C . LEU A 1 383 ? -8.308 11.436 -17.277 1.00 96.25 383 LEU A C 1
ATOM 3186 O O . LEU A 1 383 ? -8.774 11.090 -16.194 1.00 96.25 383 LEU A O 1
ATOM 3190 N N . ASP A 1 384 ? -7.893 12.678 -17.542 1.00 97.25 384 ASP A N 1
ATOM 3191 C CA . ASP A 1 384 ? -7.851 13.779 -16.578 1.00 97.25 384 ASP A CA 1
ATOM 3192 C C . ASP A 1 384 ? -7.070 13.412 -15.306 1.00 97.25 384 ASP A C 1
ATOM 3194 O O . ASP A 1 384 ? -7.599 13.437 -14.201 1.00 97.25 384 ASP A O 1
ATOM 3198 N N . TYR A 1 385 ? -5.808 13.003 -15.470 1.00 97.94 385 TYR A N 1
ATOM 3199 C CA . TYR A 1 385 ? -4.877 12.703 -14.379 1.00 97.94 385 TYR A CA 1
ATOM 3200 C C . TYR A 1 385 ? -3.603 13.538 -14.480 1.00 97.94 385 TYR A C 1
ATOM 3202 O O . TYR A 1 385 ? -3.173 13.938 -15.562 1.00 97.94 385 TYR A O 1
ATOM 3210 N N . LYS A 1 386 ? -2.935 13.734 -13.341 1.00 97.44 386 LYS A N 1
ATOM 3211 C CA . LYS A 1 386 ? -1.638 14.408 -13.259 1.00 97.44 386 LYS A CA 1
ATOM 3212 C C . LYS A 1 386 ? -0.637 13.581 -12.464 1.00 97.44 386 LYS A C 1
ATOM 3214 O O . LYS A 1 386 ? -0.887 13.231 -11.312 1.00 97.44 386 LYS A O 1
ATOM 3219 N N . ILE A 1 387 ? 0.537 13.340 -13.043 1.00 98.06 387 ILE A N 1
ATOM 3220 C CA . ILE A 1 387 ? 1.676 12.798 -12.295 1.00 98.06 387 ILE A CA 1
ATOM 3221 C C . ILE A 1 387 ? 2.200 13.899 -11.371 1.00 98.06 387 ILE A C 1
ATOM 3223 O O . ILE A 1 387 ? 2.648 14.947 -11.832 1.00 98.06 387 ILE A O 1
ATOM 3227 N N . VAL A 1 388 ? 2.129 13.662 -10.064 1.00 98.12 388 VAL A N 1
ATOM 3228 C CA . VAL A 1 388 ? 2.650 14.580 -9.036 1.00 98.12 388 VAL A CA 1
ATOM 3229 C C . VAL A 1 388 ? 3.961 14.091 -8.436 1.00 98.12 388 VAL A C 1
ATOM 3231 O O . VAL A 1 388 ? 4.654 14.862 -7.780 1.00 98.12 388 VAL A O 1
ATOM 3234 N N . SER A 1 389 ? 4.299 12.818 -8.656 1.00 97.88 389 SER A N 1
ATOM 3235 C CA . SER A 1 389 ? 5.447 12.180 -8.029 1.00 97.88 389 SER A CA 1
ATOM 3236 C C . SER A 1 389 ? 6.012 11.056 -8.897 1.00 97.88 389 SER A C 1
ATOM 3238 O O . SER A 1 389 ? 5.276 10.168 -9.331 1.00 97.88 389 SER A O 1
ATOM 3240 N N . ILE A 1 390 ? 7.325 11.081 -9.129 1.00 98.12 390 ILE A N 1
ATOM 3241 C CA . ILE A 1 390 ? 8.081 9.974 -9.732 1.00 98.12 390 ILE A CA 1
ATOM 3242 C C . ILE A 1 390 ? 9.188 9.595 -8.760 1.00 98.12 390 ILE A C 1
ATOM 3244 O O . ILE A 1 390 ? 9.980 10.448 -8.366 1.00 98.12 390 ILE A O 1
ATOM 3248 N N . ASN A 1 391 ? 9.253 8.321 -8.395 1.00 96.94 391 ASN A N 1
ATOM 3249 C CA . ASN A 1 391 ? 10.157 7.816 -7.373 1.00 96.94 391 ASN A CA 1
ATOM 3250 C C . ASN A 1 391 ? 10.959 6.630 -7.894 1.00 96.94 391 ASN A C 1
ATOM 3252 O O . ASN A 1 391 ? 10.491 5.874 -8.745 1.00 96.94 391 ASN A O 1
ATOM 3256 N N . PHE A 1 392 ? 12.168 6.478 -7.377 1.00 94.25 392 PHE A N 1
ATOM 3257 C CA . PHE A 1 392 ? 13.115 5.464 -7.797 1.00 94.25 392 PHE A CA 1
ATOM 3258 C C . PHE A 1 392 ? 13.713 4.786 -6.572 1.00 94.25 392 PHE A C 1
ATOM 3260 O O . PHE A 1 392 ? 14.217 5.444 -5.665 1.00 94.25 392 PHE A O 1
ATOM 3267 N N . GLN A 1 393 ? 13.651 3.463 -6.544 1.00 91.25 393 GLN A N 1
ATOM 3268 C CA . GLN A 1 393 ? 14.079 2.640 -5.425 1.00 91.25 393 GLN A CA 1
ATOM 3269 C C . GLN A 1 393 ? 15.043 1.574 -5.925 1.00 91.25 393 GLN A C 1
ATOM 3271 O O . GLN A 1 393 ? 14.784 0.901 -6.925 1.00 91.25 393 GLN A O 1
ATOM 3276 N N . ILE A 1 394 ? 16.140 1.396 -5.198 1.00 87.81 394 ILE A N 1
ATOM 3277 C CA . ILE A 1 394 ? 17.109 0.333 -5.444 1.00 87.81 394 ILE A CA 1
ATOM 3278 C C . ILE A 1 394 ? 16.964 -0.705 -4.331 1.00 87.81 394 ILE A C 1
ATOM 3280 O O . ILE A 1 394 ? 16.961 -0.348 -3.156 1.00 87.81 394 ILE A O 1
ATOM 3284 N N . THR A 1 395 ? 16.839 -1.977 -4.707 1.00 83.81 395 THR A N 1
ATOM 3285 C CA . THR A 1 395 ? 16.700 -3.107 -3.779 1.00 83.81 395 THR A CA 1
ATOM 3286 C C . THR A 1 395 ? 17.743 -4.180 -4.060 1.00 83.81 395 THR A C 1
ATOM 3288 O O . THR A 1 395 ? 17.991 -4.537 -5.212 1.00 83.81 395 THR A O 1
ATOM 3291 N N . ASP A 1 396 ? 18.321 -4.746 -3.006 1.00 77.94 396 ASP A N 1
ATOM 3292 C CA . ASP A 1 396 ? 19.173 -5.939 -3.064 1.00 77.94 396 ASP A CA 1
ATOM 3293 C C . ASP A 1 396 ? 18.381 -7.218 -2.727 1.00 77.94 396 ASP A C 1
ATOM 3295 O O . ASP A 1 396 ? 18.892 -8.340 -2.803 1.00 77.94 396 ASP A O 1
ATOM 3299 N N . LYS A 1 397 ? 17.108 -7.074 -2.341 1.00 76.50 397 LYS A N 1
ATOM 3300 C CA . LYS A 1 397 ? 16.282 -8.181 -1.873 1.00 76.50 397 LYS A CA 1
ATOM 3301 C C . LYS A 1 397 ? 15.692 -8.931 -3.048 1.00 76.50 397 LYS A C 1
ATOM 3303 O O . LYS A 1 397 ? 15.082 -8.365 -3.950 1.00 76.50 397 LYS A O 1
ATOM 3308 N N . ILE A 1 398 ? 15.782 -10.255 -2.996 1.00 70.88 398 ILE A N 1
ATOM 3309 C CA . ILE A 1 398 ? 15.158 -11.135 -3.992 1.00 70.88 398 ILE A CA 1
ATOM 3310 C C . ILE A 1 398 ? 13.629 -11.173 -3.825 1.00 70.88 398 ILE A C 1
ATOM 3312 O O . ILE A 1 398 ? 12.906 -11.418 -4.785 1.00 70.88 398 ILE A O 1
ATOM 3316 N N . CYS A 1 399 ? 13.106 -10.903 -2.626 1.00 66.12 399 CYS A N 1
ATOM 3317 C CA . CYS A 1 399 ? 11.684 -11.074 -2.343 1.00 66.12 399 CYS A CA 1
ATOM 3318 C C . CYS A 1 399 ? 10.773 -10.139 -3.167 1.00 66.12 399 CYS A C 1
ATOM 3320 O O . CYS A 1 399 ? 11.143 -9.033 -3.577 1.00 66.12 399 CYS A O 1
ATOM 3322 N N . ASP A 1 400 ? 9.543 -10.600 -3.406 1.00 63.50 400 ASP A N 1
ATOM 3323 C CA . ASP A 1 400 ? 8.529 -9.861 -4.169 1.00 63.50 400 ASP A CA 1
ATOM 3324 C C . ASP A 1 400 ? 7.769 -8.833 -3.322 1.00 63.50 400 ASP A C 1
ATOM 3326 O O . ASP A 1 400 ? 6.982 -8.057 -3.860 1.00 63.50 400 ASP A O 1
ATOM 3330 N N . GLN A 1 401 ? 8.013 -8.758 -2.016 1.00 61.47 401 GLN A N 1
ATOM 3331 C CA . GLN A 1 401 ? 7.457 -7.693 -1.181 1.00 61.47 401 GLN A CA 1
ATOM 3332 C C . GLN A 1 401 ? 8.359 -6.461 -1.279 1.00 61.47 401 GLN A C 1
ATOM 3334 O O . GLN A 1 401 ? 9.578 -6.587 -1.210 1.00 61.47 401 GLN A O 1
ATOM 3339 N N . ILE A 1 402 ? 7.771 -5.290 -1.534 1.00 58.94 402 ILE A N 1
ATOM 3340 C CA . ILE A 1 402 ? 8.492 -4.015 -1.428 1.00 58.94 402 ILE A CA 1
ATOM 3341 C C . ILE A 1 402 ? 8.640 -3.750 0.070 1.00 58.94 402 ILE A C 1
ATOM 3343 O O . ILE A 1 402 ? 7.631 -3.710 0.771 1.00 58.94 402 ILE A O 1
ATOM 3347 N N . GLN A 1 403 ? 9.877 -3.671 0.554 1.00 59.53 403 GLN A N 1
ATOM 3348 C CA . GLN A 1 403 ? 10.157 -3.393 1.960 1.00 59.53 403 GLN A CA 1
ATOM 3349 C C . GLN A 1 403 ? 10.153 -1.878 2.193 1.00 59.53 403 GLN A C 1
ATOM 3351 O O . GLN A 1 403 ? 10.526 -1.099 1.311 1.00 59.53 403 GLN A O 1
ATOM 3356 N N . THR A 1 404 ? 9.707 -1.472 3.377 1.00 57.88 404 THR A N 1
ATOM 3357 C CA . THR A 1 404 ? 9.587 -0.066 3.796 1.00 57.88 404 THR A CA 1
ATOM 3358 C C . THR A 1 404 ? 10.919 0.563 4.190 1.00 57.88 404 THR A C 1
ATOM 3360 O O . THR A 1 404 ? 11.008 1.774 4.288 1.00 57.88 404 THR A O 1
ATOM 3363 N N . ASP A 1 405 ? 11.965 -0.241 4.383 1.00 63.25 405 ASP A N 1
ATOM 3364 C CA . ASP A 1 405 ? 13.212 0.234 4.999 1.00 63.25 405 ASP A CA 1
ATOM 3365 C C . ASP A 1 405 ? 14.277 0.636 3.959 1.00 63.25 405 ASP A C 1
ATOM 3367 O O . ASP A 1 405 ? 15.361 1.107 4.301 1.00 63.25 405 ASP A O 1
ATOM 3371 N N . GLU A 1 406 ? 13.994 0.431 2.670 1.00 73.56 406 GLU A N 1
ATOM 3372 C CA . GLU A 1 406 ? 14.898 0.787 1.575 1.00 73.56 406 GLU A CA 1
ATOM 3373 C C . GLU A 1 406 ? 14.711 2.248 1.163 1.00 73.56 406 GLU A C 1
ATOM 3375 O O . GLU A 1 406 ? 13.593 2.752 1.083 1.00 73.56 406 GLU A O 1
ATOM 3380 N N . LYS A 1 407 ? 15.811 2.939 0.856 1.00 82.69 407 LYS A N 1
ATOM 3381 C CA . LYS A 1 407 ? 15.769 4.356 0.490 1.00 82.69 407 LYS A CA 1
ATOM 3382 C C . LYS A 1 407 ? 15.050 4.557 -0.848 1.00 82.69 407 LYS A C 1
ATOM 3384 O O . LYS A 1 407 ? 15.466 4.013 -1.872 1.00 82.69 407 LYS A O 1
ATOM 3389 N N . VAL A 1 408 ? 14.033 5.415 -0.842 1.00 90.06 408 VAL A N 1
ATOM 3390 C CA . VAL A 1 408 ? 13.342 5.886 -2.046 1.00 90.06 408 VAL A CA 1
ATOM 3391 C C . VAL A 1 408 ? 13.852 7.275 -2.420 1.00 90.06 408 VAL A C 1
ATOM 3393 O O . VAL A 1 408 ? 13.845 8.201 -1.610 1.00 90.06 408 VAL A O 1
ATOM 3396 N N . GLU A 1 409 ? 14.312 7.426 -3.656 1.00 93.75 409 GLU A N 1
ATOM 3397 C CA . GLU A 1 409 ? 14.735 8.700 -4.226 1.00 93.75 409 GLU A CA 1
ATOM 3398 C C . GLU A 1 409 ? 13.582 9.326 -5.011 1.00 93.75 409 GLU A C 1
ATOM 3400 O O . GLU A 1 409 ? 13.034 8.715 -5.929 1.00 93.75 409 GLU A O 1
ATOM 3405 N N . ASN A 1 410 ? 13.214 10.560 -4.673 1.00 96.50 410 ASN A N 1
ATOM 3406 C CA . ASN A 1 410 ? 12.232 11.305 -5.447 1.00 96.50 410 ASN A CA 1
ATOM 3407 C C . ASN A 1 410 ? 12.910 11.966 -6.656 1.00 96.50 410 ASN A C 1
ATOM 3409 O O . ASN A 1 410 ? 13.833 12.764 -6.514 1.00 96.50 410 ASN A O 1
ATOM 3413 N N . LEU A 1 411 ? 12.446 11.617 -7.852 1.00 96.75 411 LEU A N 1
ATOM 3414 C CA . LEU A 1 411 ? 12.979 12.106 -9.118 1.00 96.75 411 LEU A CA 1
ATOM 3415 C C . LEU A 1 411 ? 12.248 13.358 -9.617 1.00 96.75 411 LEU A C 1
ATOM 3417 O O . LEU A 1 411 ? 12.841 14.161 -10.344 1.00 96.75 411 LEU A O 1
ATOM 3421 N N . TYR A 1 412 ? 10.965 13.503 -9.287 1.00 97.56 412 TYR A N 1
ATOM 3422 C CA . TYR A 1 412 ? 10.125 14.602 -9.752 1.00 97.56 412 TYR A CA 1
ATOM 3423 C C . TYR A 1 412 ? 8.976 14.883 -8.785 1.00 97.56 412 TYR A C 1
ATOM 3425 O O . TYR A 1 412 ? 8.324 13.954 -8.301 1.00 97.56 412 TYR A O 1
ATOM 3433 N N . GLY A 1 413 ? 8.677 16.175 -8.635 1.00 96.69 413 GLY A N 1
ATOM 3434 C CA . GLY A 1 413 ? 7.501 16.678 -7.942 1.00 96.69 413 GLY A CA 1
ATOM 3435 C C . GLY A 1 413 ? 7.592 16.528 -6.428 1.00 96.69 413 GLY A C 1
ATOM 3436 O O . GLY A 1 413 ? 8.626 16.791 -5.822 1.00 96.69 413 GLY A O 1
ATOM 3437 N N . GLN A 1 414 ? 6.471 16.159 -5.823 1.00 94.56 414 GLN A N 1
ATOM 3438 C CA . GLN A 1 414 ? 6.341 15.916 -4.387 1.00 94.56 414 GLN A CA 1
ATOM 3439 C C . GLN A 1 414 ? 6.615 14.442 -4.067 1.00 94.56 414 GLN A C 1
ATOM 3441 O O . GLN A 1 414 ? 6.560 13.579 -4.942 1.00 94.56 414 GLN A O 1
ATOM 3446 N N . ASN A 1 415 ? 6.891 14.122 -2.805 1.00 93.06 415 ASN A N 1
ATOM 3447 C CA . ASN A 1 415 ? 7.134 12.754 -2.328 1.00 93.06 415 ASN A CA 1
ATOM 3448 C C . ASN A 1 415 ? 5.854 12.027 -1.868 1.00 93.06 415 ASN A C 1
ATOM 3450 O O . ASN A 1 415 ? 5.939 11.006 -1.192 1.00 93.06 415 ASN A O 1
ATOM 3454 N N . PHE A 1 416 ? 4.675 12.540 -2.219 1.00 95.44 416 PHE A N 1
ATOM 3455 C CA . PHE A 1 416 ? 3.377 11.944 -1.905 1.00 95.44 416 PHE A CA 1
ATOM 3456 C C . PHE A 1 416 ? 2.356 12.250 -3.004 1.00 95.44 416 PHE A C 1
ATOM 3458 O O . PHE A 1 416 ? 2.568 13.139 -3.826 1.00 95.44 416 PHE A O 1
ATOM 3465 N N . TYR A 1 417 ? 1.226 11.552 -3.003 1.00 96.50 417 TYR A N 1
ATOM 3466 C CA . TYR A 1 417 ? -0.007 12.041 -3.627 1.00 96.50 417 TYR A CA 1
ATOM 3467 C C . TYR A 1 417 ? -1.072 12.235 -2.550 1.00 96.50 417 TYR A C 1
ATOM 3469 O O . TYR A 1 417 ? -0.974 11.656 -1.468 1.00 96.50 417 TYR A O 1
ATOM 3477 N N . GLU A 1 418 ? -2.066 13.064 -2.834 1.00 97.00 418 GLU A N 1
ATOM 3478 C CA . GLU A 1 418 ? -3.191 13.292 -1.936 1.00 97.00 418 GLU A CA 1
ATOM 3479 C C . GLU A 1 418 ? -4.356 12.373 -2.297 1.00 97.00 418 GLU A C 1
ATOM 3481 O O . GLU A 1 418 ? -4.786 12.328 -3.450 1.00 97.00 418 GLU A O 1
ATOM 3486 N N . GLU A 1 419 ? -4.892 11.665 -1.309 1.00 96.56 419 GLU A N 1
ATOM 3487 C CA . GLU A 1 419 ? -6.130 10.894 -1.414 1.00 96.56 419 GLU A CA 1
ATOM 3488 C C . GLU A 1 419 ? -7.178 11.461 -0.459 1.00 96.56 419 GLU A C 1
ATOM 3490 O O . GLU A 1 419 ? -6.849 11.896 0.644 1.00 96.56 419 GLU A O 1
ATOM 3495 N N . LYS A 1 420 ? -8.448 11.431 -0.865 1.00 97.31 420 LYS A N 1
ATOM 3496 C CA . LYS A 1 420 ? -9.568 11.742 0.026 1.00 97.31 420 LYS A CA 1
ATOM 3497 C C . LYS A 1 420 ? -10.245 10.459 0.472 1.00 97.31 420 LYS A C 1
ATOM 3499 O O . LYS A 1 420 ? -10.582 9.621 -0.364 1.00 97.31 420 LYS A O 1
ATOM 3504 N N . VAL A 1 421 ? -10.447 10.328 1.777 1.00 96.81 421 VAL A N 1
ATOM 3505 C CA . VAL A 1 421 ? -11.204 9.231 2.384 1.00 96.81 421 VAL A CA 1
ATOM 3506 C C . VAL A 1 421 ? -12.152 9.839 3.403 1.00 96.81 421 VAL A C 1
ATOM 3508 O O . VAL A 1 421 ? -11.700 10.468 4.363 1.00 96.81 421 VAL A O 1
ATOM 3511 N N . LEU A 1 422 ? -13.458 9.661 3.196 1.00 95.88 422 LEU A N 1
ATOM 3512 C CA . LEU A 1 422 ? -14.487 10.427 3.905 1.00 95.88 422 LEU A CA 1
ATOM 3513 C C . LEU A 1 422 ? -14.212 11.939 3.750 1.00 95.88 422 LEU A C 1
ATOM 3515 O O . LEU A 1 422 ? -13.884 12.406 2.659 1.00 95.88 422 LEU A O 1
ATOM 3519 N N . ASP A 1 423 ? -14.307 12.697 4.839 1.00 96.06 423 ASP A N 1
ATOM 3520 C CA . ASP A 1 423 ? -14.086 14.146 4.861 1.00 96.06 423 ASP A CA 1
ATOM 3521 C C . ASP A 1 423 ? -12.602 14.536 5.007 1.00 96.06 423 ASP A C 1
ATOM 3523 O O . ASP A 1 423 ? -12.273 15.717 5.129 1.00 96.06 423 ASP A O 1
ATOM 3527 N N . TYR A 1 424 ? -11.693 13.556 4.993 1.00 98.06 424 TYR A N 1
ATOM 3528 C CA . TYR A 1 424 ? -10.285 13.742 5.332 1.00 98.06 424 TYR A CA 1
ATOM 3529 C C . TYR A 1 424 ? -9.369 13.578 4.120 1.00 98.06 424 TYR A C 1
ATOM 3531 O O . TYR A 1 424 ? -9.640 12.806 3.199 1.00 98.06 424 TYR A O 1
ATOM 3539 N N . THR A 1 425 ? -8.255 14.310 4.133 1.00 97.81 425 THR A N 1
ATOM 3540 C CA . THR A 1 425 ? -7.217 14.252 3.095 1.00 97.81 425 THR A CA 1
ATOM 3541 C C . THR A 1 425 ? -5.963 13.585 3.644 1.00 97.81 425 THR A C 1
ATOM 3543 O O . THR A 1 425 ? -5.498 13.927 4.725 1.00 97.81 425 THR A O 1
ATOM 3546 N N . PHE A 1 426 ? -5.391 12.651 2.893 1.00 97.69 426 PHE A N 1
ATOM 3547 C CA . PHE A 1 426 ? -4.202 11.895 3.269 1.00 97.69 426 PHE A CA 1
ATOM 3548 C C . PHE A 1 426 ? -3.086 12.144 2.267 1.00 97.69 426 PHE A C 1
ATOM 3550 O O . PHE A 1 426 ? -3.282 11.970 1.067 1.00 97.69 426 PHE A O 1
ATOM 3557 N N . GLN A 1 427 ? -1.902 12.488 2.761 1.00 96.69 427 GLN A N 1
ATOM 3558 C CA . GLN A 1 427 ? -0.662 12.421 2.003 1.00 96.69 427 GLN A CA 1
ATOM 3559 C C . GLN A 1 427 ? -0.130 10.990 2.065 1.00 96.69 427 GLN A C 1
ATOM 3561 O O . GLN A 1 427 ? 0.089 10.424 3.139 1.00 96.69 427 GLN A O 1
ATOM 3566 N N . VAL A 1 428 ? 0.048 10.388 0.893 1.00 94.94 428 VAL A N 1
ATOM 3567 C CA . VAL A 1 428 ? 0.418 8.981 0.745 1.00 94.94 428 VAL A CA 1
ATOM 3568 C C . VAL A 1 428 ? 1.775 8.882 0.064 1.00 94.94 428 VAL A C 1
ATOM 3570 O O . VAL A 1 428 ? 1.908 9.209 -1.120 1.00 94.94 428 VAL A O 1
ATOM 3573 N N . SER A 1 429 ? 2.783 8.407 0.799 1.00 92.88 429 SER A N 1
ATOM 3574 C CA . SER A 1 429 ? 4.141 8.217 0.282 1.00 92.88 429 SER A CA 1
ATOM 3575 C C . SER A 1 429 ? 4.242 6.963 -0.614 1.00 92.88 429 SER A C 1
ATOM 3577 O O . SER A 1 429 ? 3.338 6.109 -0.631 1.00 92.88 429 SER A O 1
ATOM 3579 N N . PRO A 1 430 ? 5.345 6.786 -1.371 1.00 90.62 430 PRO A N 1
ATOM 3580 C CA . PRO A 1 430 ? 5.603 5.579 -2.158 1.00 90.62 430 PRO A CA 1
ATOM 3581 C C . PRO A 1 430 ? 5.561 4.295 -1.323 1.00 90.62 430 PRO A C 1
ATOM 3583 O O . PRO A 1 430 ? 5.032 3.282 -1.788 1.00 90.62 430 PRO A O 1
ATOM 3586 N N . GLN A 1 431 ? 6.037 4.347 -0.078 1.00 87.31 431 GLN A N 1
ATOM 3587 C CA . GLN A 1 431 ? 6.111 3.201 0.833 1.00 87.31 431 GLN A CA 1
ATOM 3588 C C . GLN A 1 431 ? 4.914 3.101 1.786 1.00 87.31 431 GLN A C 1
ATOM 3590 O O . GLN A 1 431 ? 4.648 2.013 2.293 1.00 87.31 431 GLN A O 1
ATOM 3595 N N . SER A 1 432 ? 4.125 4.171 1.962 1.00 88.19 432 SER A N 1
ATOM 3596 C CA . SER A 1 432 ? 2.912 4.130 2.786 1.00 88.19 432 SER A CA 1
ATOM 3597 C C . SER A 1 432 ? 1.918 3.069 2.304 1.00 88.19 432 SER A C 1
ATOM 3599 O O . SER A 1 432 ? 1.569 2.998 1.116 1.00 88.19 432 SER A O 1
ATOM 3601 N N . PHE A 1 433 ? 1.402 2.283 3.248 1.00 87.88 433 PHE A N 1
ATOM 3602 C CA . PHE A 1 433 ? 0.245 1.434 3.011 1.00 87.88 433 PHE A CA 1
ATOM 3603 C C . PHE A 1 433 ? -1.036 2.274 3.007 1.00 87.88 433 PHE A C 1
ATOM 3605 O O . PHE A 1 433 ? -1.229 3.148 3.849 1.00 87.88 433 PHE A O 1
ATOM 3612 N N . MET A 1 434 ? -1.917 1.975 2.059 1.00 89.44 434 MET A N 1
ATOM 3613 C CA . MET A 1 434 ? -3.291 2.452 2.030 1.00 89.44 434 MET A CA 1
ATOM 3614 C C . MET A 1 434 ? -4.184 1.336 1.519 1.00 89.44 434 MET A C 1
ATOM 3616 O O . MET A 1 434 ? -3.764 0.505 0.705 1.00 89.44 434 MET A O 1
ATOM 3620 N N . GLN A 1 435 ? -5.426 1.326 1.990 1.00 93.44 435 GLN A N 1
ATOM 3621 C CA . GLN A 1 435 ? -6.400 0.355 1.531 1.00 93.44 435 GLN A CA 1
ATOM 3622 C C . GLN A 1 435 ? -6.640 0.523 0.030 1.00 93.44 435 GLN A C 1
ATOM 3624 O O . GLN A 1 435 ? -6.915 1.617 -0.463 1.00 93.44 435 GLN A O 1
ATOM 3629 N N . SER A 1 436 ? -6.547 -0.591 -0.699 1.00 92.50 436 SER A N 1
ATOM 3630 C CA . SER A 1 436 ? -6.567 -0.578 -2.168 1.00 92.50 436 SER A CA 1
ATOM 3631 C C . SER A 1 436 ? -7.899 -0.131 -2.783 1.00 92.50 436 SER A C 1
ATOM 3633 O O . SER A 1 436 ? -7.958 0.106 -3.982 1.00 92.50 436 SER A O 1
ATOM 3635 N N . HIS A 1 437 ? -8.964 -0.054 -1.982 1.00 95.38 437 HIS A N 1
ATOM 3636 C CA . HIS A 1 437 ? -10.314 0.285 -2.415 1.00 95.38 437 HIS A CA 1
ATOM 3637 C C . HIS A 1 437 ? -10.879 1.372 -1.500 1.00 95.38 437 HIS A C 1
ATOM 3639 O O . HIS A 1 437 ? -11.473 1.074 -0.462 1.00 95.38 437 HIS A O 1
ATOM 3645 N N . THR A 1 438 ? -10.708 2.634 -1.895 1.00 95.31 438 THR A N 1
ATOM 3646 C CA . THR A 1 438 ? -11.070 3.801 -1.075 1.00 95.31 438 THR A CA 1
ATOM 3647 C C . THR A 1 438 ? -12.522 3.734 -0.590 1.00 95.31 438 THR A C 1
ATOM 3649 O O . THR A 1 438 ? -12.771 3.770 0.608 1.00 95.31 438 THR A O 1
ATOM 3652 N N . LYS A 1 439 ? -13.475 3.482 -1.493 1.00 95.31 439 LYS A N 1
ATOM 3653 C CA . LYS A 1 439 ? -14.913 3.430 -1.180 1.00 95.31 439 LYS A CA 1
ATOM 3654 C C . LYS A 1 439 ? -15.338 2.343 -0.193 1.00 95.31 439 LYS A C 1
ATOM 3656 O O . LYS A 1 439 ? -16.073 2.607 0.754 1.00 95.31 439 LYS A O 1
ATOM 3661 N N . MET A 1 440 ? -14.806 1.130 -0.330 1.00 95.94 440 MET A N 1
ATOM 3662 C CA . MET A 1 440 ? -15.053 0.088 0.671 1.00 95.94 440 MET A CA 1
ATOM 3663 C C . MET A 1 440 ? -14.368 0.379 2.009 1.00 95.94 440 MET A C 1
ATOM 3665 O O . MET A 1 440 ? -14.860 -0.059 3.047 1.00 95.94 440 MET A O 1
ATOM 3669 N N . SER A 1 441 ? -13.276 1.144 2.001 1.00 95.75 441 SER A N 1
ATOM 3670 C CA . SER A 1 441 ? -12.603 1.589 3.227 1.00 95.75 441 SER A CA 1
ATOM 3671 C C . SER A 1 441 ? -13.441 2.629 3.969 1.00 95.75 441 SER A C 1
ATOM 3673 O O . SER A 1 441 ? -13.607 2.516 5.176 1.00 95.75 441 SER A O 1
ATOM 3675 N N . GLU A 1 442 ? -14.070 3.566 3.254 1.00 96.38 442 GLU A N 1
ATOM 3676 C CA . GLU A 1 442 ? -15.037 4.520 3.822 1.00 96.38 442 GLU A CA 1
ATOM 3677 C C . GLU A 1 442 ? -16.188 3.796 4.539 1.00 96.38 442 GLU A C 1
ATOM 3679 O O . GLU A 1 442 ? -16.514 4.122 5.686 1.00 96.38 442 GLU A O 1
ATOM 3684 N N . LYS A 1 443 ? -16.757 2.756 3.908 1.00 96.44 443 LYS A N 1
ATOM 3685 C CA . LYS A 1 443 ? -17.789 1.908 4.529 1.00 96.44 443 LYS A CA 1
ATOM 3686 C C . LYS A 1 443 ? -17.249 1.163 5.756 1.00 96.44 443 LYS A C 1
ATOM 3688 O O . LYS A 1 443 ? -17.919 1.141 6.786 1.00 96.44 443 LYS A O 1
ATOM 3693 N N . LEU A 1 444 ? -16.039 0.598 5.677 1.00 96.00 444 LEU A N 1
ATOM 3694 C CA . LEU A 1 444 ? -15.386 -0.096 6.796 1.00 96.00 444 LEU A CA 1
ATOM 3695 C C . LEU A 1 444 ? -15.176 0.832 8.000 1.00 96.00 444 LEU A C 1
ATOM 3697 O O . LEU A 1 444 ? -15.548 0.476 9.114 1.00 96.00 444 LEU A O 1
ATOM 3701 N N . TYR A 1 445 ? -14.619 2.024 7.792 1.00 96.12 445 TYR A N 1
ATOM 3702 C CA . TYR A 1 445 ? -14.331 2.970 8.874 1.00 96.12 445 TYR A CA 1
ATOM 3703 C C . TYR A 1 445 ? -15.613 3.529 9.492 1.00 96.12 445 TYR A C 1
ATOM 3705 O O . TYR A 1 445 ? -15.721 3.635 10.714 1.00 96.12 445 TYR A O 1
ATOM 3713 N N . THR A 1 446 ? -16.627 3.794 8.664 1.00 94.69 446 THR A N 1
ATOM 3714 C CA . THR A 1 446 ? -17.960 4.187 9.140 1.00 94.69 446 THR A CA 1
ATOM 3715 C C . THR A 1 446 ? -18.587 3.086 9.994 1.00 94.69 446 THR A C 1
ATOM 3717 O O . THR A 1 446 ? -19.153 3.373 11.049 1.00 94.69 446 THR A O 1
ATOM 3720 N N . TYR A 1 447 ? -18.452 1.823 9.576 1.00 94.00 447 TYR A N 1
ATOM 3721 C CA . TYR A 1 447 ? -18.935 0.675 10.335 1.00 94.00 447 TYR A CA 1
ATOM 3722 C C . TYR A 1 447 ? -18.207 0.529 11.676 1.00 94.00 447 TYR A C 1
ATOM 3724 O O . TYR A 1 447 ? -18.871 0.428 12.704 1.00 94.00 447 TYR A O 1
ATOM 3732 N N . ILE A 1 448 ? -16.869 0.607 11.690 1.00 93.56 448 ILE A N 1
ATOM 3733 C CA . ILE A 1 448 ? -16.055 0.580 12.920 1.00 93.56 448 ILE A CA 1
ATOM 3734 C C . ILE A 1 448 ? -16.531 1.657 13.903 1.00 93.56 448 ILE A C 1
ATOM 3736 O O . ILE A 1 448 ? -16.793 1.369 15.067 1.00 93.56 448 ILE A O 1
ATOM 3740 N N . ALA A 1 449 ? -16.722 2.890 13.435 1.00 92.38 449 ALA A N 1
ATOM 3741 C CA . ALA A 1 449 ? -17.224 3.967 14.280 1.00 92.38 449 ALA A CA 1
ATOM 3742 C C . ALA A 1 449 ? -18.676 3.761 14.750 1.00 92.38 449 ALA A C 1
ATOM 3744 O O . ALA A 1 449 ? -19.084 4.360 15.746 1.00 92.38 449 ALA A O 1
ATOM 3745 N N . GLY A 1 450 ? -19.480 2.990 14.014 1.00 91.44 450 GLY A N 1
ATOM 3746 C CA . GLY A 1 450 ? -20.878 2.694 14.323 1.00 91.44 450 GLY A CA 1
ATOM 3747 C C . GLY A 1 450 ? -21.061 1.576 15.350 1.00 91.44 450 GLY A C 1
ATOM 3748 O O . GLY A 1 450 ? -21.971 1.667 16.170 1.00 91.44 450 GLY A O 1
ATOM 3749 N N . ILE A 1 451 ? -20.197 0.555 15.333 1.00 89.94 451 ILE A N 1
ATOM 3750 C CA . ILE A 1 451 ? -20.273 -0.582 16.268 1.00 89.94 451 ILE A CA 1
ATOM 3751 C C . ILE A 1 451 ? -19.787 -0.245 17.679 1.00 89.94 451 ILE A C 1
ATOM 3753 O O . ILE A 1 451 ? -20.154 -0.935 18.625 1.00 89.94 451 ILE A O 1
ATOM 3757 N N . ILE A 1 452 ? -18.981 0.807 17.826 1.00 88.31 452 ILE A N 1
ATOM 3758 C CA . ILE A 1 452 ? -18.582 1.355 19.124 1.00 88.31 452 ILE A CA 1
ATOM 3759 C C . ILE A 1 452 ? -19.796 2.139 19.651 1.00 88.31 452 ILE A C 1
ATOM 3761 O O . ILE A 1 452 ? -20.038 3.279 19.245 1.00 88.31 452 ILE A O 1
ATOM 3765 N N . GLN A 1 453 ? -20.633 1.468 20.447 1.00 72.81 453 GLN A N 1
ATOM 3766 C CA . GLN A 1 453 ? -21.926 1.962 20.954 1.00 72.81 453 GLN A CA 1
ATOM 3767 C C . GLN A 1 453 ? -21.798 2.783 22.244 1.00 72.81 453 GLN A C 1
ATOM 3769 O O . GLN A 1 453 ? -22.791 3.282 22.772 1.00 72.81 453 GLN A O 1
ATOM 3774 N N . GLU A 1 454 ? -20.589 2.889 22.782 1.00 70.69 454 GLU A N 1
ATOM 3775 C CA . GLU A 1 454 ? -20.276 3.637 23.983 1.00 70.69 454 GLU A CA 1
ATOM 3776 C C . GLU A 1 454 ? -20.608 5.127 23.839 1.00 70.69 454 GLU A C 1
ATOM 3778 O O . GLU A 1 454 ? -20.737 5.660 22.736 1.00 70.69 454 GLU A O 1
ATOM 3783 N N . ASP A 1 455 ? -20.703 5.810 24.984 1.00 81.38 455 ASP A N 1
ATOM 3784 C CA . ASP A 1 455 ? -20.672 7.268 25.032 1.00 81.38 455 ASP A CA 1
ATOM 3785 C C . ASP A 1 455 ? -19.361 7.746 24.397 1.00 81.38 455 ASP A C 1
ATOM 3787 O O . ASP A 1 455 ? -18.286 7.691 25.008 1.00 81.38 455 ASP A O 1
ATOM 3791 N N . LYS A 1 456 ? -19.441 8.109 23.115 1.00 80.88 456 LYS A N 1
ATOM 3792 C CA . LYS A 1 456 ? -18.264 8.348 22.282 1.00 80.88 456 LYS A CA 1
ATOM 3793 C C . LYS A 1 456 ? -17.479 9.558 22.786 1.00 80.88 456 LYS A C 1
ATOM 3795 O O . LYS A 1 456 ? -16.250 9.515 22.799 1.00 80.88 456 LYS A O 1
ATOM 3800 N N . GLU A 1 457 ? -18.177 10.549 23.343 1.00 82.75 457 GLU A N 1
ATOM 3801 C CA . GLU A 1 457 ? -17.597 11.733 23.992 1.00 82.75 457 GLU A CA 1
ATOM 3802 C C . GLU A 1 457 ? -16.796 11.386 25.258 1.00 82.75 457 GLU A C 1
ATOM 3804 O O . GLU A 1 457 ? -15.961 12.169 25.714 1.00 82.75 457 GLU A O 1
ATOM 3809 N N . ASN A 1 458 ? -16.990 10.183 25.804 1.00 89.75 458 ASN A N 1
ATOM 3810 C CA . ASN A 1 458 ? -16.260 9.668 26.953 1.00 89.75 458 ASN A CA 1
ATOM 3811 C C . ASN A 1 458 ? -15.451 8.391 26.647 1.00 89.75 458 ASN A C 1
ATOM 3813 O O . ASN A 1 458 ? -15.042 7.669 27.560 1.00 89.75 458 ASN A O 1
ATOM 3817 N N . THR A 1 459 ? -15.195 8.107 25.369 1.00 93.81 459 THR A N 1
ATOM 3818 C CA . THR A 1 459 ? -14.461 6.913 24.930 1.00 93.81 459 THR A CA 1
ATOM 3819 C C . THR A 1 459 ? -13.098 7.281 24.354 1.00 93.81 459 THR A C 1
ATOM 3821 O O . THR A 1 459 ? -12.979 8.195 23.540 1.00 93.81 459 THR A O 1
ATOM 3824 N N . ILE A 1 460 ? -12.072 6.544 24.779 1.00 95.25 460 ILE A N 1
ATOM 3825 C CA . ILE A 1 460 ? -10.683 6.659 24.336 1.00 95.25 460 ILE A CA 1
ATOM 3826 C C . ILE A 1 460 ? -10.350 5.452 23.464 1.00 95.25 460 ILE A C 1
ATOM 3828 O O . ILE A 1 460 ? -10.501 4.303 23.892 1.00 95.25 460 ILE A O 1
ATOM 3832 N N . ILE A 1 461 ? -9.885 5.720 22.248 1.00 96.69 461 ILE A N 1
ATOM 3833 C CA . ILE A 1 461 ? -9.527 4.695 21.269 1.00 96.69 461 ILE A CA 1
ATOM 3834 C C . ILE A 1 461 ? -8.022 4.444 21.300 1.00 96.69 461 ILE A C 1
ATOM 3836 O O . ILE A 1 461 ? -7.226 5.369 21.176 1.00 96.69 461 ILE A O 1
ATOM 3840 N N . PHE A 1 462 ? -7.630 3.178 21.385 1.00 97.12 462 PHE A N 1
ATOM 3841 C CA . PHE A 1 462 ? -6.284 2.721 21.065 1.00 97.12 462 PHE A CA 1
ATOM 3842 C C . PHE A 1 462 ? -6.281 2.113 19.661 1.00 97.12 462 PHE A C 1
ATOM 3844 O O . PHE A 1 462 ? -6.806 1.019 19.464 1.00 97.12 462 PHE A O 1
ATOM 3851 N N . ASP A 1 463 ? -5.713 2.827 18.692 1.00 97.62 463 ASP A N 1
ATOM 3852 C CA . ASP A 1 463 ? -5.555 2.385 17.303 1.00 97.62 463 ASP A CA 1
ATOM 3853 C C . ASP A 1 463 ? -4.220 1.630 17.165 1.00 97.62 463 ASP A C 1
ATOM 3855 O O . ASP A 1 463 ? -3.138 2.218 17.132 1.00 97.62 463 ASP A O 1
ATOM 3859 N N . LEU A 1 464 ? -4.278 0.302 17.207 1.00 97.00 464 LEU A N 1
ATOM 3860 C CA . LEU A 1 464 ? -3.115 -0.579 17.279 1.00 97.00 464 LEU A CA 1
ATOM 3861 C C . LEU A 1 464 ? -2.716 -1.051 15.883 1.00 97.00 464 LEU A C 1
ATOM 3863 O O . LEU A 1 464 ? -3.553 -1.578 15.149 1.00 97.00 464 LEU A O 1
ATOM 3867 N N . CYS A 1 465 ? -1.419 -0.952 15.572 1.00 95.44 465 CYS A N 1
ATOM 3868 C CA . CYS A 1 465 ? -0.908 -1.119 14.208 1.00 95.44 465 CYS A CA 1
ATOM 3869 C C . CYS A 1 465 ? -1.531 -0.082 13.260 1.00 95.44 465 CYS A C 1
ATOM 3871 O O . CYS A 1 465 ? -1.966 -0.413 12.160 1.00 95.44 465 CYS A O 1
ATOM 3873 N N . CYS A 1 466 ? -1.609 1.173 13.716 1.00 95.88 466 CYS A N 1
ATOM 3874 C CA . CYS A 1 466 ? -2.388 2.211 13.041 1.00 95.88 466 CYS A CA 1
ATOM 3875 C C . CYS A 1 466 ? -1.830 2.628 11.668 1.00 95.88 466 CYS A C 1
ATOM 3877 O O . CYS A 1 466 ? -2.512 3.333 10.914 1.00 95.88 466 CYS A O 1
ATOM 3879 N N . GLY A 1 467 ? -0.604 2.224 11.312 1.00 94.44 467 GLY A N 1
ATOM 3880 C CA . GLY A 1 467 ? 0.030 2.588 10.052 1.00 94.44 467 GLY A CA 1
ATOM 3881 C C . GLY A 1 467 ? 0.109 4.105 9.885 1.00 94.44 467 GLY A C 1
ATOM 3882 O O . GLY A 1 467 ? 0.685 4.807 10.709 1.00 94.44 467 GLY A O 1
ATOM 3883 N N . THR A 1 468 ? -0.485 4.630 8.812 1.00 94.69 468 THR A N 1
ATOM 3884 C CA . THR A 1 468 ? -0.555 6.078 8.539 1.00 94.69 468 THR A CA 1
ATOM 3885 C C . THR A 1 468 ? -1.734 6.782 9.228 1.00 94.69 468 THR A C 1
ATOM 3887 O O . THR A 1 468 ? -2.084 7.902 8.854 1.00 94.69 468 THR A O 1
ATOM 3890 N N . GLY A 1 469 ? -2.366 6.133 10.213 1.00 95.94 469 GLY A N 1
ATOM 3891 C CA . GLY A 1 469 ? -3.442 6.694 11.035 1.00 95.94 469 GLY A CA 1
ATOM 3892 C C . GLY A 1 469 ? -4.805 6.758 10.346 1.00 95.94 469 GLY A C 1
ATOM 3893 O O . GLY A 1 469 ? -5.661 7.525 10.770 1.00 95.94 469 GLY A O 1
ATOM 3894 N N . THR A 1 470 ? -5.018 5.995 9.268 1.00 96.62 470 THR A N 1
ATOM 3895 C CA . THR A 1 470 ? -6.244 6.079 8.443 1.00 96.62 470 THR A CA 1
ATOM 3896 C C . THR A 1 470 ? -7.529 5.857 9.234 1.00 96.62 470 THR A C 1
ATOM 3898 O O . THR A 1 470 ? -8.449 6.663 9.116 1.00 96.62 470 THR A O 1
ATOM 3901 N N . ILE A 1 471 ? -7.583 4.818 10.073 1.00 97.31 471 ILE A N 1
ATOM 3902 C CA . ILE A 1 471 ? -8.761 4.533 10.899 1.00 97.31 471 ILE A CA 1
ATOM 3903 C C . ILE A 1 471 ? -8.947 5.640 11.936 1.00 97.31 471 ILE A C 1
ATOM 3905 O O . ILE A 1 471 ? -9.998 6.279 11.936 1.00 97.31 471 ILE A O 1
ATOM 3909 N N . GLY A 1 472 ? -7.931 5.900 12.771 1.00 97.50 472 GLY A N 1
ATOM 3910 C CA . GLY A 1 472 ? -7.985 6.929 13.808 1.00 97.50 472 GLY A CA 1
ATOM 3911 C C . GLY A 1 472 ? -8.391 8.309 13.282 1.00 97.50 472 GLY A C 1
ATOM 3912 O O . GLY A 1 472 ? -9.309 8.915 13.825 1.00 97.50 472 GLY A O 1
ATOM 3913 N N . ILE A 1 473 ? -7.802 8.774 12.174 1.00 98.19 473 ILE A N 1
ATOM 3914 C CA . ILE A 1 473 ? -8.140 10.063 11.543 1.00 98.19 473 ILE A CA 1
ATOM 3915 C C . ILE A 1 473 ? -9.612 10.099 11.131 1.00 98.19 473 ILE A C 1
ATOM 3917 O O . ILE A 1 473 ? -10.323 11.043 11.470 1.00 98.19 473 ILE A O 1
ATOM 3921 N N . CYS A 1 474 ? -10.085 9.055 10.445 1.00 97.50 474 CYS A N 1
ATOM 3922 C CA . CYS A 1 474 ? -11.449 8.987 9.923 1.00 97.50 474 CYS A CA 1
ATOM 3923 C C . CYS A 1 474 ? -12.537 8.936 11.007 1.00 97.50 474 CYS A C 1
ATOM 3925 O O . CYS A 1 474 ? -13.706 9.176 10.702 1.00 97.50 474 CYS A O 1
ATOM 3927 N N . ILE A 1 475 ? -12.177 8.611 12.251 1.00 95.94 475 ILE A N 1
ATOM 3928 C CA . ILE A 1 475 ? -13.121 8.505 13.370 1.00 95.94 475 ILE A CA 1
ATOM 3929 C C . ILE A 1 475 ? -12.870 9.538 14.480 1.00 95.94 475 ILE A C 1
ATOM 3931 O O . ILE A 1 475 ? -13.645 9.594 15.434 1.00 95.94 475 ILE A O 1
ATOM 3935 N N . ALA A 1 476 ? -11.827 10.366 14.361 1.00 96.00 476 ALA A N 1
ATOM 3936 C CA . ALA A 1 476 ? -11.362 11.278 15.409 1.00 96.00 476 ALA A CA 1
ATOM 3937 C C . ALA A 1 476 ? -12.433 12.239 15.926 1.00 96.00 476 ALA A C 1
ATOM 3939 O O . ALA A 1 476 ? -12.515 12.482 17.127 1.00 96.00 476 ALA A O 1
ATOM 3940 N N . ASN A 1 477 ? -13.308 12.728 15.044 1.00 93.62 477 ASN A N 1
ATOM 3941 C CA . ASN A 1 477 ? -14.379 13.659 15.406 1.00 93.62 477 ASN A CA 1
ATOM 3942 C C . ASN A 1 477 ? -15.512 13.039 16.242 1.00 93.62 477 ASN A C 1
ATOM 3944 O O . ASN A 1 477 ? -16.419 13.758 16.654 1.00 93.62 477 ASN A O 1
ATOM 3948 N N . LYS A 1 478 ? -15.506 11.719 16.454 1.00 92.62 478 LYS A N 1
ATOM 3949 C CA . LYS A 1 478 ? -16.537 11.018 17.227 1.00 92.62 478 LYS A CA 1
ATOM 3950 C C . LYS A 1 478 ? -16.089 10.700 18.645 1.00 92.62 478 LYS A C 1
ATOM 3952 O O . LYS A 1 478 ? -16.956 10.505 19.483 1.00 92.62 478 LYS A O 1
ATOM 3957 N N . PHE A 1 479 ? -14.787 10.600 18.899 1.00 94.94 479 PHE A N 1
ATOM 3958 C CA . PHE A 1 479 ? -14.251 10.064 20.149 1.00 94.94 479 PHE A CA 1
ATOM 3959 C C . PHE A 1 479 ? -13.524 11.125 20.963 1.00 94.94 479 PHE A C 1
ATOM 3961 O O . PHE A 1 479 ? -13.090 12.140 20.426 1.00 94.94 479 PHE A O 1
ATOM 3968 N N . LYS A 1 480 ? -13.380 10.885 22.268 1.00 94.75 480 LYS A N 1
ATOM 3969 C CA . LYS A 1 480 ? -12.722 11.825 23.177 1.00 94.75 480 LYS A CA 1
ATOM 3970 C C . LYS A 1 480 ? -11.249 12.007 22.834 1.00 94.75 480 LYS A C 1
ATOM 3972 O O . LYS A 1 480 ? -10.803 13.121 22.607 1.00 94.75 480 LYS A O 1
ATOM 3977 N N . GLU A 1 481 ? -10.519 10.897 22.785 1.00 96.19 481 GLU A N 1
ATOM 3978 C CA . GLU A 1 481 ? -9.086 10.835 22.496 1.00 96.19 481 GLU A CA 1
ATOM 3979 C C . GLU A 1 481 ? -8.786 9.579 21.684 1.00 96.19 481 GLU A C 1
ATOM 3981 O O . GLU A 1 481 ? -9.412 8.532 21.877 1.00 96.19 481 GLU A O 1
ATOM 3986 N N . ILE A 1 482 ? -7.787 9.667 20.814 1.00 97.81 482 ILE A N 1
ATOM 3987 C CA . ILE A 1 482 ? -7.261 8.546 20.044 1.00 97.81 482 ILE A CA 1
ATOM 3988 C C . ILE A 1 482 ? -5.753 8.458 20.261 1.00 97.81 482 ILE A C 1
ATOM 3990 O O . ILE A 1 482 ? -5.027 9.453 20.224 1.00 97.81 482 ILE A O 1
ATOM 3994 N N . VAL A 1 483 ? -5.267 7.241 20.480 1.00 98.19 483 VAL A N 1
ATOM 3995 C CA . VAL A 1 483 ? -3.852 6.937 20.678 1.00 98.19 483 VAL A CA 1
ATOM 3996 C C . VAL A 1 483 ? -3.450 5.839 19.710 1.00 98.19 483 VAL A C 1
ATOM 3998 O O . VAL A 1 483 ? -3.907 4.704 19.817 1.00 98.19 483 VAL A O 1
ATOM 4001 N N . GLY A 1 484 ? -2.602 6.182 18.751 1.00 98.25 484 GLY A N 1
ATOM 4002 C CA . GLY A 1 484 ? -2.094 5.266 17.740 1.00 98.25 484 GLY A CA 1
ATOM 4003 C C . GLY A 1 484 ? -0.787 4.641 18.195 1.00 98.25 484 GLY A C 1
ATOM 4004 O O . GLY A 1 484 ? 0.076 5.356 18.698 1.00 98.25 484 GLY A O 1
ATOM 4005 N N . ILE A 1 485 ? -0.624 3.332 18.013 1.00 98.06 485 ILE A N 1
ATOM 4006 C CA . ILE A 1 485 ? 0.650 2.644 18.246 1.00 98.06 485 ILE A CA 1
ATOM 4007 C C . ILE A 1 485 ? 1.098 1.989 16.946 1.00 98.06 485 ILE A C 1
ATOM 4009 O O . ILE A 1 485 ? 0.416 1.101 16.426 1.00 98.06 485 ILE A O 1
ATOM 4013 N N . GLU A 1 486 ? 2.261 2.397 16.451 1.00 96.06 486 GLU A N 1
ATOM 4014 C CA . GLU A 1 486 ? 2.835 1.902 15.201 1.00 96.06 486 GLU A CA 1
ATOM 4015 C C . GLU A 1 486 ? 4.336 1.640 15.362 1.00 96.06 486 GLU A C 1
ATOM 4017 O O . GLU A 1 486 ? 5.057 2.380 16.027 1.00 96.06 486 GLU A O 1
ATOM 4022 N N . LEU A 1 487 ? 4.807 0.545 14.770 1.00 93.81 487 LEU A N 1
ATOM 4023 C CA . LEU A 1 487 ? 6.190 0.095 14.873 1.00 93.81 487 LEU A CA 1
ATOM 4024 C C . LEU A 1 487 ? 7.103 0.796 13.859 1.00 93.81 487 LEU A C 1
ATOM 4026 O O . LEU A 1 487 ? 8.283 1.004 14.132 1.00 93.81 487 LEU A O 1
ATOM 4030 N N . VAL A 1 488 ? 6.583 1.108 12.671 1.00 90.88 488 VAL A N 1
ATOM 4031 C CA . VAL A 1 488 ? 7.360 1.654 11.555 1.00 90.88 488 VAL A CA 1
ATOM 4032 C C . VAL A 1 488 ? 7.437 3.178 11.662 1.00 90.88 488 VAL A C 1
ATOM 4034 O O . VAL A 1 488 ? 6.463 3.877 11.396 1.00 90.88 488 VAL A O 1
ATOM 4037 N N . SER A 1 489 ? 8.627 3.708 11.965 1.00 92.44 489 SER A N 1
ATOM 4038 C CA . SER A 1 489 ? 8.864 5.154 12.146 1.00 92.44 489 SER A CA 1
ATOM 4039 C C . SER A 1 489 ? 8.391 6.019 10.967 1.00 92.44 489 SER A C 1
ATOM 4041 O O . SER A 1 489 ? 7.847 7.106 11.161 1.00 92.44 489 SER A O 1
ATOM 4043 N N . GLU A 1 490 ? 8.547 5.554 9.721 1.00 89.81 490 GLU A N 1
ATOM 4044 C CA . GLU A 1 490 ? 8.036 6.291 8.555 1.00 89.81 490 GLU A CA 1
ATOM 4045 C C . GLU A 1 490 ? 6.500 6.349 8.536 1.00 89.81 490 GLU A C 1
ATOM 4047 O O . GLU A 1 490 ? 5.923 7.381 8.196 1.00 89.81 490 GLU A O 1
ATOM 4052 N N . ALA A 1 491 ? 5.822 5.271 8.938 1.00 92.56 491 ALA A N 1
ATOM 4053 C CA . ALA A 1 491 ? 4.368 5.255 9.045 1.00 92.56 491 ALA A CA 1
ATOM 4054 C C . ALA A 1 491 ? 3.888 6.215 10.146 1.00 92.56 491 ALA A C 1
ATOM 4056 O O . ALA A 1 491 ? 2.977 6.998 9.880 1.00 92.56 491 ALA A O 1
ATOM 4057 N N . CYS A 1 492 ? 4.575 6.261 11.297 1.00 95.75 492 CYS A N 1
ATOM 4058 C CA . CYS A 1 492 ? 4.317 7.243 12.357 1.00 95.75 492 CYS A CA 1
ATOM 4059 C C . CYS A 1 492 ? 4.429 8.687 11.848 1.00 95.75 492 CYS A C 1
ATOM 4061 O O . CYS A 1 492 ? 3.508 9.478 12.029 1.00 95.75 492 CYS A O 1
ATOM 4063 N N . LYS A 1 493 ? 5.517 9.024 11.139 1.00 95.12 493 LYS A N 1
ATOM 4064 C CA . LYS A 1 493 ? 5.717 10.369 10.565 1.00 95.12 493 LYS A CA 1
ATOM 4065 C C . LYS A 1 493 ? 4.623 10.736 9.563 1.00 95.12 493 LYS A C 1
ATOM 4067 O O . LYS A 1 493 ? 4.123 11.858 9.587 1.00 95.12 493 LYS A O 1
ATOM 4072 N N . ASN A 1 494 ? 4.232 9.794 8.703 1.00 95.00 494 ASN A N 1
ATOM 4073 C CA . ASN A 1 494 ? 3.125 9.991 7.767 1.00 95.00 494 ASN A CA 1
ATOM 4074 C C . ASN A 1 494 ? 1.792 10.196 8.516 1.00 95.00 494 ASN A C 1
ATOM 4076 O O . ASN A 1 494 ? 1.002 11.058 8.135 1.00 95.00 494 ASN A O 1
ATOM 4080 N N . ALA A 1 495 ? 1.544 9.447 9.595 1.00 97.06 495 ALA A N 1
ATOM 4081 C CA . ALA A 1 495 ? 0.353 9.607 10.428 1.00 97.06 495 ALA A CA 1
ATOM 4082 C C . ALA A 1 495 ? 0.304 10.989 11.093 1.00 97.06 495 ALA A C 1
ATOM 4084 O O . ALA A 1 495 ? -0.699 11.685 10.970 1.00 97.06 495 ALA A O 1
ATOM 4085 N N . GLU A 1 496 ? 1.396 11.437 11.714 1.00 97.88 496 GLU A N 1
ATOM 4086 C CA . GLU A 1 496 ? 1.504 12.772 12.320 1.00 97.88 496 GLU A CA 1
ATOM 4087 C C . GLU A 1 496 ? 1.285 13.897 11.297 1.00 97.88 496 GLU A C 1
ATOM 4089 O O . GLU A 1 496 ? 0.586 14.876 11.575 1.00 97.88 496 GLU A O 1
ATOM 4094 N N . GLN A 1 497 ? 1.839 13.752 10.088 1.00 97.19 497 GLN A N 1
ATOM 4095 C CA . GLN A 1 497 ? 1.604 14.691 8.989 1.00 97.19 497 GLN A CA 1
ATOM 4096 C C . GLN A 1 497 ? 0.126 14.739 8.594 1.00 97.19 497 GLN A C 1
ATOM 4098 O O . GLN A 1 497 ? -0.427 15.830 8.455 1.00 97.19 497 GLN A O 1
ATOM 4103 N N . ASN A 1 498 ? -0.531 13.583 8.475 1.00 98.00 498 ASN A N 1
ATOM 4104 C CA . ASN A 1 498 ? -1.950 13.502 8.138 1.00 98.00 498 ASN A CA 1
ATOM 4105 C C . ASN A 1 498 ? -2.851 14.044 9.260 1.00 98.00 498 ASN A C 1
ATOM 4107 O O . ASN A 1 498 ? -3.818 14.749 8.976 1.00 98.00 498 ASN A O 1
ATOM 4111 N N . ILE A 1 499 ? -2.519 13.797 10.529 1.00 98.50 499 ILE A N 1
ATOM 4112 C CA . ILE A 1 499 ? -3.213 14.373 11.694 1.00 98.50 499 ILE A CA 1
ATOM 4113 C C . ILE A 1 499 ? -3.145 15.901 11.636 1.00 98.50 499 ILE A C 1
ATOM 4115 O O . ILE A 1 499 ? -4.173 16.579 11.703 1.00 98.50 499 ILE A O 1
ATOM 4119 N N . LYS A 1 500 ? -1.942 16.449 11.421 1.00 98.25 500 LYS A N 1
ATOM 4120 C CA . LYS A 1 500 ? -1.726 17.894 11.301 1.00 98.25 500 LYS A CA 1
ATOM 4121 C C . LYS A 1 500 ? -2.454 18.489 10.094 1.00 98.25 500 LYS A C 1
ATOM 4123 O O . LYS A 1 500 ? -3.062 19.551 10.219 1.00 98.25 500 LYS A O 1
ATOM 4128 N N . LEU A 1 501 ? -2.408 17.819 8.940 1.00 98.00 501 LEU A N 1
ATOM 4129 C CA . LEU A 1 501 ? -3.082 18.245 7.709 1.00 98.00 501 LEU A CA 1
ATOM 4130 C C . LEU A 1 501 ? -4.594 18.387 7.916 1.00 98.00 501 LEU A C 1
ATOM 4132 O O . LEU A 1 501 ? -5.188 19.372 7.480 1.00 98.00 501 LEU A O 1
ATOM 4136 N N . ASN A 1 502 ? -5.194 17.431 8.625 1.00 98.44 502 ASN A N 1
ATOM 4137 C CA . ASN A 1 502 ? -6.625 17.410 8.916 1.00 98.44 502 ASN A CA 1
ATOM 4138 C C . ASN A 1 502 ? -7.014 18.187 10.181 1.00 98.44 502 ASN A C 1
ATOM 4140 O O . ASN A 1 502 ? -8.190 18.203 10.533 1.00 98.44 502 ASN A O 1
ATOM 4144 N N . LYS A 1 503 ? -6.056 18.853 10.845 1.00 98.25 503 LYS A N 1
ATOM 4145 C CA . LYS A 1 503 ? -6.274 19.647 12.067 1.00 98.25 503 LYS A CA 1
ATOM 4146 C C . LYS A 1 503 ? -6.957 18.843 13.181 1.00 98.25 503 LYS A C 1
ATOM 4148 O O . LYS A 1 503 ? -7.871 19.332 13.838 1.00 98.25 503 LYS A O 1
ATOM 4153 N N . ILE A 1 504 ? -6.525 17.600 13.366 1.00 98.19 504 ILE A N 1
ATOM 4154 C CA . ILE A 1 504 ? -7.034 16.729 14.426 1.00 98.19 504 ILE A CA 1
ATOM 4155 C C . ILE A 1 504 ? -6.202 16.965 15.686 1.00 98.19 504 ILE A C 1
ATOM 4157 O O . ILE A 1 504 ? -4.990 16.770 15.675 1.00 98.19 504 ILE A O 1
ATOM 4161 N N . GLU A 1 505 ? -6.854 17.401 16.761 1.00 97.38 505 GLU A N 1
ATOM 4162 C CA . GLU A 1 505 ? -6.186 17.784 18.015 1.00 97.38 505 GLU A CA 1
ATOM 4163 C C . GLU A 1 505 ? -6.156 16.647 19.047 1.00 97.38 505 GLU A C 1
ATOM 4165 O O . GLU A 1 505 ? -5.272 16.606 19.896 1.00 97.38 505 GLU A O 1
ATOM 4170 N N . ASN A 1 506 ? -7.086 15.695 18.944 1.00 96.94 506 ASN A N 1
ATOM 4171 C CA . ASN A 1 506 ? -7.299 14.602 19.894 1.00 96.94 506 ASN A CA 1
ATOM 4172 C C . ASN A 1 506 ? -6.743 13.251 19.405 1.00 96.94 506 ASN A C 1
ATOM 4174 O O . ASN A 1 506 ? -7.265 12.196 19.764 1.00 96.94 506 ASN A O 1
ATOM 4178 N N . TYR A 1 507 ? -5.720 13.260 18.542 1.00 98.31 507 TYR A N 1
ATOM 4179 C CA . TYR A 1 507 ? -5.064 12.041 18.064 1.00 98.31 507 TYR A CA 1
ATOM 4180 C C . TYR A 1 507 ? -3.545 12.140 18.231 1.00 98.31 507 TYR A C 1
ATOM 4182 O O . TYR A 1 507 ? -2.889 12.970 17.606 1.00 98.31 507 TYR A O 1
ATOM 4190 N N . THR A 1 508 ? -2.982 11.273 19.076 1.00 98.00 508 THR A N 1
ATOM 4191 C CA . THR A 1 508 ? -1.535 11.165 19.314 1.00 98.00 508 THR A CA 1
ATOM 4192 C C . THR A 1 508 ? -0.980 9.856 18.755 1.00 98.00 508 THR A C 1
ATOM 4194 O O . THR A 1 508 ? -1.586 8.801 18.935 1.00 98.00 508 THR A O 1
ATOM 4197 N N . ILE A 1 509 ? 0.201 9.906 18.134 1.00 98.25 509 ILE A N 1
ATOM 4198 C CA . ILE A 1 509 ? 0.937 8.730 17.650 1.00 98.25 509 ILE A CA 1
ATOM 4199 C C . ILE A 1 509 ? 2.071 8.382 18.615 1.00 98.25 509 ILE A C 1
ATOM 4201 O O . ILE A 1 509 ? 2.773 9.258 19.116 1.00 98.25 509 ILE A O 1
ATOM 4205 N N . VAL A 1 510 ? 2.247 7.088 18.874 1.00 98.06 510 VAL A N 1
ATOM 4206 C CA . VAL A 1 510 ? 3.327 6.528 19.685 1.00 98.06 510 VAL A CA 1
ATOM 4207 C C . VAL A 1 510 ? 4.089 5.508 18.847 1.00 98.06 510 VAL A C 1
ATOM 4209 O O . VAL A 1 510 ? 3.558 4.454 18.493 1.00 98.06 510 VAL A O 1
ATOM 4212 N N . GLU A 1 511 ? 5.352 5.812 18.548 1.00 97.50 511 GLU A N 1
ATOM 4213 C CA . GLU A 1 511 ? 6.251 4.869 17.883 1.00 97.50 511 GLU A CA 1
ATOM 4214 C C . GLU A 1 511 ? 6.686 3.770 18.865 1.00 97.50 511 GLU A C 1
ATOM 4216 O O . GLU A 1 511 ? 7.252 4.048 19.925 1.00 97.50 511 GLU A O 1
ATOM 4221 N N . GLY A 1 512 ? 6.431 2.508 18.523 1.00 95.69 512 GLY A N 1
ATOM 4222 C CA . GLY A 1 512 ? 6.878 1.366 19.309 1.00 95.69 512 GLY A CA 1
ATOM 4223 C C . GLY A 1 512 ? 6.057 0.101 19.092 1.00 95.69 512 GLY A C 1
ATOM 4224 O O . GLY A 1 512 ? 5.065 0.065 18.367 1.00 95.69 512 GLY A O 1
ATOM 4225 N N . LYS A 1 513 ? 6.470 -0.983 19.754 1.00 94.38 513 LYS A N 1
ATOM 4226 C CA . LYS A 1 513 ? 5.710 -2.236 19.732 1.00 94.38 513 LYS A CA 1
ATOM 4227 C C . LYS A 1 513 ? 4.477 -2.136 20.618 1.00 94.38 513 LYS A C 1
ATOM 4229 O O . LYS A 1 513 ? 4.569 -1.718 21.773 1.00 94.38 513 LYS A O 1
ATOM 4234 N N . VAL A 1 514 ? 3.350 -2.635 20.118 1.00 94.38 514 VAL A N 1
ATOM 4235 C CA . VAL A 1 514 ? 2.081 -2.671 20.856 1.00 94.38 514 VAL A CA 1
ATOM 4236 C C . VAL A 1 514 ? 2.240 -3.346 22.221 1.00 94.38 514 VAL A C 1
ATOM 4238 O O . VAL A 1 514 ? 1.808 -2.790 23.225 1.00 94.38 514 VAL A O 1
ATOM 4241 N N . GLU A 1 515 ? 2.898 -4.506 22.304 1.00 93.25 515 GLU A N 1
ATOM 4242 C CA . GLU A 1 515 ? 3.052 -5.230 23.573 1.00 93.25 515 GLU A CA 1
ATOM 4243 C C . GLU A 1 515 ? 3.945 -4.529 24.610 1.00 93.25 515 GLU A C 1
ATOM 4245 O O . GLU A 1 515 ? 3.871 -4.868 25.792 1.00 93.25 515 GLU A O 1
ATOM 4250 N N . GLU A 1 516 ? 4.783 -3.584 24.180 1.00 93.38 516 GLU A N 1
ATOM 4251 C CA . GLU A 1 516 ? 5.676 -2.811 25.050 1.00 93.38 516 GLU A CA 1
ATOM 4252 C C . GLU A 1 516 ? 5.000 -1.513 25.511 1.00 93.38 516 GLU A C 1
ATOM 4254 O O . GLU A 1 516 ? 5.103 -1.155 26.679 1.00 93.38 516 GLU A O 1
ATOM 4259 N N . GLN A 1 517 ? 4.264 -0.841 24.620 1.00 94.94 517 GLN A N 1
ATOM 4260 C CA . GLN A 1 517 ? 3.698 0.489 24.876 1.00 94.94 517 GLN A CA 1
ATOM 4261 C C . GLN A 1 517 ? 2.313 0.455 25.532 1.00 94.94 517 GLN A C 1
ATOM 4263 O O . GLN A 1 517 ? 1.984 1.298 26.368 1.00 94.94 517 GLN A O 1
ATOM 4268 N N . LEU A 1 518 ? 1.477 -0.520 25.167 1.00 92.69 518 LEU A N 1
ATOM 4269 C CA . LEU A 1 518 ? 0.042 -0.468 25.447 1.00 92.69 518 LEU A CA 1
ATOM 4270 C C . LEU A 1 518 ? -0.287 -0.396 26.947 1.00 92.69 518 LEU A C 1
ATOM 4272 O O . LEU A 1 518 ? -1.160 0.368 27.349 1.00 92.69 518 LEU A O 1
ATOM 4276 N N . LYS A 1 519 ? 0.420 -1.158 27.790 1.00 90.56 519 LYS A N 1
ATOM 4277 C CA . LYS A 1 519 ? 0.152 -1.205 29.238 1.00 90.56 519 LYS A CA 1
ATOM 4278 C C . LYS A 1 519 ? 0.370 0.153 29.908 1.00 90.56 519 LYS A C 1
ATOM 4280 O O . LYS A 1 519 ? -0.462 0.591 30.703 1.00 90.56 519 LYS A O 1
ATOM 4285 N N . ASP A 1 520 ? 1.490 0.800 29.603 1.00 92.62 520 ASP A N 1
ATOM 4286 C CA . ASP A 1 520 ? 1.857 2.070 30.225 1.00 92.62 520 ASP A CA 1
ATOM 4287 C C . ASP A 1 520 ? 0.975 3.209 29.709 1.00 92.62 520 ASP A C 1
ATOM 4289 O O . ASP A 1 520 ? 0.566 4.073 30.488 1.00 92.62 520 ASP A O 1
ATOM 4293 N N . LEU A 1 521 ? 0.591 3.161 28.429 1.00 94.19 521 LEU A N 1
ATOM 4294 C CA . LEU A 1 521 ? -0.372 4.095 27.856 1.00 94.19 521 LEU A CA 1
ATOM 4295 C C . LEU A 1 521 ? -1.750 3.955 28.499 1.00 94.19 521 LEU A C 1
ATOM 4297 O O . LEU A 1 521 ? -2.290 4.954 28.964 1.00 94.19 521 LEU A O 1
ATOM 4301 N N . VAL A 1 522 ? -2.300 2.744 28.614 1.00 90.88 522 VAL A N 1
ATOM 4302 C CA . VAL A 1 522 ? -3.599 2.548 29.278 1.00 90.88 522 VAL A CA 1
ATOM 4303 C C . VAL A 1 522 ? -3.547 3.072 30.709 1.00 90.88 522 VAL A C 1
ATOM 4305 O O . VAL A 1 522 ? -4.390 3.879 31.083 1.00 90.88 522 VAL A O 1
ATOM 4308 N N . LYS A 1 523 ? -2.503 2.736 31.480 1.00 91.50 523 LYS A N 1
ATOM 4309 C CA . LYS A 1 523 ? -2.326 3.256 32.844 1.00 91.50 523 LYS A CA 1
ATOM 4310 C C . LYS A 1 523 ? -2.310 4.789 32.888 1.00 91.50 523 LYS A C 1
ATOM 4312 O O . LYS A 1 523 ? -2.987 5.379 33.729 1.00 91.50 523 LYS A O 1
ATOM 4317 N N . LYS A 1 524 ? -1.550 5.433 31.997 1.00 93.94 524 LYS A N 1
ATOM 4318 C CA . LYS A 1 524 ? -1.466 6.899 31.894 1.00 93.94 524 LYS A CA 1
ATOM 4319 C C . LYS A 1 524 ? -2.830 7.515 31.573 1.00 93.94 524 LYS A C 1
ATOM 4321 O O . LYS A 1 524 ? -3.246 8.464 32.233 1.00 93.94 524 LYS A O 1
ATOM 4326 N N . TYR A 1 525 ? -3.536 6.979 30.581 1.00 93.56 525 TYR A N 1
ATOM 4327 C CA . TYR A 1 525 ? -4.822 7.529 30.160 1.00 93.56 525 TYR A CA 1
ATOM 4328 C C . TYR A 1 525 ? -5.939 7.235 31.172 1.00 93.56 525 TYR A C 1
ATOM 4330 O O . TYR A 1 525 ? -6.785 8.096 31.373 1.00 93.56 525 TYR A O 1
ATOM 4338 N N . SER A 1 526 ? -5.911 6.113 31.898 1.00 90.81 526 SER A N 1
ATOM 4339 C CA . SER A 1 526 ? -6.819 5.862 33.030 1.00 90.81 526 SER A CA 1
ATOM 4340 C C . SER A 1 526 ? -6.650 6.870 34.167 1.00 90.81 526 SER A C 1
ATOM 4342 O O . SER A 1 526 ? -7.630 7.241 34.801 1.00 90.81 526 SER A O 1
ATOM 4344 N N . GLN A 1 527 ? -5.429 7.348 34.422 1.00 92.31 527 GLN A N 1
ATOM 4345 C CA . GLN A 1 527 ? -5.183 8.383 35.434 1.00 92.31 527 GLN A CA 1
ATOM 4346 C C . GLN A 1 527 ? -5.675 9.762 34.983 1.00 92.31 527 GLN A C 1
ATOM 4348 O O . GLN A 1 527 ? -6.279 10.486 35.771 1.00 92.31 527 GLN A O 1
ATOM 4353 N N . ASN A 1 528 ? -5.446 10.114 33.716 1.00 91.94 528 ASN A N 1
ATOM 4354 C CA . ASN A 1 528 ? -5.863 11.404 33.158 1.00 91.94 528 ASN A CA 1
ATOM 4355 C C . ASN A 1 528 ? -7.373 11.468 32.875 1.00 91.94 528 ASN A C 1
ATOM 4357 O O . ASN A 1 528 ? -7.968 12.543 32.912 1.00 91.94 528 ASN A O 1
ATOM 4361 N N . PHE A 1 529 ? -7.994 10.319 32.600 1.00 91.06 529 PHE A N 1
ATOM 4362 C CA . PHE A 1 529 ? -9.389 10.196 32.191 1.00 91.06 529 PHE A CA 1
ATOM 4363 C C . PHE A 1 529 ? -10.099 9.063 32.961 1.00 91.06 529 PHE A C 1
ATOM 4365 O O . PHE A 1 529 ? -10.500 8.062 32.367 1.00 91.06 529 PHE A O 1
ATOM 4372 N N . PRO A 1 530 ? -10.295 9.207 34.286 1.00 87.88 530 PRO A N 1
ATOM 4373 C CA . PRO A 1 530 ? -10.757 8.122 35.163 1.00 87.88 530 PRO A CA 1
ATOM 4374 C C . PRO A 1 530 ? -12.171 7.614 34.862 1.00 87.88 530 PRO A C 1
ATOM 4376 O O . PRO A 1 530 ? -12.496 6.477 35.185 1.00 87.88 530 PRO A O 1
ATOM 4379 N N . ASN A 1 531 ? -13.008 8.440 34.232 1.00 88.62 531 ASN A N 1
ATOM 4380 C CA . ASN A 1 531 ? -14.381 8.074 33.878 1.00 88.62 531 ASN A CA 1
ATOM 4381 C C . ASN A 1 531 ? -14.508 7.550 32.444 1.00 88.62 531 ASN A C 1
ATOM 4383 O O . ASN A 1 531 ? -15.619 7.235 32.024 1.00 88.62 531 ASN A O 1
ATOM 4387 N N . SER A 1 532 ? -13.419 7.516 31.673 1.00 88.88 532 SER A N 1
ATOM 4388 C CA . SER A 1 532 ? -13.479 7.184 30.253 1.00 88.88 532 SER A CA 1
ATOM 4389 C C . SER A 1 532 ? -13.397 5.684 30.002 1.00 88.88 532 SER A C 1
ATOM 4391 O O . SER A 1 532 ? -12.730 4.942 30.722 1.00 88.88 532 SER A O 1
ATOM 4393 N N . LYS A 1 533 ? -14.089 5.236 28.954 1.00 89.94 533 LYS A N 1
ATOM 4394 C CA . LYS A 1 533 ? -14.012 3.856 28.469 1.00 89.94 533 LYS A CA 1
ATOM 4395 C C . LYS A 1 533 ? -12.847 3.708 27.500 1.00 89.94 533 LYS A C 1
ATOM 4397 O O . LYS A 1 533 ? -12.541 4.639 26.762 1.00 89.94 533 LYS A O 1
ATOM 4402 N N . PHE A 1 534 ? -12.233 2.530 27.475 1.00 91.44 534 PHE A N 1
ATOM 4403 C CA . PHE A 1 534 ? -11.109 2.226 26.593 1.00 91.44 534 PHE A CA 1
ATOM 4404 C C . PHE A 1 534 ? -11.515 1.176 25.568 1.00 91.44 534 PHE A C 1
ATOM 4406 O O . PHE A 1 534 ? -11.973 0.096 25.937 1.00 91.44 534 PHE A O 1
ATOM 4413 N N . VAL A 1 535 ? -11.315 1.480 24.289 1.00 93.19 535 VAL A N 1
ATOM 4414 C CA . VAL A 1 535 ? -11.598 0.565 23.179 1.00 93.19 535 VAL A CA 1
ATOM 4415 C C . VAL A 1 535 ? -10.334 0.406 22.350 1.00 93.19 535 VAL A C 1
ATOM 4417 O O . VAL A 1 535 ? -9.694 1.389 21.994 1.00 93.19 535 VAL A O 1
ATOM 4420 N N . CYS A 1 536 ? -9.961 -0.833 22.041 1.00 93.88 536 CYS A N 1
ATOM 4421 C CA . CYS A 1 536 ? -8.838 -1.120 21.153 1.00 93.88 536 CYS A CA 1
ATOM 4422 C C . CYS A 1 536 ? -9.357 -1.479 19.760 1.00 93.88 536 CYS A C 1
ATOM 4424 O O . CYS A 1 536 ? -10.179 -2.385 19.620 1.00 93.88 536 CYS A O 1
ATOM 4426 N N . ILE A 1 537 ? -8.825 -0.820 18.737 1.00 95.69 537 ILE A N 1
ATOM 4427 C CA . ILE A 1 537 ? -8.945 -1.226 17.338 1.00 95.69 537 ILE A CA 1
ATOM 4428 C C . ILE A 1 537 ? -7.619 -1.881 16.963 1.00 95.69 537 ILE A C 1
ATOM 4430 O O . ILE A 1 537 ? -6.562 -1.331 17.248 1.00 95.69 537 ILE A O 1
ATOM 4434 N N . LEU A 1 538 ? -7.662 -3.070 16.368 1.00 95.31 538 LEU A N 1
ATOM 4435 C CA . LEU A 1 538 ? -6.464 -3.802 15.967 1.00 95.31 538 LEU A CA 1
ATOM 4436 C C . LEU A 1 538 ? -6.570 -4.199 14.493 1.00 95.31 538 LEU A C 1
ATOM 4438 O O . LEU A 1 538 ? -7.361 -5.084 14.165 1.00 95.31 538 LEU A O 1
ATOM 4442 N N . ASP A 1 539 ? -5.753 -3.580 13.637 1.00 94.12 539 ASP A N 1
ATOM 4443 C CA . ASP A 1 539 ? -5.656 -3.878 12.196 1.00 94.12 539 ASP A CA 1
ATOM 4444 C C . ASP A 1 539 ? -4.262 -4.445 11.850 1.00 94.12 539 ASP A C 1
ATOM 4446 O O . ASP A 1 539 ? -3.356 -3.719 11.440 1.00 94.12 539 ASP A O 1
ATOM 4450 N N . PRO A 1 540 ? -4.015 -5.746 12.093 1.00 92.56 540 PRO A N 1
ATOM 4451 C CA . PRO A 1 540 ? -2.683 -6.314 11.963 1.00 92.56 540 PRO A CA 1
ATOM 4452 C C . PRO A 1 540 ? -2.354 -6.720 10.517 1.00 92.56 540 PRO A C 1
ATOM 4454 O O . PRO A 1 540 ? -3.244 -6.992 9.707 1.00 92.56 540 PRO A O 1
ATOM 4457 N N . PRO A 1 541 ? -1.061 -6.904 10.185 1.00 88.50 541 PRO A N 1
ATOM 4458 C CA . PRO A 1 541 ? -0.665 -7.476 8.903 1.00 88.50 541 PRO A CA 1
ATOM 4459 C C . PRO A 1 541 ? -1.161 -8.924 8.752 1.00 88.50 541 PRO A C 1
ATOM 4461 O O . PRO A 1 541 ? -1.586 -9.575 9.703 1.00 88.50 541 PRO A O 1
ATOM 4464 N N . ARG A 1 542 ? -1.010 -9.501 7.550 1.00 86.75 542 ARG A N 1
ATOM 4465 C CA . ARG A 1 542 ? -1.456 -10.879 7.237 1.00 86.75 542 ARG A CA 1
ATOM 4466 C C . ARG A 1 542 ? -0.914 -11.967 8.173 1.00 86.75 542 ARG A C 1
ATOM 4468 O O . ARG A 1 542 ? -1.538 -13.015 8.294 1.00 86.75 542 ARG A O 1
ATOM 4475 N N . ALA A 1 543 ? 0.246 -11.746 8.792 1.00 88.12 543 ALA A N 1
ATOM 4476 C CA . ALA A 1 543 ? 0.822 -12.669 9.772 1.00 88.12 543 ALA A CA 1
ATOM 4477 C C . ALA A 1 543 ? 0.048 -12.698 11.108 1.00 88.12 543 ALA A C 1
ATOM 4479 O O . ALA A 1 543 ? 0.297 -13.570 11.938 1.00 88.12 543 ALA A O 1
ATOM 4480 N N . GLY A 1 544 ? -0.887 -11.765 11.307 1.00 90.44 544 GLY A N 1
ATOM 4481 C CA . GLY A 1 544 ? -1.532 -11.489 12.581 1.00 90.44 544 GLY A CA 1
ATOM 4482 C C . GLY A 1 544 ? -0.614 -10.711 13.522 1.00 90.44 544 GLY A C 1
ATOM 4483 O O . GLY A 1 544 ? 0.395 -10.136 13.111 1.00 90.44 544 GLY A O 1
ATOM 4484 N N . VAL A 1 545 ? -0.970 -10.711 14.806 1.00 90.94 545 VAL A N 1
ATOM 4485 C CA . VAL A 1 545 ? -0.151 -10.122 15.871 1.00 90.94 545 VAL A CA 1
ATOM 4486 C C . VAL A 1 545 ? 0.712 -11.160 16.571 1.00 90.94 545 VAL A C 1
ATOM 4488 O O . VAL A 1 545 ? 0.361 -12.338 16.676 1.00 90.94 545 VAL A O 1
ATOM 4491 N N . HIS A 1 546 ? 1.828 -10.702 17.133 1.00 91.06 546 HIS A N 1
ATOM 4492 C CA . HIS A 1 546 ? 2.624 -11.522 18.032 1.00 91.06 546 HIS A CA 1
ATOM 4493 C C . HIS A 1 546 ? 1.815 -11.894 19.289 1.00 91.06 546 HIS A C 1
ATOM 4495 O O . HIS A 1 546 ? 1.027 -11.098 19.801 1.00 91.06 546 HIS A O 1
ATOM 4501 N N . LYS A 1 547 ? 2.032 -13.099 19.839 1.00 91.69 547 LYS A N 1
ATOM 4502 C CA . LYS A 1 547 ? 1.282 -13.608 21.007 1.00 91.69 547 LYS A CA 1
ATOM 4503 C C . LYS A 1 547 ? 1.314 -12.662 22.214 1.00 91.69 547 LYS A C 1
ATOM 4505 O O . LYS A 1 547 ? 0.367 -12.636 22.994 1.00 91.69 547 LYS A O 1
ATOM 4510 N N . ASN A 1 548 ? 2.390 -11.885 22.363 1.00 91.31 548 ASN A N 1
ATOM 4511 C CA . ASN A 1 548 ? 2.544 -10.946 23.472 1.00 91.31 548 ASN A CA 1
ATOM 4512 C C . ASN A 1 548 ? 1.541 -9.791 23.389 1.00 91.31 548 ASN A C 1
ATOM 4514 O O . ASN A 1 548 ? 1.114 -9.317 24.434 1.00 91.31 548 ASN A O 1
ATOM 4518 N N . VAL A 1 549 ? 1.108 -9.398 22.187 1.00 91.62 549 VAL A N 1
ATOM 4519 C CA . VAL A 1 549 ? 0.047 -8.398 21.999 1.00 91.62 549 VAL A CA 1
ATOM 4520 C C . VAL A 1 549 ? -1.272 -8.920 22.565 1.00 91.62 549 VAL A C 1
ATOM 4522 O O . VAL A 1 549 ? -1.934 -8.228 23.329 1.00 91.62 549 VAL A O 1
ATOM 4525 N N . LEU A 1 550 ? -1.619 -10.180 22.279 1.00 91.19 550 LEU A N 1
ATOM 4526 C CA . LEU A 1 550 ? -2.826 -10.808 22.829 1.00 91.19 550 LEU A CA 1
ATOM 4527 C C . LEU A 1 550 ? -2.767 -10.918 24.358 1.00 91.19 550 LEU A C 1
ATOM 4529 O O . LEU A 1 550 ? -3.765 -10.692 25.036 1.00 91.19 550 LEU A O 1
ATOM 4533 N N . VAL A 1 551 ? -1.599 -11.254 24.914 1.00 89.06 551 VAL A N 1
ATOM 4534 C CA . VAL A 1 551 ? -1.392 -11.286 26.372 1.00 89.06 551 VAL A CA 1
ATOM 4535 C C . VAL A 1 551 ? -1.514 -9.887 26.973 1.00 89.06 551 VAL A C 1
ATOM 4537 O O . VAL A 1 551 ? -2.132 -9.743 28.025 1.00 89.06 551 VAL A O 1
ATOM 4540 N N . ALA A 1 552 ? -0.953 -8.866 26.320 1.00 87.75 552 ALA A N 1
ATOM 4541 C CA . ALA A 1 552 ? -1.066 -7.480 26.753 1.00 87.75 552 ALA A CA 1
ATOM 4542 C C . ALA A 1 552 ? -2.534 -7.042 26.786 1.00 87.75 552 ALA A C 1
ATOM 4544 O O . ALA A 1 552 ? -2.990 -6.611 27.836 1.00 87.75 552 ALA A O 1
ATOM 4545 N N . LEU A 1 553 ? -3.290 -7.270 25.707 1.00 89.94 553 LEU A N 1
ATOM 4546 C CA . LEU A 1 553 ? -4.722 -6.961 25.630 1.00 89.94 553 LEU A CA 1
ATOM 4547 C C . LEU A 1 553 ? -5.531 -7.648 26.737 1.00 89.94 553 LEU A C 1
ATOM 4549 O O . LEU A 1 553 ? -6.321 -7.004 27.418 1.00 89.94 553 LEU A O 1
ATOM 4553 N N . ARG A 1 554 ? -5.301 -8.945 26.980 1.00 85.50 554 ARG A N 1
ATOM 4554 C CA . ARG A 1 554 ? -6.025 -9.691 28.027 1.00 85.50 554 ARG A CA 1
ATOM 4555 C C . ARG A 1 554 ? -5.735 -9.183 29.437 1.00 85.50 554 ARG A C 1
ATOM 4557 O O . ARG A 1 554 ? -6.606 -9.271 30.289 1.00 85.50 554 ARG A O 1
ATOM 4564 N N . ARG A 1 555 ? -4.536 -8.649 29.686 1.00 82.12 555 ARG A N 1
ATOM 4565 C CA . ARG A 1 555 ? -4.161 -8.061 30.983 1.00 82.12 555 ARG A CA 1
ATOM 4566 C C . ARG A 1 555 ? -4.810 -6.703 31.254 1.00 82.12 555 ARG A C 1
ATOM 4568 O O . ARG A 1 555 ? -4.688 -6.233 32.373 1.00 82.12 555 ARG A O 1
ATOM 4575 N N . LEU A 1 556 ? -5.431 -6.076 30.255 1.00 76.00 556 LEU A N 1
ATOM 4576 C CA . LEU A 1 556 ? -6.168 -4.817 30.420 1.00 76.00 556 LEU A CA 1
ATOM 4577 C C . LEU A 1 556 ? -7.639 -5.033 30.786 1.00 76.00 556 LEU A C 1
ATOM 4579 O O . LEU A 1 556 ? -8.311 -4.086 31.172 1.00 76.00 556 LEU A O 1
ATOM 4583 N N . ILE A 1 557 ? -8.144 -6.254 30.589 1.00 61.41 557 ILE A N 1
ATOM 4584 C CA . ILE A 1 557 ? -9.544 -6.635 30.830 1.00 61.41 557 ILE A CA 1
ATOM 4585 C C . ILE A 1 557 ? -9.755 -7.072 32.298 1.00 61.41 557 ILE A C 1
ATOM 4587 O O . ILE A 1 557 ? -10.891 -7.238 32.732 1.00 61.41 557 ILE A O 1
ATOM 4591 N N . ILE A 1 558 ? -8.667 -7.240 33.060 1.00 42.00 558 ILE A N 1
ATOM 4592 C CA . ILE A 1 558 ? -8.640 -7.581 34.494 1.00 42.00 558 ILE A CA 1
ATOM 4593 C C . ILE A 1 558 ? -8.250 -6.326 35.265 1.00 42.00 558 ILE A C 1
ATOM 4595 O O . ILE A 1 558 ? -8.887 -6.059 36.306 1.00 42.00 558 ILE A O 1
#

Secondary structure (DSSP, 8-state):
--SS--S--------------TT--HHHHSTT-EEEEEESS---HHHHHHHHHHHS--TT--EEEEEEEEETTEEEEEEEESSHHHHHHHHHHHTSHHHHHHHHHHT-EEEE-GGGHHHHHHHHHHHHHHHHHHHHHHSSTTT----PPPP---HHHHHHHHHS-HHHHH-TTTTS-HHHHHHHHHHHHHHHHHHHHHHHHTTS-TTSPPPHHHHSSS--PPPPPPPPPGGGSSS-BSEEEEEEEE-TT--EEEEEEES-GGGT--EEEE-TT-TTB-HHHHHHHHHHHHHHHHHS------S--------TT-B-BTTTTB-SEEEEEEEE-TTT-EEEEEEEEE--TTT--S-HHHHHHHHHHHHIIIII-HHHHHHHHHHT-EEEEEEEEEE---SSSPPTTSPEEEEEE-S-EEEEETTEEEEE-SS----S-HHHHHHHHHHHHHH--S-GGGEEEEEET-TTTHHHHHHGGGSSEEEEEES-HHHHHHHHHHHHHTT-SSEEEEES-HHHHHHHHHHHHHHH-TT-EEEEEE---TT---HHHHHHHHTT--

Foldseek 3Di:
DPDPDPPDDDDDDDPDDPPPDPPPQPCVVDPQFKKKKKFQADDDPVRVVVVLCVQPPDPDWDKDWPDWFDDDGIIITIIGGPDNVVVVVSCVSCPDPVNVVVCCVPTVMDMDDSVNVVVCVVCCVRVVVVVVVVCCCVVPPPHPPPLPPADDQDPVNLVVQVPPDPCCVVPVCPVPPQVVVQVVVVVVVLVVQVVVLVVVVVPQPPPDDDPPQSPPPDRPDDDRDDDDDPVQQFQQFQKDKWWWFAAPVRQTATHDWGDDLNNNRTGHDQPPPNRRHHPLVSLVRVLVSVLLNVQADDDPDPDPPPPVPQAQNFGQDLSVRGHFFTIKMWGAAPVVQEIAIETETEDAPVPPNYDPVRVVVSLVSVCCSCPPNPSNVVSCVVVVHDYQWYKYWYDNDSDPDDDLPTDIDTSHHDQFDWYDAPNFIATAGPSADDDRGRVVVNVVLVVVLVVCPDQQLQAEEEEECCQLVSSVLSNLVRHNAYEYEHADPVSQVRNVVRCVRRVRPRYYYDHDHLLVPVQVVVVVCCVVRVRGHYDYDDDDPPVGDDVSNVVSVVVVVD

pLDDT: mean 76.16, std 21.03, range [24.83, 98.5]

Radius of gyration: 30.52 Å; chains: 1; bounding box: 83×68×65 Å

Organism: Pseudocohnilembus persalinus (NCBI:txid266149)

Sequence (558 aa):
MELEKNINTENKDEVGSMKMDSTVNFQELYPNKLILINVNKQYNEKDIYNFIQKYAPSKNEEFQLLSIHKEKQKTATVLQFTTQKERNRFVSIFNSPENQEKMKKQHHIRIYDDSDFEKCQELYPLIGKNIDLINKAQNNPNKKRQFQMPPQLTKTDIQQEISVDLQVSACPYYKTPYPEQLQKKQAQVEKIIKFWKNRALNKIQHDMEAPDWLEDQTVPKIDQFIACDQDERLNYRNSVNFSVGRDLYKQIKVGYPKGDIKKGTAHVVNATGLETISEISQKLAERFENFLQEFCEKEESIEYAYDDSFSIKTVFNKYLNKGFWKKFTVKQSFSTKQVLLNFVCFNTELNNKITTQELEQAKNEVKKIFLNDLQTNLILKTLDYKIVSINFQITDKICDQIQTDEKVENLYGQNFYEEKVLDYTFQVSPQSFMQSHTKMSEKLYTYIAGIIQEDKENTIIFDLCCGTGTIGICIANKFKEIVGIELVSEACKNAEQNIKLNKIENYTIVEGKVEEQLKDLVKKYSQNFPNSKFVCILDPPRAGVHKNVLVALRRLII

InterPro domains:
  IPR010280 (Uracil-5)-methyltransferase family [PF05958] (424-550)
  IPR010280 (Uracil-5)-methyltransferase family [PS51687] (169-558)
  IPR029063 S-adenosyl-L-methionine-dependent methyltransferase superfamily [G3DSA:3.40.50.150] (171-555)
  IPR029063 S-adenosyl-L-methionine-dependent methyltransferase superfamily [SSF53335] (168-551)
  IPR045850 tRNA (uracil(54)-C(5))-methyltransferase, metazoa type [PTHR45904] (30-555)